Protein 1XB4 (pdb70)

Foldseek 3Di:
DQAADPCLLVAVLQDQDDDPVVNLVSLVVVLVSVLSNCLVVLFFKAFLLQDTDPLHGSQQDPVNRGGHDSVSSVVSVVSCVVVQQKFFDPPFDGDVVHRGMIGGPNDHLLRLLVVLCVLCVVVVVQFPKAWLVCSLPPSDDDSSNSPDSSSNVSSNVVCVVVVSKDFDADPVRHTTIIHD/DALADPCLLVQVLQDQDDDPVVNLVSLVVVLVSNLSNCLVVVQFKAFLLGVSVSQQDPVNRGGHDSVSSVVSVVSCVVVQQKAFAAVAAGADDVRHRGIIGGRNDHLLRVLVVLCVLCVVVVVLFPKAWLCVSADPSDDGSRHNPDSRVVVSSNVVLVVVVQKDFDADPVRHGTIIHGD/DFDPCLLVQVLQDQDDDPVVNLVSLVVVLVRVLVVCLVVVFFKAWLLQRTDDPVDGSQQDPVNRGGHDSVSSVVSVVSCVVVQQKAFAAPAAHDDVVVHRGMIGGPNDHLCRLLCVLCVLCVVVVVLFPKFWLVVSQVSDDGSCRRPDSNVNVSSNVVCVVVVSKDFDADPVRHTTIMHD/DLADPCLLVVVLLDDDPVCLCSLVVVLCRVLSNCLVCVNFAADQLGPDDVPSQQDPPNRGGHDSVVSVVSVVSCVVVVQAVPVRTGNSDHLCVLLVVVVVPPVPAADKDFLVNVCVPDRCHPVPSVPNPSSLVVVVVVPFFDADPVRHTGTTHD

Structure (mmCIF, N/CA/C/O backbone):
data_1XB4
#
_entry.id   1XB4
#
_cell.length_a   53.360
_cell.length_b   123.660
_cell.length_c   140.300
_cell.angle_alpha   90.00
_cell.angle_beta   90.00
_cell.angle_gamma   90.00
#
_symmetry.space_group_name_H-M   'P 21 21 21'
#
loop_
_entity.id
_entity.type
_entity.pdbx_description
1 polymer 'Hypothetical 23.6 kDa protein in YUH1-URA8 intergenic region'
2 water water
#
loop_
_atom_site.group_PDB
_atom_site.id
_atom_site.type_symbol
_atom_site.label_atom_id
_atom_site.label_alt_id
_atom_site.label_comp_id
_atom_site.label_asym_id
_atom_site.label_entity_id
_atom_site.label_seq_id
_atom_site.pdbx_PDB_ins_code
_atom_site.Cartn_x
_atom_site.Cartn_y
_atom_site.Cartn_z
_atom_site.occupancy
_atom_site.B_iso_or_equiv
_atom_site.auth_seq_id
_atom_site.auth_comp_id
_atom_site.auth_asym_id
_atom_site.auth_atom_id
_atom_site.pdbx_PDB_model_num
ATOM 1 N N . MET A 1 1 ? 3.266 63.517 78.380 1.00 50.36 1 MET A N 1
ATOM 2 C CA . MET A 1 1 ? 3.869 62.719 79.497 1.00 52.62 1 MET A CA 1
ATOM 3 C C . MET A 1 1 ? 5.323 62.358 79.200 1.00 49.38 1 MET A C 1
ATOM 4 O O . MET A 1 1 ? 5.578 61.236 78.756 1.00 47.46 1 MET A O 1
ATOM 6 N N . SER A 1 2 ? 6.260 63.282 79.471 1.00 45.27 2 SER A N 1
ATOM 7 C CA . SER A 1 2 ? 7.692 63.072 79.197 1.00 42.54 2 SER A CA 1
ATOM 8 C C . SER A 1 2 ? 8.702 63.787 80.131 1.00 44.79 2 SER A C 1
ATOM 9 O O . SER A 1 2 ? 9.449 63.122 80.849 1.00 46.88 2 SER A O 1
ATOM 12 N N . ALA A 1 3 ? 8.737 65.128 80.072 1.00 44.06 3 ALA A N 1
ATOM 13 C CA . ALA A 1 3 ? 9.577 66.040 80.909 1.00 41.15 3 ALA A CA 1
ATOM 14 C C . ALA A 1 3 ? 11.078 66.221 80.614 1.00 41.73 3 ALA A C 1
ATOM 15 O O . ALA A 1 3 ? 11.472 67.121 79.867 1.00 41.89 3 ALA A O 1
ATOM 17 N N . LEU A 1 4 ? 11.926 65.415 81.241 1.00 42.68 4 LEU A N 1
ATOM 18 C CA . LEU A 1 4 ? 13.360 65.496 80.982 1.00 39.82 4 LEU A CA 1
ATOM 19 C C . LEU A 1 4 ? 13.714 64.280 80.139 1.00 42.76 4 LEU A C 1
ATOM 20 O O . LEU A 1 4 ? 13.180 63.192 80.351 1.00 49.72 4 LEU A O 1
ATOM 25 N N . PRO A 1 5 ? 14.605 64.463 79.159 1.00 40.95 5 PRO A N 1
ATOM 26 C CA . PRO A 1 5 ? 15.105 63.476 78.211 1.00 40.49 5 PRO A CA 1
ATOM 27 C C . PRO A 1 5 ? 16.221 62.614 78.790 1.00 43.59 5 PRO A C 1
ATOM 28 O O . PRO A 1 5 ? 16.743 62.888 79.870 1.00 41.98 5 PRO A O 1
ATOM 32 N N . PRO A 1 6 ? 16.610 61.560 78.065 1.00 46.20 6 PRO A N 1
ATOM 33 C CA . PRO A 1 6 ? 17.674 60.700 78.563 1.00 46.87 6 PRO A CA 1
ATOM 34 C C . PRO A 1 6 ? 18.983 61.445 78.379 1.00 45.97 6 PRO A C 1
ATOM 35 O O . PRO A 1 6 ? 19.923 61.271 79.164 1.00 45.96 6 PRO A O 1
ATOM 39 N N . VAL A 1 7 ? 19.041 62.278 77.340 1.00 42.74 7 VAL A N 1
ATOM 40 C CA . VAL A 1 7 ? 20.247 63.056 77.056 1.00 38.73 7 VAL A CA 1
ATOM 41 C C . VAL A 1 7 ? 20.497 64.096 78.142 1.00 38.19 7 VAL A C 1
ATOM 42 O O . VAL A 1 7 ? 21.600 64.627 78.267 1.00 39.35 7 VAL A O 1
ATOM 46 N N . TYR A 1 8 ? 19.472 64.394 78.926 1.00 34.50 8 TYR A N 1
ATOM 47 C CA . TYR A 1 8 ? 19.618 65.374 79.981 1.00 33.50 8 TYR A CA 1
ATOM 48 C C . TYR A 1 8 ? 20.686 64.942 80.956 1.00 35.15 8 TYR A C 1
ATOM 49 O O . TYR A 1 8 ? 21.253 65.775 81.656 1.00 33.51 8 TYR A O 1
ATOM 58 N N . SER A 1 9 ? 20.966 63.639 80.992 1.00 38.12 9 SER A N 1
ATOM 59 C CA . SER A 1 9 ? 21.977 63.086 81.881 1.00 37.88 9 SER A CA 1
ATOM 60 C C . SER A 1 9 ? 23.292 62.793 81.188 1.00 35.21 9 SER A C 1
ATOM 61 O O . SER A 1 9 ? 24.157 62.163 81.762 1.00 37.84 9 SER A O 1
ATOM 64 N N . PHE A 1 10 ? 23.440 63.257 79.955 1.00 34.08 10 PHE A N 1
ATOM 65 C CA . PHE A 1 10 ? 24.650 63.032 79.162 1.00 33.09 10 PHE A CA 1
ATOM 66 C C . PHE A 1 10 ? 25.629 64.184 79.360 1.00 34.27 10 PHE A C 1
ATOM 67 O O . PHE A 1 10 ? 25.540 65.195 78.675 1.00 37.42 10 PHE A O 1
ATOM 75 N N . PRO A 1 11 ? 26.610 64.023 80.271 1.00 35.26 11 PRO A N 1
ATOM 76 C CA . PRO A 1 11 ? 27.643 65.012 80.636 1.00 34.63 11 PRO A CA 1
ATOM 77 C C . PRO A 1 11 ? 28.143 65.961 79.551 1.00 34.48 11 PRO A C 1
ATOM 78 O O . PRO A 1 11 ? 28.044 67.195 79.690 1.00 31.72 11 PRO A O 1
ATOM 82 N N . PRO A 1 12 ? 28.687 65.402 78.456 1.00 33.37 12 PRO A N 1
ATOM 83 C CA . PRO A 1 12 ? 29.203 66.211 77.351 1.00 33.43 12 PRO A CA 1
ATOM 84 C C . PRO A 1 12 ? 28.284 67.367 76.987 1.00 34.12 12 PRO A C 1
ATOM 85 O O . PRO A 1 12 ? 28.717 68.339 76.381 1.00 35.29 12 PRO A O 1
ATOM 89 N N . LEU A 1 13 ? 27.017 67.265 77.364 1.00 34.36 13 LEU A N 1
ATOM 90 C CA . LEU A 1 13 ? 26.054 68.304 77.041 1.00 36.07 13 LEU A CA 1
ATOM 91 C C . LEU A 1 13 ? 26.274 69.554 77.879 1.00 36.66 13 LEU A C 1
ATOM 92 O O . LEU A 1 13 ? 26.114 70.685 77.403 1.00 34.24 13 LEU A O 1
ATOM 97 N N . TYR A 1 14 ? 26.641 69.335 79.138 1.00 35.20 14 TYR A N 1
ATOM 98 C CA . TYR A 1 14 ? 26.864 70.446 80.050 1.00 33.04 14 TYR A CA 1
ATOM 99 C C . TYR A 1 14 ? 28.143 71.202 79.764 1.00 36.02 14 TYR A C 1
ATOM 100 O O . TYR A 1 14 ? 28.332 72.317 80.240 1.00 38.83 14 TYR A O 1
ATOM 109 N N . THR A 1 15 ? 29.020 70.604 78.975 1.00 37.30 15 THR A N 1
ATOM 110 C CA . THR A 1 15 ? 30.245 71.273 78.632 1.00 39.65 15 THR A CA 1
ATOM 111 C C . THR A 1 15 ? 29.905 72.046 77.390 1.00 39.84 15 THR A C 1
ATOM 112 O O . THR A 1 15 ? 29.318 71.502 76.467 1.00 42.50 15 THR A O 1
ATOM 116 N N . ARG A 1 16 ? 30.243 73.325 77.378 1.00 41.30 16 ARG A N 1
ATOM 117 C CA . ARG A 1 16 ? 29.979 74.149 76.218 1.00 41.24 16 ARG A CA 1
ATOM 118 C C . ARG A 1 16 ? 30.880 73.607 75.136 1.00 43.78 16 ARG A C 1
ATOM 119 O O . ARG A 1 16 ? 31.952 73.094 75.419 1.00 43.32 16 ARG A O 1
ATOM 127 N N . GLN A 1 17 ? 30.434 73.701 73.894 1.00 48.09 17 GLN A N 1
ATOM 128 C CA . GLN A 1 17 ? 31.227 73.216 72.781 1.00 53.65 17 GLN A CA 1
ATOM 129 C C . GLN A 1 17 ? 31.907 74.326 71.988 1.00 53.68 17 GLN A C 1
ATOM 130 O O . GLN A 1 17 ? 31.270 75.292 71.548 1.00 52.19 17 GLN A O 1
ATOM 136 N N . PRO A 1 18 ? 33.229 74.203 71.809 1.00 54.57 18 PRO A N 1
ATOM 137 C CA . PRO A 1 18 ? 33.998 75.194 71.060 1.00 55.44 18 PRO A CA 1
ATOM 138 C C . PRO A 1 18 ? 33.734 74.865 69.611 1.00 58.09 18 PRO A C 1
ATOM 139 O O . PRO A 1 18 ? 34.253 73.871 69.098 1.00 62.15 18 PRO A O 1
ATOM 143 N N . ASN A 1 19 ? 32.903 75.667 68.958 1.00 61.08 19 ASN A N 1
ATOM 144 C CA . ASN A 1 19 ? 32.573 75.414 67.558 1.00 61.68 19 ASN A CA 1
ATOM 145 C C . ASN A 1 19 ? 31.260 76.064 67.187 1.00 60.58 19 ASN A C 1
ATOM 146 O O . ASN A 1 19 ? 30.205 75.647 67.655 1.00 58.89 19 ASN A O 1
ATOM 151 N N . SER A 1 20 ? 31.319 77.069 66.329 1.00 61.59 20 SER A N 1
ATOM 152 C CA . SER A 1 20 ? 30.105 77.748 65.927 1.00 65.77 20 SER A CA 1
ATOM 153 C C . SER A 1 20 ? 29.060 76.701 65.557 1.00 66.10 20 SER A C 1
ATOM 154 O O . SER A 1 20 ? 27.941 76.693 66.097 1.00 65.33 20 SER A O 1
ATOM 157 N N . LEU A 1 21 ? 29.448 75.809 64.646 1.00 65.85 21 LEU A N 1
ATOM 158 C CA . LEU A 1 21 ? 28.566 74.751 64.171 0.01 64.56 21 LEU A CA 1
ATOM 159 C C . LEU A 1 21 ? 27.996 73.930 65.321 1.00 64.78 21 LEU A C 1
ATOM 160 O O . LEU A 1 21 ? 26.795 73.972 65.584 1.00 66.74 21 LEU A O 1
ATOM 165 N N . THR A 1 22 ? 28.860 73.200 66.015 1.00 60.64 22 THR A N 1
ATOM 166 C CA . THR A 1 22 ? 28.427 72.364 67.126 1.00 57.56 22 THR A CA 1
ATOM 167 C C . THR A 1 22 ? 27.603 73.092 68.174 1.00 55.88 22 THR A C 1
ATOM 168 O O . THR A 1 22 ? 26.451 72.750 68.400 1.00 55.87 22 THR A O 1
ATOM 172 N N . ARG A 1 23 ? 28.194 74.088 68.821 1.00 57.14 23 ARG A N 1
ATOM 173 C CA . ARG A 1 23 ? 27.494 74.848 69.857 1.00 57.09 23 ARG A CA 1
ATOM 174 C C . ARG A 1 23 ? 26.082 75.174 69.407 1.00 56.93 23 ARG A C 1
ATOM 175 O O . ARG A 1 23 ? 25.134 75.048 70.179 1.00 56.80 23 ARG A O 1
ATOM 183 N N . ARG A 1 24 ? 25.959 75.593 68.148 1.00 56.90 24 ARG A N 1
ATOM 184 C CA . ARG A 1 24 ? 24.667 75.941 67.562 1.00 54.22 24 ARG A CA 1
ATOM 185 C C . ARG A 1 24 ? 23.642 74.831 67.790 1.00 55.81 24 ARG A C 1
ATOM 186 O O . ARG A 1 24 ? 22.493 75.103 68.126 1.00 57.76 24 ARG A O 1
ATOM 194 N N . GLN A 1 25 ? 24.062 73.581 67.613 1.00 53.48 25 GLN A N 1
ATOM 195 C CA . GLN A 1 25 ? 23.181 72.431 67.809 1.00 49.26 25 GLN A CA 1
ATOM 196 C C . GLN A 1 25 ? 22.959 72.178 69.300 1.00 44.41 25 GLN A C 1
ATOM 197 O O . GLN A 1 25 ? 21.822 72.076 69.773 1.00 44.16 25 GLN A O 1
ATOM 203 N N . GLN A 1 26 ? 24.063 72.062 70.027 1.00 37.41 26 GLN A N 1
ATOM 204 C CA . GLN A 1 26 ? 24.023 71.846 71.458 1.00 31.08 26 GLN A CA 1
ATOM 205 C C . GLN A 1 26 ? 23.019 72.804 72.080 1.00 30.17 26 GLN A C 1
ATOM 206 O O . GLN A 1 26 ? 22.184 72.401 72.860 1.00 24.81 26 GLN A O 1
ATOM 212 N N . ILE A 1 27 ? 23.090 74.076 71.718 1.00 30.01 27 ILE A N 1
ATOM 213 C CA . ILE A 1 27 ? 22.176 75.046 72.283 1.00 29.88 27 ILE A CA 1
ATOM 214 C C . ILE A 1 27 ? 20.734 74.691 71.947 1.00 32.72 27 ILE A C 1
ATOM 215 O O . ILE A 1 27 ? 19.871 74.673 72.838 1.00 34.31 27 ILE A O 1
ATOM 220 N N . SER A 1 28 ? 20.458 74.392 70.682 1.00 30.81 28 SER A N 1
ATOM 221 C CA . SER A 1 28 ? 19.101 74.007 70.314 1.00 32.32 28 SER A CA 1
ATOM 222 C C . SER A 1 28 ? 18.628 72.897 71.247 1.00 32.61 28 SER A C 1
ATOM 223 O O . SER A 1 28 ? 17.539 72.978 71.824 1.00 32.93 28 SER A O 1
ATOM 226 N N . THR A 1 29 ? 19.452 71.860 71.399 1.00 31.48 29 THR A N 1
ATOM 227 C CA . THR A 1 29 ? 19.118 70.763 72.297 1.00 26.76 29 THR A CA 1
ATOM 228 C C . THR A 1 29 ? 18.675 71.327 73.642 1.00 29.47 29 THR A C 1
ATOM 229 O O . THR A 1 29 ? 17.645 70.928 74.168 1.00 28.76 29 THR A O 1
ATOM 233 N N . TRP A 1 30 ? 19.444 72.259 74.203 1.00 31.58 30 TRP A N 1
ATOM 234 C CA . TRP A 1 30 ? 19.079 72.842 75.492 1.00 30.46 30 TRP A CA 1
ATOM 235 C C . TRP A 1 30 ? 17.792 73.621 75.367 1.00 32.95 30 TRP A C 1
ATOM 236 O O . TRP A 1 30 ? 16.886 73.485 76.190 1.00 33.06 30 TRP A O 1
ATOM 247 N N . ILE A 1 31 ? 17.701 74.453 74.345 1.00 32.44 31 ILE A N 1
ATOM 248 C CA . ILE A 1 31 ? 16.473 75.210 74.170 1.00 34.02 31 ILE A CA 1
ATOM 249 C C . ILE A 1 31 ? 15.356 74.191 74.320 1.00 33.04 31 ILE A C 1
ATOM 250 O O . ILE A 1 31 ? 14.494 74.307 75.183 1.00 30.76 31 ILE A O 1
ATOM 255 N N . ASP A 1 32 ? 15.425 73.170 73.473 1.00 34.07 32 ASP A N 1
ATOM 256 C CA . ASP A 1 32 ? 14.434 72.113 73.422 1.00 36.07 32 ASP A CA 1
ATOM 257 C C . ASP A 1 32 ? 14.139 71.450 74.750 1.00 31.63 32 ASP A C 1
ATOM 258 O O . ASP A 1 32 ? 12.976 71.228 75.085 1.00 30.80 32 ASP A O 1
ATOM 263 N N . ILE A 1 33 ? 15.182 71.110 75.497 1.00 26.24 33 ILE A N 1
ATOM 264 C CA . ILE A 1 33 ? 14.996 70.495 76.798 1.00 23.87 33 ILE A CA 1
ATOM 265 C C . ILE A 1 33 ? 14.187 71.424 77.712 1.00 24.15 33 ILE A C 1
ATOM 266 O O . ILE A 1 33 ? 13.338 70.976 78.470 1.00 24.19 33 ILE A O 1
ATOM 271 N N . ILE A 1 34 ? 14.453 72.721 77.624 1.00 22.59 34 ILE A N 1
ATOM 272 C CA . ILE A 1 34 ? 13.766 73.701 78.436 1.00 22.61 34 ILE A CA 1
ATOM 273 C C . ILE A 1 34 ? 12.277 73.690 78.158 1.00 22.79 34 ILE A C 1
ATOM 274 O O . ILE A 1 34 ? 11.465 73.468 79.044 1.00 27.04 34 ILE A O 1
ATOM 279 N N . SER A 1 35 ? 11.909 73.948 76.921 1.00 22.97 35 SER A N 1
ATOM 280 C CA . SER A 1 35 ? 10.499 73.970 76.567 1.00 24.94 35 SER A CA 1
ATOM 281 C C . SER A 1 35 ? 9.797 72.706 77.049 1.00 28.86 35 SER A C 1
ATOM 282 O O . SER A 1 35 ? 8.811 72.759 77.800 1.00 28.60 35 SER A O 1
ATOM 285 N N . GLN A 1 36 ? 10.320 71.568 76.603 1.00 29.81 36 GLN A N 1
ATOM 286 C CA . GLN A 1 36 ? 9.750 70.294 76.953 1.00 27.89 36 GLN A CA 1
ATOM 287 C C . GLN A 1 36 ? 9.580 70.159 78.437 1.00 30.06 36 GLN A C 1
ATOM 288 O O . GLN A 1 36 ? 8.566 69.641 78.902 1.00 31.94 36 GLN A O 1
ATOM 294 N N . TYR A 1 37 ? 10.557 70.644 79.190 1.00 28.99 37 TYR A N 1
ATOM 295 C CA . TYR A 1 37 ? 10.476 70.537 80.631 1.00 26.76 37 TYR A CA 1
ATOM 296 C C . TYR A 1 37 ? 9.361 71.385 81.187 1.00 29.21 37 TYR A C 1
ATOM 297 O O . TYR A 1 37 ? 8.454 70.880 81.844 1.00 30.47 37 TYR A O 1
ATOM 306 N N . CYS A 1 38 ? 9.440 72.682 80.920 1.00 29.53 38 CYS A N 1
ATOM 307 C CA . CYS A 1 38 ? 8.452 73.634 81.407 1.00 32.23 38 CYS A CA 1
ATOM 308 C C . CYS A 1 38 ? 7.070 73.236 80.972 1.00 31.41 38 CYS A C 1
ATOM 309 O O . CYS A 1 38 ? 6.126 73.289 81.753 1.00 30.38 38 CYS A O 1
ATOM 312 N N . LYS A 1 39 ? 6.965 72.851 79.710 1.00 30.70 39 LYS A N 1
ATOM 313 C CA . LYS A 1 39 ? 5.703 72.418 79.155 1.00 29.51 39 LYS A CA 1
ATOM 314 C C . LYS A 1 39 ? 5.065 71.297 79.978 1.00 29.83 39 LYS A C 1
ATOM 315 O O . LYS A 1 39 ? 3.947 71.436 80.449 1.00 32.06 39 LYS A O 1
ATOM 321 N N . THR A 1 40 ? 5.776 70.190 80.174 1.00 28.95 40 THR A N 1
ATOM 322 C CA . THR A 1 40 ? 5.175 69.102 80.902 1.00 31.88 40 THR A CA 1
ATOM 323 C C . THR A 1 40 ? 4.955 69.405 82.358 1.00 31.59 40 THR A C 1
ATOM 324 O O . THR A 1 40 ? 3.997 68.921 82.946 1.00 34.56 40 THR A O 1
ATOM 328 N N . LYS A 1 41 ? 5.814 70.195 82.968 1.00 32.16 41 LYS A N 1
ATOM 329 C CA . LYS A 1 41 ? 5.578 70.489 84.373 1.00 32.25 41 LYS A CA 1
ATOM 330 C C . LYS A 1 41 ? 4.669 71.694 84.523 1.00 33.84 41 LYS A C 1
ATOM 331 O O . LYS A 1 41 ? 4.424 72.163 85.635 1.00 35.29 41 LYS A O 1
ATOM 337 N N . LYS A 1 42 ? 4.152 72.168 83.394 1.00 34.90 42 LYS A N 1
ATOM 338 C CA . LYS A 1 42 ? 3.265 73.328 83.372 1.00 39.75 42 LYS A CA 1
ATOM 339 C C . LYS A 1 42 ? 3.865 74.517 84.128 1.00 41.02 42 LYS A C 1
ATOM 340 O O . LYS A 1 42 ? 3.211 75.184 84.937 1.00 36.84 42 LYS A O 1
ATOM 346 N N . ILE A 1 43 ? 5.135 74.764 83.837 1.00 44.90 43 ILE A N 1
ATOM 347 C CA . ILE A 1 43 ? 5.883 75.853 84.442 1.00 45.59 43 ILE A CA 1
ATOM 348 C C . ILE A 1 43 ? 5.964 77.040 83.483 1.00 43.74 43 ILE A C 1
ATOM 349 O O . ILE A 1 43 ? 5.911 76.874 82.260 1.00 43.14 43 ILE A O 1
ATOM 354 N N . TRP A 1 44 ? 6.102 78.237 84.037 1.00 41.20 44 TRP A N 1
ATOM 355 C CA . TRP A 1 44 ? 6.144 79.417 83.193 1.00 39.01 44 TRP A CA 1
ATOM 356 C C . TRP A 1 44 ? 7.368 80.300 83.322 1.00 35.50 44 TRP A C 1
ATOM 357 O O . TRP A 1 44 ? 7.805 80.891 82.349 1.00 33.85 44 TRP A O 1
ATOM 368 N N . TYR A 1 45 ? 7.900 80.396 84.530 1.00 34.52 45 TYR A N 1
ATOM 369 C CA . TYR A 1 45 ? 9.062 81.215 84.793 1.00 34.02 45 TYR A CA 1
ATOM 370 C C . TYR A 1 45 ? 10.338 80.426 85.010 1.00 35.86 45 TYR A C 1
ATOM 371 O O . TYR A 1 45 ? 10.347 79.366 85.631 1.00 37.50 45 TYR A O 1
ATOM 380 N N . MET A 1 46 ? 11.429 80.992 84.527 1.00 34.41 46 MET A N 1
ATOM 381 C CA . MET A 1 46 ? 12.754 80.419 84.685 1.00 35.40 46 MET A CA 1
ATOM 382 C C . MET A 1 46 ? 13.672 81.598 85.024 1.00 38.47 46 MET A C 1
ATOM 383 O O . MET A 1 46 ? 13.656 82.618 84.335 1.00 42.50 46 MET A O 1
ATOM 388 N N . SER A 1 47 ? 14.441 81.487 86.099 1.00 40.12 47 SER A N 1
ATOM 389 C CA . SER A 1 47 ? 15.356 82.555 86.448 1.00 40.60 47 SER A CA 1
ATOM 390 C C . SER A 1 47 ? 16.559 82.398 85.522 1.00 44.05 47 SER A C 1
ATOM 391 O O . SER A 1 47 ? 16.888 81.287 85.122 1.00 50.70 47 SER A O 1
ATOM 394 N N . VAL A 1 48 ? 17.209 83.500 85.176 1.00 44.11 48 VAL A N 1
ATOM 395 C CA . VAL A 1 48 ? 18.342 83.446 84.262 1.00 42.48 48 VAL A CA 1
ATOM 396 C C . VAL A 1 48 ? 19.375 82.388 84.610 1.00 44.62 48 VAL A C 1
ATOM 397 O O . VAL A 1 48 ? 20.033 81.862 83.721 1.00 46.56 48 VAL A O 1
ATOM 401 N N . ASP A 1 49 ? 19.531 82.072 85.891 1.00 45.44 49 ASP A N 1
ATOM 402 C CA . ASP A 1 49 ? 20.516 81.066 86.274 1.00 45.52 49 ASP A CA 1
ATOM 403 C C . ASP A 1 49 ? 19.970 79.651 86.164 1.00 47.32 49 ASP A C 1
ATOM 404 O O . ASP A 1 49 ? 20.662 78.687 86.465 1.00 46.71 49 ASP A O 1
ATOM 409 N N . GLY A 1 50 ? 18.715 79.535 85.754 1.00 48.51 50 GLY A N 1
ATOM 410 C CA . GLY A 1 50 ? 18.121 78.224 85.589 1.00 48.58 50 GLY A CA 1
ATOM 411 C C . GLY A 1 50 ? 17.122 77.777 86.641 1.00 48.19 50 GLY A C 1
ATOM 412 O O . GLY A 1 50 ? 16.485 76.727 86.494 1.00 43.41 50 GLY A O 1
ATOM 413 N N . THR A 1 51 ? 16.983 78.554 87.706 1.00 48.30 51 THR A N 1
ATOM 414 C CA . THR A 1 51 ? 16.047 78.208 88.763 1.00 47.86 51 THR A CA 1
ATOM 415 C C . THR A 1 51 ? 14.612 78.186 88.241 1.00 47.45 51 THR A C 1
ATOM 416 O O . THR A 1 51 ? 14.239 79.013 87.417 1.00 48.55 51 THR A O 1
ATOM 420 N N . VAL A 1 52 ? 13.798 77.253 88.721 1.00 48.24 52 VAL A N 1
ATOM 421 C CA . VAL A 1 52 ? 12.410 77.210 88.276 1.00 49.19 52 VAL A CA 1
ATOM 422 C C . VAL A 1 52 ? 11.540 77.808 89.354 1.00 50.74 52 VAL A C 1
ATOM 423 O O . VAL A 1 52 ? 11.678 77.477 90.533 1.00 53.88 52 VAL A O 1
ATOM 427 N N . ILE A 1 53 ? 10.639 78.687 88.946 1.00 52.78 53 ILE A N 1
ATOM 428 C CA . ILE A 1 53 ? 9.748 79.337 89.895 1.00 58.69 53 ILE A CA 1
ATOM 429 C C . ILE A 1 53 ? 8.424 78.582 89.868 1.00 60.66 53 ILE A C 1
ATOM 430 O O . ILE A 1 53 ? 7.985 78.139 88.805 1.00 61.59 53 ILE A O 1
ATOM 435 N N . ASN A 1 54 ? 7.784 78.438 91.024 1.00 64.05 54 ASN A N 1
ATOM 436 C CA . ASN A 1 54 ? 6.525 77.693 91.081 1.00 68.11 54 ASN A CA 1
ATOM 437 C C . ASN A 1 54 ? 5.267 78.518 91.359 1.00 72.50 54 ASN A C 1
ATOM 438 O O . ASN A 1 54 ? 5.093 79.051 92.461 1.00 75.33 54 ASN A O 1
ATOM 443 N N . ASP A 1 55 ? 4.382 78.593 90.362 1.00 74.71 55 ASP A N 1
ATOM 444 C CA . ASP A 1 55 ? 3.136 79.357 90.480 1.00 74.35 55 ASP A CA 1
ATOM 445 C C . ASP A 1 55 ? 2.311 78.953 91.702 1.00 77.01 55 ASP A C 1
ATOM 446 O O . ASP A 1 55 ? 2.185 79.725 92.655 1.00 51.21 55 ASP A O 1
ATOM 451 N N . LYS A 1 73 ? 15.380 73.495 92.853 1.00 41.13 73 LYS A N 1
ATOM 452 C CA . LYS A 1 73 ? 14.710 73.230 91.579 1.00 44.62 73 LYS A CA 1
ATOM 453 C C . LYS A 1 73 ? 15.343 74.066 90.462 1.00 44.24 73 LYS A C 1
ATOM 454 O O . LYS A 1 73 ? 14.846 75.138 90.096 1.00 40.19 73 LYS A O 1
ATOM 460 N N . ASN A 1 74 ? 16.446 73.554 89.920 1.00 45.61 74 ASN A N 1
ATOM 461 C CA . ASN A 1 74 ? 17.191 74.246 88.876 1.00 43.73 74 ASN A CA 1
ATOM 462 C C . ASN A 1 74 ? 17.538 73.283 87.751 1.00 42.09 74 ASN A C 1
ATOM 463 O O . ASN A 1 74 ? 18.153 72.245 87.969 1.00 45.54 74 ASN A O 1
ATOM 468 N N . LEU A 1 75 ? 17.155 73.673 86.543 1.00 40.75 75 LEU A N 1
ATOM 469 C CA . LEU A 1 75 ? 17.309 72.880 85.334 1.00 40.69 75 LEU A CA 1
ATOM 470 C C . LEU A 1 75 ? 18.666 72.860 84.646 1.00 40.90 75 LEU A C 1
ATOM 471 O O . LEU A 1 75 ? 18.883 72.070 83.738 1.00 42.57 75 LEU A O 1
ATOM 476 N N . PHE A 1 76 ? 19.579 73.732 85.053 1.00 41.90 76 PHE A N 1
ATOM 477 C CA . PHE A 1 76 ? 20.902 73.789 84.420 1.00 42.53 76 PHE A CA 1
ATOM 478 C C . PHE A 1 76 ? 21.938 73.186 85.338 1.00 45.58 76 PHE A C 1
ATOM 479 O O . PHE A 1 76 ? 23.108 73.072 84.985 1.00 49.98 76 PHE A O 1
ATOM 487 N N . ASN A 1 77 ? 21.484 72.795 86.524 1.00 47.66 77 ASN A N 1
ATOM 488 C CA . ASN A 1 77 ? 22.337 72.189 87.526 1.00 46.43 77 ASN A CA 1
ATOM 489 C C . ASN A 1 77 ? 21.834 70.772 87.722 1.00 48.19 77 ASN A C 1
ATOM 490 O O . ASN A 1 77 ? 20.830 70.545 88.406 1.00 46.36 77 ASN A O 1
ATOM 495 N N . ASN A 1 78 ? 22.522 69.817 87.110 1.00 50.13 78 ASN A N 1
ATOM 496 C CA . ASN A 1 78 ? 22.125 68.419 87.229 1.00 51.84 78 ASN A CA 1
ATOM 497 C C . ASN A 1 78 ? 22.776 67.725 88.414 1.00 52.98 78 ASN A C 1
ATOM 498 O O . ASN A 1 78 ? 23.937 67.325 88.353 1.00 55.10 78 ASN A O 1
ATOM 503 N N . GLU A 1 79 ? 22.011 67.567 89.485 1.00 51.63 79 GLU A N 1
ATOM 504 C CA . GLU A 1 79 ? 22.510 66.920 90.689 1.00 49.59 79 GLU A CA 1
ATOM 505 C C . GLU A 1 79 ? 22.950 65.480 90.416 1.00 48.97 79 GLU A C 1
ATOM 506 O O . GLU A 1 79 ? 24.069 65.103 90.727 1.00 47.28 79 GLU A O 1
ATOM 512 N N . ASP A 1 80 ? 22.061 64.687 89.829 1.00 49.45 80 ASP A N 1
ATOM 513 C CA . ASP A 1 80 ? 22.333 63.288 89.539 1.00 50.28 80 ASP A CA 1
ATOM 514 C C . ASP A 1 80 ? 23.608 63.068 88.724 1.00 52.54 80 ASP A C 1
ATOM 515 O O . ASP A 1 80 ? 24.355 62.118 88.963 1.00 54.91 80 ASP A O 1
ATOM 520 N N . ILE A 1 81 ? 23.851 63.952 87.765 1.00 51.38 81 ILE A N 1
ATOM 521 C CA . ILE A 1 81 ? 25.008 63.849 86.886 1.00 50.99 81 ILE A CA 1
ATOM 522 C C . ILE A 1 81 ? 26.208 64.604 87.426 1.00 52.98 81 ILE A C 1
ATOM 523 O O . ILE A 1 81 ? 27.326 64.462 86.926 1.00 53.15 81 ILE A O 1
ATOM 528 N N . GLN A 1 82 ? 25.974 65.406 88.456 1.00 53.30 82 GLN A N 1
ATOM 529 C CA . GLN A 1 82 ? 27.036 66.210 89.050 1.00 53.63 82 GLN A CA 1
ATOM 530 C C . GLN A 1 82 ? 27.679 67.079 87.963 1.00 53.76 82 GLN A C 1
ATOM 531 O O . GLN A 1 82 ? 28.883 67.021 87.736 1.00 53.58 82 GLN A O 1
ATOM 537 N N . ARG A 1 83 ? 26.859 67.878 87.290 1.00 52.94 83 ARG A N 1
ATOM 538 C CA . ARG A 1 83 ? 27.327 68.761 86.229 1.00 51.69 83 ARG A CA 1
ATOM 539 C C . ARG A 1 83 ? 26.466 70.000 86.144 1.00 50.47 83 ARG A C 1
ATOM 540 O O . ARG A 1 83 ? 25.290 69.960 86.467 1.00 50.35 83 ARG A O 1
ATOM 548 N N . SER A 1 84 ? 27.051 71.107 85.714 1.00 50.83 84 SER A N 1
ATOM 549 C CA . SER A 1 84 ? 26.288 72.339 85.594 1.00 54.46 84 SER A CA 1
ATOM 550 C C . SER A 1 84 ? 26.796 73.233 84.491 1.00 53.09 84 SER A C 1
ATOM 551 O O . SER A 1 84 ? 27.996 73.414 84.332 1.00 57.15 84 SER A O 1
ATOM 554 N N . VAL A 1 85 ? 25.861 73.790 83.731 1.00 49.93 85 VAL A N 1
ATOM 555 C CA . VAL A 1 85 ? 26.182 74.668 82.618 1.00 48.72 85 VAL A CA 1
ATOM 556 C C . VAL A 1 85 ? 26.641 76.021 83.135 1.00 49.70 85 VAL A C 1
ATOM 557 O O . VAL A 1 85 ? 26.000 76.621 83.997 1.00 49.69 85 VAL A O 1
ATOM 561 N N . SER A 1 86 ? 27.766 76.484 82.603 1.00 47.81 86 SER A N 1
ATOM 562 C CA . SER A 1 86 ? 28.327 77.748 82.999 1.00 44.77 86 SER A CA 1
ATOM 563 C C . SER A 1 86 ? 27.345 78.840 82.663 1.00 43.61 86 SER A C 1
ATOM 564 O O . SER A 1 86 ? 26.673 78.774 81.646 1.00 44.87 86 SER A O 1
ATOM 567 N N . GLN A 1 87 ? 27.267 79.853 83.514 1.00 43.86 87 GLN A N 1
ATOM 568 C CA . GLN A 1 87 ? 26.369 80.966 83.274 1.00 42.44 87 GLN A CA 1
ATOM 569 C C . GLN A 1 87 ? 26.671 81.533 81.897 1.00 40.51 87 GLN A C 1
ATOM 570 O O . GLN A 1 87 ? 25.771 81.901 81.148 1.00 36.84 87 GLN A O 1
ATOM 576 N N . VAL A 1 88 ? 27.948 81.582 81.559 1.00 41.08 88 VAL A N 1
ATOM 577 C CA . VAL A 1 88 ? 28.353 82.115 80.269 1.00 44.07 88 VAL A CA 1
ATOM 578 C C . VAL A 1 88 ? 27.554 81.451 79.165 1.00 46.00 88 VAL A C 1
ATOM 579 O O . VAL A 1 88 ? 26.951 82.119 78.320 1.00 51.09 88 VAL A O 1
ATOM 583 N N . PHE A 1 89 ? 27.555 80.125 79.185 1.00 43.54 89 PHE A N 1
ATOM 584 C CA . PHE A 1 89 ? 26.836 79.351 78.194 1.00 39.97 89 PHE A CA 1
ATOM 585 C C . PHE A 1 89 ? 25.349 79.641 78.343 1.00 39.40 89 PHE A C 1
ATOM 586 O O . PHE A 1 89 ? 24.708 80.079 77.392 1.00 45.27 89 PHE A O 1
ATOM 594 N N . ILE A 1 90 ? 24.805 79.414 79.531 1.00 34.64 90 ILE A N 1
ATOM 595 C CA . ILE A 1 90 ? 23.393 79.670 79.777 1.00 32.40 90 ILE A CA 1
ATOM 596 C C . ILE A 1 90 ? 22.917 80.936 79.072 1.00 35.31 90 ILE A C 1
ATOM 597 O O . ILE A 1 90 ? 21.865 80.957 78.424 1.00 35.95 90 ILE A O 1
ATOM 602 N N . ASP A 1 91 ? 23.700 82.000 79.206 1.00 37.15 91 ASP A N 1
ATOM 603 C CA . ASP A 1 91 ? 23.344 83.271 78.602 1.00 35.15 91 ASP A CA 1
ATOM 604 C C . ASP A 1 91 ? 23.248 83.115 77.109 1.00 33.04 91 ASP A C 1
ATOM 605 O O . ASP A 1 91 ? 22.349 83.657 76.482 1.00 33.60 91 ASP A O 1
ATOM 610 N N . GLU A 1 92 ? 24.177 82.366 76.540 1.00 30.85 92 GLU A N 1
ATOM 611 C CA . GLU A 1 92 ? 24.160 82.139 75.111 1.00 34.80 92 GLU A CA 1
ATOM 612 C C . GLU A 1 92 ? 22.857 81.440 74.794 1.00 36.72 92 GLU A C 1
ATOM 613 O O . GLU A 1 92 ? 22.176 81.782 73.817 1.00 39.57 92 GLU A O 1
ATOM 619 N N . ILE A 1 93 ? 22.507 80.476 75.650 1.00 35.25 93 ILE A N 1
ATOM 620 C CA . ILE A 1 93 ? 21.281 79.700 75.499 1.00 31.38 93 ILE A CA 1
ATOM 621 C C . ILE A 1 93 ? 20.059 80.610 75.453 1.00 32.98 93 ILE A C 1
ATOM 622 O O . ILE A 1 93 ? 19.245 80.519 74.538 1.00 35.75 93 ILE A O 1
ATOM 627 N N . TRP A 1 94 ? 19.927 81.487 76.440 1.00 30.33 94 TRP A N 1
ATOM 628 C CA . TRP A 1 94 ? 18.785 82.389 76.488 1.00 28.93 94 TRP A CA 1
ATOM 629 C C . TRP A 1 94 ? 18.645 83.282 75.266 1.00 31.15 94 TRP A C 1
ATOM 630 O O . TRP A 1 94 ? 17.602 83.297 74.611 1.00 29.41 94 TRP A O 1
ATOM 641 N N . SER A 1 95 ? 19.691 84.034 74.958 1.00 34.33 95 SER A N 1
ATOM 642 C CA . SER A 1 95 ? 19.647 84.930 73.807 1.00 37.00 95 SER A CA 1
ATOM 643 C C . SER A 1 95 ? 19.176 84.147 72.607 1.00 35.03 95 SER A C 1
ATOM 644 O O . SER A 1 95 ? 18.212 84.539 71.945 1.00 34.24 95 SER A O 1
ATOM 647 N N . GLN A 1 96 ? 19.858 83.033 72.343 1.00 36.13 96 GLN A N 1
ATOM 648 C CA . GLN A 1 96 ? 19.516 82.172 71.215 1.00 34.14 96 GLN A CA 1
ATOM 649 C C . GLN A 1 96 ? 18.044 81.868 71.244 1.00 34.12 96 GLN A C 1
ATOM 650 O O . GLN A 1 96 ? 17.360 82.032 70.251 1.00 32.45 96 GLN A O 1
ATOM 656 N N . MET A 1 97 ? 17.570 81.431 72.408 1.00 34.90 97 MET A N 1
ATOM 657 C CA . MET A 1 97 ? 16.165 81.093 72.605 1.00 34.01 97 MET A CA 1
ATOM 658 C C . MET A 1 97 ? 15.301 82.327 72.411 1.00 33.72 97 MET A C 1
ATOM 659 O O . MET A 1 97 ? 14.168 82.252 71.930 1.00 34.42 97 MET A O 1
ATOM 664 N N . THR A 1 98 ? 15.846 83.475 72.776 1.00 31.70 98 THR A N 1
ATOM 665 C CA . THR A 1 98 ? 15.096 84.703 72.631 1.00 27.73 98 THR A CA 1
ATOM 666 C C . THR A 1 98 ? 15.038 85.076 71.172 1.00 27.10 98 THR A C 1
ATOM 667 O O . THR A 1 98 ? 13.996 85.469 70.671 1.00 24.98 98 THR A O 1
ATOM 671 N N . LYS A 1 99 ? 16.160 84.948 70.484 1.00 27.96 99 LYS A N 1
ATOM 672 C CA . LYS A 1 99 ? 16.182 85.271 69.069 1.00 32.16 99 LYS A CA 1
ATOM 673 C C . LYS A 1 99 ? 15.100 84.452 68.373 1.00 33.68 99 LYS A C 1
ATOM 674 O O . LYS A 1 99 ? 14.365 84.974 67.535 1.00 35.05 99 LYS A O 1
ATOM 680 N N . GLU A 1 100 ? 15.006 83.173 68.748 1.00 33.13 100 GLU A N 1
ATOM 681 C CA . GLU A 1 100 ? 14.038 82.227 68.190 1.00 31.06 100 GLU A CA 1
ATOM 682 C C . GLU A 1 100 ? 12.613 82.411 68.670 1.00 32.02 100 GLU A C 1
ATOM 683 O O . GLU A 1 100 ? 11.721 81.763 68.153 1.00 35.09 100 GLU A O 1
ATOM 689 N N . GLY A 1 101 ? 12.385 83.264 69.656 1.00 29.43 101 GLY A N 1
ATOM 690 C CA . GLY A 1 101 ? 11.023 83.473 70.109 1.00 29.64 101 GLY A CA 1
ATOM 691 C C . GLY A 1 101 ? 10.489 82.396 71.037 1.00 34.60 101 GLY A C 1
ATOM 692 O O . GLY A 1 101 ? 9.296 82.407 71.367 1.00 35.50 101 GLY A O 1
ATOM 693 N N . LYS A 1 102 ? 11.365 81.487 71.476 1.00 35.96 102 LYS A N 1
ATOM 694 C CA . LYS A 1 102 ? 10.973 80.382 72.354 1.00 37.69 102 LYS A CA 1
ATOM 695 C C . LYS A 1 102 ? 10.787 80.817 73.805 1.00 40.55 102 LYS A C 1
ATOM 696 O O . LYS A 1 102 ? 10.183 80.102 74.598 1.00 43.74 102 LYS A O 1
ATOM 702 N N . CYS A 1 103 ? 11.326 81.980 74.154 1.00 41.92 103 CYS A N 1
ATOM 703 C CA . CYS A 1 103 ? 11.202 82.508 75.515 1.00 43.77 103 CYS A CA 1
ATOM 704 C C . CYS A 1 103 ? 11.020 84.017 75.499 1.00 44.51 103 CYS A C 1
ATOM 705 O O . CYS A 1 103 ? 11.222 84.684 74.477 1.00 45.45 103 CYS A O 1
ATOM 708 N N . LEU A 1 104 ? 10.648 84.562 76.641 1.00 42.37 104 LEU A N 1
ATOM 709 C CA . LEU A 1 104 ? 10.413 85.982 76.713 1.00 41.29 104 LEU A CA 1
ATOM 710 C C . LEU A 1 104 ? 11.102 86.562 77.918 1.00 41.61 104 LEU A C 1
ATOM 711 O O . LEU A 1 104 ? 10.840 86.169 79.053 1.00 41.13 104 LEU A O 1
ATOM 716 N N . PRO A 1 105 ? 12.008 87.512 77.682 1.00 41.42 105 PRO A N 1
ATOM 717 C CA . PRO A 1 105 ? 12.786 88.203 78.707 1.00 40.82 105 PRO A CA 1
ATOM 718 C C . PRO A 1 105 ? 11.916 89.172 79.485 1.00 43.28 105 PRO A C 1
ATOM 719 O O . PRO A 1 105 ? 11.323 90.055 78.894 1.00 43.66 105 PRO A O 1
ATOM 723 N N . ILE A 1 106 ? 11.819 88.989 80.801 1.00 44.99 106 ILE A N 1
ATOM 724 C CA . ILE A 1 106 ? 11.036 89.880 81.666 1.00 45.18 106 ILE A CA 1
ATOM 725 C C . ILE A 1 106 ? 11.842 90.232 82.915 1.00 48.29 106 ILE A C 1
ATOM 726 O O . ILE A 1 106 ? 12.683 89.453 83.368 1.00 48.44 106 ILE A O 1
ATOM 731 N N . ASP A 1 107 ? 11.593 91.414 83.467 1.00 47.63 107 ASP A N 1
ATOM 732 C CA . ASP A 1 107 ? 12.305 91.833 84.667 1.00 47.00 107 ASP A CA 1
ATOM 733 C C . ASP A 1 107 ? 11.459 91.558 85.908 1.00 48.40 107 ASP A C 1
ATOM 734 O O . ASP A 1 107 ? 10.876 90.475 86.046 1.00 48.80 107 ASP A O 1
ATOM 739 N N . GLN A 1 108 ? 11.403 92.528 86.812 1.00 50.60 108 GLN A N 1
ATOM 740 C CA . GLN A 1 108 ? 10.617 92.381 88.019 1.00 52.58 108 GLN A CA 1
ATOM 741 C C . GLN A 1 108 ? 9.142 92.481 87.637 1.00 57.07 108 GLN A C 1
ATOM 742 O O . GLN A 1 108 ? 8.291 92.708 88.496 1.00 62.95 108 GLN A O 1
ATOM 748 N N . SER A 1 109 ? 8.838 92.293 86.349 1.00 58.78 109 SER A N 1
ATOM 749 C CA . SER A 1 109 ? 7.455 92.376 85.868 1.00 57.16 109 SER A CA 1
ATOM 750 C C . SER A 1 109 ? 7.217 92.224 84.340 1.00 59.78 109 SER A C 1
ATOM 751 O O . SER A 1 109 ? 6.827 91.155 83.868 1.00 59.83 109 SER A O 1
ATOM 754 N N . GLY A 1 110 ? 7.447 93.287 83.571 1.00 60.09 110 GLY A N 1
ATOM 755 C CA . GLY A 1 110 ? 7.204 93.231 82.137 1.00 57.21 110 GLY A CA 1
ATOM 756 C C . GLY A 1 110 ? 8.375 92.955 81.212 1.00 55.15 110 GLY A C 1
ATOM 757 O O . GLY A 1 110 ? 9.521 92.871 81.638 1.00 55.86 110 GLY A O 1
ATOM 758 N N . ARG A 1 111 ? 8.061 92.830 79.925 1.00 52.75 111 ARG A N 1
ATOM 759 C CA . ARG A 1 111 ? 9.041 92.541 78.873 1.00 53.40 111 ARG A CA 1
ATOM 760 C C . ARG A 1 111 ? 10.288 93.435 78.887 1.00 52.98 111 ARG A C 1
ATOM 761 O O . ARG A 1 111 ? 10.246 94.589 78.449 1.00 52.65 111 ARG A O 1
ATOM 769 N N . ARG A 1 112 ? 11.400 92.888 79.370 1.00 53.16 112 ARG A N 1
ATOM 770 C CA . ARG A 1 112 ? 12.655 93.629 79.430 1.00 54.72 112 ARG A CA 1
ATOM 771 C C . ARG A 1 112 ? 13.920 92.759 79.379 1.00 55.80 112 ARG A C 1
ATOM 772 O O . ARG A 1 112 ? 14.116 91.879 80.218 1.00 54.73 112 ARG A O 1
ATOM 780 N N . SER A 1 113 ? 14.784 93.035 78.403 1.00 56.23 113 SER A N 1
ATOM 781 C CA . SER A 1 113 ? 16.045 92.312 78.246 1.00 54.52 113 SER A CA 1
ATOM 782 C C . SER A 1 113 ? 17.240 93.278 78.121 1.00 53.97 113 SER A C 1
ATOM 783 O O . SER A 1 113 ? 18.342 93.010 78.626 1.00 51.21 113 SER A O 1
ATOM 786 N N . THR A 1 116 ? 16.089 95.686 80.521 1.00 57.48 116 THR A N 1
ATOM 787 C CA . THR A 1 116 ? 16.429 96.556 81.639 1.00 57.69 116 THR A CA 1
ATOM 788 C C . THR A 1 116 ? 16.581 95.671 82.856 1.00 58.52 116 THR A C 1
ATOM 789 O O . THR A 1 116 ? 15.773 95.747 83.785 1.00 61.41 116 THR A O 1
ATOM 793 N N . THR A 1 117 ? 17.629 94.848 82.871 1.00 59.53 117 THR A N 1
ATOM 794 C CA . THR A 1 117 ? 17.811 93.930 83.982 1.00 58.75 117 THR A CA 1
ATOM 795 C C . THR A 1 117 ? 16.688 92.909 83.847 1.00 60.03 117 THR A C 1
ATOM 796 O O . THR A 1 117 ? 15.664 93.011 84.523 1.00 61.85 117 THR A O 1
ATOM 800 N N . THR A 1 118 ? 16.854 91.964 82.927 1.00 56.92 118 THR A N 1
ATOM 801 C CA . THR A 1 118 ? 15.865 90.913 82.756 1.00 53.19 118 THR A CA 1
ATOM 802 C C . THR A 1 118 ? 16.278 89.932 83.835 1.00 49.19 118 THR A C 1
ATOM 803 O O . THR A 1 118 ? 17.416 89.471 83.857 1.00 44.71 118 THR A O 1
ATOM 807 N N . THR A 1 119 ? 15.351 89.655 84.744 1.00 46.41 119 THR A N 1
ATOM 808 C CA . THR A 1 119 ? 15.600 88.778 85.878 1.00 42.55 119 THR A CA 1
ATOM 809 C C . THR A 1 119 ? 15.177 87.306 85.654 1.00 45.03 119 THR A C 1
ATOM 810 O O . THR A 1 119 ? 15.810 86.374 86.178 1.00 46.85 119 THR A O 1
ATOM 814 N N . ARG A 1 120 ? 14.113 87.103 84.877 1.00 42.64 120 ARG A N 1
ATOM 815 C CA . ARG A 1 120 ? 13.609 85.758 84.586 1.00 42.49 120 ARG A CA 1
ATOM 816 C C . ARG A 1 120 ? 12.978 85.638 83.204 1.00 41.90 120 ARG A C 1
ATOM 817 O O . ARG A 1 120 ? 12.826 86.616 82.474 1.00 42.92 120 ARG A O 1
ATOM 825 N N . TYR A 1 121 ? 12.600 84.417 82.854 1.00 40.61 121 TYR A N 1
ATOM 826 C CA . TYR A 1 121 ? 11.990 84.156 81.557 1.00 36.00 121 TYR A CA 1
ATOM 827 C C . TYR A 1 121 ? 10.635 83.471 81.615 1.00 32.91 121 TYR A C 1
ATOM 828 O O . TYR A 1 121 ? 10.348 82.664 82.494 1.00 30.63 121 TYR A O 1
ATOM 837 N N . PHE A 1 122 ? 9.812 83.843 80.649 1.00 31.52 122 PHE A N 1
ATOM 838 C CA . PHE A 1 122 ? 8.487 83.316 80.448 1.00 29.45 122 PHE A CA 1
ATOM 839 C C . PHE A 1 122 ? 8.810 82.326 79.357 1.00 28.81 122 PHE A C 1
ATOM 840 O O . PHE A 1 122 ? 9.180 82.719 78.263 1.00 30.84 122 PHE A O 1
ATOM 848 N N . ILE A 1 123 ? 8.714 81.041 79.657 1.00 28.77 123 ILE A N 1
ATOM 849 C CA . ILE A 1 123 ? 9.009 80.039 78.653 1.00 28.32 123 ILE A CA 1
ATOM 850 C C . ILE A 1 123 ? 7.818 79.893 77.725 1.00 30.22 123 ILE A C 1
ATOM 851 O O . ILE A 1 123 ? 6.703 79.642 78.160 1.00 30.26 123 ILE A O 1
ATOM 856 N N . LEU A 1 124 ? 8.062 80.071 76.437 1.00 31.55 124 LEU A N 1
ATOM 857 C CA . LEU A 1 124 ? 6.994 79.983 75.455 1.00 31.28 124 LEU A CA 1
ATOM 858 C C . LEU A 1 124 ? 6.984 78.697 74.661 1.00 33.19 124 LEU A C 1
ATOM 859 O O . LEU A 1 124 ? 7.455 78.661 73.525 1.00 34.50 124 LEU A O 1
ATOM 864 N N . TRP A 1 125 ? 6.440 77.640 75.253 1.00 34.32 125 TRP A N 1
ATOM 865 C CA . TRP A 1 125 ? 6.365 76.374 74.548 1.00 35.03 125 TRP A CA 1
ATOM 866 C C . TRP A 1 125 ? 5.235 76.467 73.569 1.00 34.72 125 TRP A C 1
ATOM 867 O O . TRP A 1 125 ? 5.093 75.639 72.699 1.00 35.01 125 TRP A O 1
ATOM 878 N N . LYS A 1 126 ? 4.438 77.509 73.737 1.00 35.59 126 LYS A N 1
ATOM 879 C CA . LYS A 1 126 ? 3.292 77.800 72.896 1.00 35.30 126 LYS A CA 1
ATOM 880 C C . LYS A 1 126 ? 3.441 79.288 72.593 1.00 37.35 126 LYS A C 1
ATOM 881 O O . LYS A 1 126 ? 3.627 80.096 73.502 1.00 41.15 126 LYS A O 1
ATOM 887 N N . SER A 1 127 ? 3.401 79.657 71.324 1.00 37.44 127 SER A N 1
ATOM 888 C CA . SER A 1 127 ? 3.525 81.057 70.938 1.00 33.81 127 SER A CA 1
ATOM 889 C C . SER A 1 127 ? 2.586 81.936 71.730 1.00 33.56 127 SER A C 1
ATOM 890 O O . SER A 1 127 ? 1.608 81.456 72.292 1.00 30.70 127 SER A O 1
ATOM 893 N N . LEU A 1 128 ? 2.886 83.226 71.785 1.00 35.13 128 LEU A N 1
ATOM 894 C CA . LEU A 1 128 ? 2.001 84.135 72.486 1.00 33.28 128 LEU A CA 1
ATOM 895 C C . LEU A 1 128 ? 0.738 84.176 71.653 1.00 33.48 128 LEU A C 1
ATOM 896 O O . LEU A 1 128 ? -0.359 84.046 72.184 1.00 35.66 128 LEU A O 1
ATOM 901 N N . ASP A 1 129 ? 0.888 84.352 70.342 1.00 33.45 129 ASP A N 1
ATOM 902 C CA . ASP A 1 129 ? -0.280 84.368 69.477 1.00 35.19 129 ASP A CA 1
ATOM 903 C C . ASP A 1 129 ? -1.023 83.053 69.695 1.00 39.88 129 ASP A C 1
ATOM 904 O O . ASP A 1 129 ? -2.248 83.034 69.804 1.00 44.84 129 ASP A O 1
ATOM 909 N N . SER A 1 130 ? -0.276 81.954 69.786 1.00 39.77 130 SER A N 1
ATOM 910 C CA . SER A 1 130 ? -0.870 80.640 70.008 1.00 39.16 130 SER A CA 1
ATOM 911 C C . SER A 1 130 ? -1.680 80.623 71.307 1.00 37.38 130 SER A C 1
ATOM 912 O O . SER A 1 130 ? -2.811 80.147 71.346 1.00 38.41 130 SER A O 1
ATOM 915 N N . TRP A 1 131 ? -1.097 81.129 72.382 1.00 36.25 131 TRP A N 1
ATOM 916 C CA . TRP A 1 131 ? -1.821 81.185 73.640 1.00 36.93 131 TRP A CA 1
ATOM 917 C C . TRP A 1 131 ? -3.044 82.050 73.427 1.00 37.62 131 TRP A C 1
ATOM 918 O O . TRP A 1 131 ? -4.144 81.710 73.843 1.00 37.08 131 TRP A O 1
ATOM 929 N N . ALA A 1 132 ? -2.831 83.179 72.767 1.00 37.88 132 ALA A N 1
ATOM 930 C CA . ALA A 1 132 ? -3.901 84.115 72.481 1.00 37.63 132 ALA A CA 1
ATOM 931 C C . ALA A 1 132 ? -5.099 83.353 71.959 1.00 37.77 132 ALA A C 1
ATOM 932 O O . ALA A 1 132 ? -6.202 83.472 72.487 1.00 38.25 132 ALA A O 1
ATOM 934 N N . SER A 1 133 ? -4.876 82.551 70.926 1.00 38.27 133 SER A N 1
ATOM 935 C CA . SER A 1 133 ? -5.956 81.786 70.332 1.00 37.24 133 SER A CA 1
ATOM 936 C C . SER A 1 133 ? -6.615 80.879 71.342 1.00 39.48 133 SER A C 1
ATOM 937 O O . SER A 1 133 ? -7.811 80.998 71.594 1.00 41.64 133 SER A O 1
ATOM 940 N N . LEU A 1 134 ? -5.836 79.989 71.943 1.00 38.74 134 LEU A N 1
ATOM 941 C CA . LEU A 1 134 ? -6.397 79.067 72.913 1.00 40.64 134 LEU A CA 1
ATOM 942 C C . LEU A 1 134 ? -7.239 79.767 73.960 1.00 40.70 134 LEU A C 1
ATOM 943 O O . LEU A 1 134 ? -8.255 79.248 74.397 1.00 42.44 134 LEU A O 1
ATOM 948 N N . ILE A 1 135 ? -6.822 80.944 74.389 1.00 40.76 135 ILE A N 1
ATOM 949 C CA . ILE A 1 135 ? -7.620 81.627 75.383 1.00 38.46 135 ILE A CA 1
ATOM 950 C C . ILE A 1 135 ? -8.862 82.104 74.656 1.00 41.14 135 ILE A C 1
ATOM 951 O O . ILE A 1 135 ? -9.977 81.772 75.053 1.00 40.73 135 ILE A O 1
ATOM 956 N N . LEU A 1 136 ? -8.671 82.856 73.574 1.00 44.60 136 LEU A N 1
ATOM 957 C CA . LEU A 1 136 ? -9.805 83.353 72.805 1.00 45.22 136 LEU A CA 1
ATOM 958 C C . LEU A 1 136 ? -10.786 82.212 72.618 1.00 47.31 136 LEU A C 1
ATOM 959 O O . LEU A 1 136 ? -11.990 82.370 72.814 1.00 47.71 136 LEU A O 1
ATOM 964 N N . GLN A 1 137 ? -10.243 81.063 72.233 1.00 49.17 137 GLN A N 1
ATOM 965 C CA . GLN A 1 137 ? -11.017 79.857 72.015 1.00 50.58 137 GLN A CA 1
ATOM 966 C C . GLN A 1 137 ? -11.933 79.674 73.210 1.00 48.41 137 GLN A C 1
ATOM 967 O O . GLN A 1 137 ? -13.143 79.757 73.090 1.00 48.68 137 GLN A O 1
ATOM 973 N N . TRP A 1 138 ? -11.338 79.442 74.370 1.00 47.56 138 TRP A N 1
ATOM 974 C CA . TRP A 1 138 ? -12.084 79.246 75.602 1.00 47.85 138 TRP A CA 1
ATOM 975 C C . TRP A 1 138 ? -13.301 80.144 75.679 1.00 49.42 138 TRP A C 1
ATOM 976 O O . TRP A 1 138 ? -14.416 79.678 75.887 1.00 51.59 138 TRP A O 1
ATOM 987 N N . PHE A 1 139 ? -13.064 81.440 75.528 1.00 51.11 139 PHE A N 1
ATOM 988 C CA . PHE A 1 139 ? -14.115 82.445 75.558 1.00 51.66 139 PHE A CA 1
ATOM 989 C C . PHE A 1 139 ? -15.307 82.080 74.692 1.00 52.49 139 PHE A C 1
ATOM 990 O O . PHE A 1 139 ? -16.445 82.183 75.138 1.00 55.01 139 PHE A O 1
ATOM 998 N N . GLU A 1 140 ? -15.046 81.670 73.452 1.00 53.33 140 GLU A N 1
ATOM 999 C CA . GLU A 1 140 ? -16.106 81.273 72.526 1.00 54.84 140 GLU A CA 1
ATOM 1000 C C . GLU A 1 140 ? -16.676 79.907 72.926 1.00 57.90 140 GLU A C 1
ATOM 1001 O O . GLU A 1 140 ? -17.887 79.729 73.014 1.00 60.10 140 GLU A O 1
ATOM 1007 N N . ASP A 1 141 ? -15.795 78.947 73.176 1.00 58.82 141 ASP A N 1
ATOM 1008 C CA . ASP A 1 141 ? -16.208 77.610 73.589 1.00 58.63 141 ASP A CA 1
ATOM 1009 C C . ASP A 1 141 ? -16.867 77.646 74.969 1.00 60.87 141 ASP A C 1
ATOM 1010 O O . ASP A 1 141 ? -17.055 76.602 75.594 1.00 68.96 141 ASP A O 1
ATOM 1015 N N . SER A 1 142 ? -17.197 78.836 75.457 1.00 57.60 142 SER A N 1
ATOM 1016 C CA . SER A 1 142 ? -17.850 78.971 76.754 1.00 56.13 142 SER A CA 1
ATOM 1017 C C . SER A 1 142 ? -18.843 80.118 76.668 1.00 59.34 142 SER A C 1
ATOM 1018 O O . SER A 1 142 ? -19.330 80.630 77.680 1.00 59.59 142 SER A O 1
ATOM 1021 N N . GLY A 1 143 ? -19.122 80.521 75.433 1.00 60.87 143 GLY A N 1
ATOM 1022 C CA . GLY A 1 143 ? -20.082 81.580 75.169 1.00 62.54 143 GLY A CA 1
ATOM 1023 C C . GLY A 1 143 ? -19.801 82.945 75.759 1.00 64.02 143 GLY A C 1
ATOM 1024 O O . GLY A 1 143 ? -20.341 83.938 75.273 1.00 65.87 143 GLY A O 1
ATOM 1025 N N . LYS A 1 144 ? -18.963 82.992 76.795 1.00 63.50 144 LYS A N 1
ATOM 1026 C CA . LYS A 1 144 ? -18.593 84.236 77.474 1.00 61.05 144 LYS A CA 1
ATOM 1027 C C . LYS A 1 144 ? -17.981 85.288 76.544 1.00 59.15 144 LYS A C 1
ATOM 1028 O O . LYS A 1 144 ? -17.494 86.325 76.995 1.00 56.09 144 LYS A O 1
ATOM 1034 N N . LEU A 1 145 ? -18.027 85.018 75.248 1.00 59.06 145 LEU A N 1
ATOM 1035 C CA . LEU A 1 145 ? -17.458 85.901 74.249 1.00 60.46 145 LEU A CA 1
ATOM 1036 C C . LEU A 1 145 ? -17.916 87.354 74.265 1.00 60.74 145 LEU A C 1
ATOM 1037 O O . LEU A 1 145 ? -17.636 88.082 73.313 1.00 60.93 145 LEU A O 1
ATOM 1042 N N . ASN A 1 146 ? -18.605 87.798 75.317 1.00 58.93 146 ASN A N 1
ATOM 1043 C CA . ASN A 1 146 ? -19.054 89.194 75.357 1.00 56.63 146 ASN A CA 1
ATOM 1044 C C . ASN A 1 146 ? -18.911 89.833 76.727 1.00 54.60 146 ASN A C 1
ATOM 1045 O O . ASN A 1 146 ? -18.923 91.050 76.856 1.00 52.31 146 ASN A O 1
ATOM 1050 N N . GLN A 1 147 ? -18.764 88.988 77.741 1.00 55.26 147 GLN A N 1
ATOM 1051 C CA . GLN A 1 147 ? -18.637 89.405 79.138 1.00 55.19 147 GLN A CA 1
ATOM 1052 C C . GLN A 1 147 ? -17.303 90.025 79.548 1.00 53.51 147 GLN A C 1
ATOM 1053 O O . GLN A 1 147 ? -16.423 90.273 78.722 1.00 54.49 147 GLN A O 1
ATOM 1059 N N . VAL A 1 148 ? -17.165 90.261 80.846 1.00 51.22 148 VAL A N 1
ATOM 1060 C CA . VAL A 1 148 ? -15.958 90.845 81.390 1.00 49.88 148 VAL A CA 1
ATOM 1061 C C . VAL A 1 148 ? -15.384 89.954 82.471 1.00 50.08 148 VAL A C 1
ATOM 1062 O O . VAL A 1 148 ? -15.864 89.966 83.592 1.00 49.86 148 VAL A O 1
ATOM 1066 N N . ILE A 1 149 ? -14.364 89.177 82.140 1.00 48.96 149 ILE A N 1
ATOM 1067 C CA . ILE A 1 149 ? -13.752 88.323 83.134 1.00 50.63 149 ILE A CA 1
ATOM 1068 C C . ILE A 1 149 ? -12.352 88.796 83.442 1.00 47.99 149 ILE A C 1
ATOM 1069 O O . ILE A 1 149 ? -11.657 89.293 82.570 1.00 46.52 149 ILE A O 1
ATOM 1074 N N . THR A 1 150 ? -11.948 88.635 84.694 1.00 48.24 150 THR A N 1
ATOM 1075 C CA . THR A 1 150 ? -10.632 89.052 85.153 1.00 48.25 150 THR A CA 1
ATOM 1076 C C . THR A 1 150 ? -9.558 88.048 84.774 1.00 47.19 150 THR A C 1
ATOM 1077 O O . THR A 1 150 ? -9.863 86.915 84.415 1.00 47.49 150 THR A O 1
ATOM 1081 N N . LEU A 1 151 ? -8.297 88.468 84.859 1.00 44.42 151 LEU A N 1
ATOM 1082 C CA . LEU A 1 151 ? -7.182 87.591 84.521 1.00 42.31 151 LEU A CA 1
ATOM 1083 C C . LEU A 1 151 ? -7.049 86.571 85.631 1.00 46.83 151 LEU A C 1
ATOM 1084 O O . LEU A 1 151 ? -6.675 85.417 85.385 1.00 45.19 151 LEU A O 1
ATOM 1089 N N . TYR A 1 152 ? -7.366 86.996 86.854 1.00 49.58 152 TYR A N 1
ATOM 1090 C CA . TYR A 1 152 ? -7.284 86.091 87.989 1.00 48.05 152 TYR A CA 1
ATOM 1091 C C . TYR A 1 152 ? -8.218 84.916 87.756 1.00 46.29 152 TYR A C 1
ATOM 1092 O O . TYR A 1 152 ? -7.808 83.761 87.857 1.00 44.72 152 TYR A O 1
ATOM 1101 N N . GLU A 1 153 ? -9.473 85.198 87.441 1.00 43.78 153 GLU A N 1
ATOM 1102 C CA . GLU A 1 153 ? -10.408 84.106 87.215 1.00 45.61 153 GLU A CA 1
ATOM 1103 C C . GLU A 1 153 ? -9.987 83.320 85.988 1.00 45.76 153 GLU A C 1
ATOM 1104 O O . GLU A 1 153 ? -10.360 82.158 85.806 1.00 44.57 153 GLU A O 1
ATOM 1110 N N . LEU A 1 154 ? -9.191 83.966 85.148 1.00 49.17 154 LEU A N 1
ATOM 1111 C CA . LEU A 1 154 ? -8.748 83.347 83.919 1.00 50.12 154 LEU A CA 1
ATOM 1112 C C . LEU A 1 154 ? -7.794 82.187 84.139 1.00 49.55 154 LEU A C 1
ATOM 1113 O O . LEU A 1 154 ? -7.633 81.369 83.247 1.00 48.91 154 LEU A O 1
ATOM 1118 N N . SER A 1 155 ? -7.182 82.076 85.315 1.00 48.72 155 SER A N 1
ATOM 1119 C CA . SER A 1 155 ? -6.245 80.966 85.543 1.00 51.63 155 SER A CA 1
ATOM 1120 C C . SER A 1 155 ? -6.538 79.991 86.693 1.00 53.35 155 SER A C 1
ATOM 1121 O O . SER A 1 155 ? -7.213 80.314 87.675 1.00 51.21 155 SER A O 1
ATOM 1124 N N . ASP A 1 158 ? -9.797 80.489 87.478 1.00 81.44 158 ASP A N 1
ATOM 1125 C CA . ASP A 1 158 ? -10.633 79.928 88.525 1.00 78.46 158 ASP A CA 1
ATOM 1126 C C . ASP A 1 158 ? -10.970 78.497 88.133 1.00 75.49 158 ASP A C 1
ATOM 1127 O O . ASP A 1 158 ? -10.197 77.846 87.438 1.00 73.58 158 ASP A O 1
ATOM 1132 N N . GLU A 1 159 ? -12.125 78.012 88.570 1.00 72.54 159 GLU A N 1
ATOM 1133 C CA . GLU A 1 159 ? -12.536 76.648 88.273 1.00 69.43 159 GLU A CA 1
ATOM 1134 C C . GLU A 1 159 ? -12.950 76.486 86.817 1.00 68.80 159 GLU A C 1
ATOM 1135 O O . GLU A 1 159 ? -12.796 75.409 86.229 1.00 66.75 159 GLU A O 1
ATOM 1141 N N . THR A 1 160 ? -13.456 77.569 86.234 1.00 68.64 160 THR A N 1
ATOM 1142 C CA . THR A 1 160 ? -13.950 77.535 84.863 1.00 68.60 160 THR A CA 1
ATOM 1143 C C . THR A 1 160 ? -12.871 77.234 83.835 1.00 68.65 160 THR A C 1
ATOM 1144 O O . THR A 1 160 ? -13.132 76.606 82.813 1.00 67.95 160 THR A O 1
ATOM 1148 N N . VAL A 1 161 ? -11.657 77.690 84.112 1.00 70.77 161 VAL A N 1
ATOM 1149 C CA . VAL A 1 161 ? -10.533 77.464 83.210 1.00 70.39 161 VAL A CA 1
ATOM 1150 C C . VAL A 1 161 ? -9.810 76.193 83.594 1.00 70.89 161 VAL A C 1
ATOM 1151 O O . VAL A 1 161 ? -9.679 75.852 84.768 1.00 72.63 161 VAL A O 1
ATOM 1155 N N . ASN A 1 162 ? -9.339 75.485 82.587 1.00 72.16 162 ASN A N 1
ATOM 1156 C CA . ASN A 1 162 ? -8.628 74.245 82.818 1.00 71.70 162 ASN A CA 1
ATOM 1157 C C . ASN A 1 162 ? -8.076 73.751 81.494 1.00 71.80 162 ASN A C 1
ATOM 1158 O O . ASN A 1 162 ? -8.003 72.541 81.223 1.00 68.87 162 ASN A O 1
ATOM 1163 N N . TRP A 1 163 ? -7.742 74.730 80.655 1.00 69.38 163 TRP A N 1
ATOM 1164 C CA . TRP A 1 163 ? -7.138 74.486 79.363 1.00 65.79 163 TRP A CA 1
ATOM 1165 C C . TRP A 1 163 ? -5.671 74.650 79.746 1.00 61.66 163 TRP A C 1
ATOM 1166 O O . TRP A 1 163 ? -5.368 75.033 80.878 1.00 60.27 163 TRP A O 1
ATOM 1177 N N . GLU A 1 164 ? -4.758 74.380 78.825 1.00 56.48 164 GLU A N 1
ATOM 1178 C CA . GLU A 1 164 ? -3.341 74.508 79.141 1.00 49.99 164 GLU A CA 1
ATOM 1179 C C . GLU A 1 164 ? -2.975 75.769 79.938 1.00 48.15 164 GLU A C 1
ATOM 1180 O O . GLU A 1 164 ? -2.145 75.705 80.835 1.00 50.51 164 GLU A O 1
ATOM 1186 N N . PHE A 1 165 ? -3.614 76.897 79.647 1.00 44.19 165 PHE A N 1
ATOM 1187 C CA . PHE A 1 165 ? -3.276 78.146 80.321 1.00 41.57 165 PHE A CA 1
ATOM 1188 C C . PHE A 1 165 ? -3.757 78.333 81.731 1.00 42.18 165 PHE A C 1
ATOM 1189 O O . PHE A 1 165 ? -3.481 79.357 82.348 1.00 39.34 165 PHE A O 1
ATOM 1197 N N . HIS A 1 166 ? -4.484 77.360 82.249 1.00 45.75 166 HIS A N 1
ATOM 1198 C CA . HIS A 1 166 ? -4.969 77.456 83.615 1.00 45.67 166 HIS A CA 1
ATOM 1199 C C . HIS A 1 166 ? -3.738 77.666 84.517 1.00 49.72 166 HIS A C 1
ATOM 1200 O O . HIS A 1 166 ? -2.671 77.105 84.246 1.00 53.40 166 HIS A O 1
ATOM 1207 N N . ARG A 1 167 ? -3.874 78.488 85.559 1.00 49.88 167 ARG A N 1
ATOM 1208 C CA . ARG A 1 167 ? -2.770 78.738 86.498 1.00 50.99 167 ARG A CA 1
ATOM 1209 C C . ARG A 1 167 ? -1.595 79.594 86.001 1.00 50.58 167 ARG A C 1
ATOM 1210 O O . ARG A 1 167 ? -0.579 79.741 86.688 1.00 49.32 167 ARG A O 1
ATOM 1218 N N . MET A 1 168 ? -1.739 80.164 84.813 1.00 48.45 168 MET A N 1
ATOM 1219 C CA . MET A 1 168 ? -0.696 81.002 84.248 1.00 45.65 168 MET A CA 1
ATOM 1220 C C . MET A 1 168 ? -0.703 82.328 84.968 1.00 43.65 168 MET A C 1
ATOM 1221 O O . MET A 1 168 ? -1.760 82.893 85.207 1.00 44.05 168 MET A O 1
ATOM 1226 N N . PRO A 1 169 ? 0.477 82.849 85.322 1.00 42.41 169 PRO A N 1
ATOM 1227 C CA . PRO A 1 169 ? 0.525 84.131 86.021 1.00 44.39 169 PRO A CA 1
ATOM 1228 C C . PRO A 1 169 ? -0.262 85.174 85.237 1.00 45.10 169 PRO A C 1
ATOM 1229 O O . PRO A 1 169 ? -0.383 85.064 84.017 1.00 46.99 169 PRO A O 1
ATOM 1233 N N . GLU A 1 170 ? -0.801 86.179 85.920 1.00 43.26 170 GLU A N 1
ATOM 1234 C CA . GLU A 1 170 ? -1.567 87.202 85.214 1.00 41.56 170 GLU A CA 1
ATOM 1235 C C . GLU A 1 170 ? -0.672 88.093 84.344 1.00 44.64 170 GLU A C 1
ATOM 1236 O O . GLU A 1 170 ? -1.025 88.430 83.214 1.00 43.55 170 GLU A O 1
ATOM 1242 N N . SER A 1 171 ? 0.494 88.458 84.867 1.00 47.44 171 SER A N 1
ATOM 1243 C CA . SER A 1 171 ? 1.414 89.318 84.130 1.00 50.11 171 SER A CA 1
ATOM 1244 C C . SER A 1 171 ? 1.741 88.688 82.799 1.00 48.24 171 SER A C 1
ATOM 1245 O O . SER A 1 171 ? 1.837 89.370 81.785 1.00 47.54 171 SER A O 1
ATOM 1248 N N . LEU A 1 172 ? 1.923 87.377 82.803 1.00 46.14 172 LEU A N 1
ATOM 1249 C CA . LEU A 1 172 ? 2.243 86.696 81.564 1.00 45.75 172 LEU A CA 1
ATOM 1250 C C . LEU A 1 172 ? 0.963 86.466 80.777 1.00 40.62 172 LEU A C 1
ATOM 1251 O O . LEU A 1 172 ? 0.964 86.427 79.558 1.00 40.40 172 LEU A O 1
ATOM 1256 N N . LEU A 1 173 ? -0.138 86.330 81.486 1.00 36.48 173 LEU A N 1
ATOM 1257 C CA . LEU A 1 173 ? -1.392 86.108 80.823 1.00 37.06 173 LEU A CA 1
ATOM 1258 C C . LEU A 1 173 ? -1.654 87.333 79.975 1.00 39.14 173 LEU A C 1
ATOM 1259 O O . LEU A 1 173 ? -2.074 87.230 78.827 1.00 40.63 173 LEU A O 1
ATOM 1264 N N . TYR A 1 174 ? -1.375 88.494 80.551 1.00 39.91 174 TYR A N 1
ATOM 1265 C CA . TYR A 1 174 ? -1.555 89.766 79.861 1.00 37.36 174 TYR A CA 1
ATOM 1266 C C . TYR A 1 174 ? -0.908 89.768 78.484 1.00 36.54 174 TYR A C 1
ATOM 1267 O O . TYR A 1 174 ? -1.510 90.241 77.518 1.00 39.78 174 TYR A O 1
ATOM 1276 N N . TYR A 1 175 ? 0.313 89.249 78.392 1.00 35.00 175 TYR A N 1
ATOM 1277 C CA . TYR A 1 175 ? 1.007 89.225 77.116 1.00 33.88 175 TYR A CA 1
ATOM 1278 C C . TYR A 1 175 ? 0.375 88.301 76.115 1.00 35.32 175 TYR A C 1
ATOM 1279 O O . TYR A 1 175 ? 0.583 88.470 74.926 1.00 35.80 175 TYR A O 1
ATOM 1288 N N . CYS A 1 176 ? -0.403 87.330 76.582 1.00 35.38 176 CYS A N 1
ATOM 1289 C CA . CYS A 1 176 ? -1.068 86.403 75.668 1.00 38.02 176 CYS A CA 1
ATOM 1290 C C . CYS A 1 176 ? -2.371 86.977 75.136 1.00 39.93 176 CYS A C 1
ATOM 1291 O O . CYS A 1 176 ? -2.891 86.531 74.111 1.00 39.98 176 CYS A O 1
ATOM 1294 N N . LEU A 1 177 ? -2.912 87.948 75.857 1.00 39.55 177 LEU A N 1
ATOM 1295 C CA . LEU A 1 177 ? -4.170 88.552 75.467 1.00 37.60 177 LEU A CA 1
ATOM 1296 C C . LEU A 1 177 ? -3.935 89.720 74.527 1.00 40.25 177 LEU A C 1
ATOM 1297 O O . LEU A 1 177 ? -4.754 90.010 73.646 1.00 39.23 177 LEU A O 1
ATOM 1302 N N . LYS A 1 178 ? -2.802 90.380 74.724 1.00 40.91 178 LYS A N 1
ATOM 1303 C CA . LYS A 1 178 ? -2.450 91.515 73.917 1.00 41.21 178 LYS A CA 1
ATOM 1304 C C . LYS A 1 178 ? -2.775 91.194 72.464 1.00 39.66 178 LYS A C 1
ATOM 1305 O O . LYS A 1 178 ? -3.412 91.970 71.777 1.00 39.64 178 LYS A O 1
ATOM 1311 N N . PRO A 1 179 ? -2.369 90.025 71.982 1.00 40.00 179 PRO A N 1
ATOM 1312 C CA . PRO A 1 179 ? -2.665 89.687 70.589 1.00 40.53 179 PRO A CA 1
ATOM 1313 C C . PRO A 1 179 ? -4.129 89.828 70.243 1.00 40.15 179 PRO A C 1
ATOM 1314 O O . PRO A 1 179 ? -4.479 90.085 69.102 1.00 41.94 179 PRO A O 1
ATOM 1318 N N . LEU A 1 180 ? -4.989 89.643 71.230 1.00 40.95 180 LEU A N 1
ATOM 1319 C CA . LEU A 1 180 ? -6.421 89.767 71.008 1.00 41.11 180 LEU A CA 1
ATOM 1320 C C . LEU A 1 180 ? -6.831 91.223 70.869 1.00 42.77 180 LEU A C 1
ATOM 1321 O O . LEU A 1 180 ? -7.832 91.512 70.215 1.00 39.84 180 LEU A O 1
ATOM 1326 N N . CYS A 1 181 ? -6.069 92.130 71.490 1.00 46.62 181 CYS A N 1
ATOM 1327 C CA . CYS A 1 181 ? -6.347 93.565 71.400 1.00 48.97 181 CYS A CA 1
ATOM 1328 C C . CYS A 1 181 ? -6.003 93.971 69.982 1.00 52.90 181 CYS A C 1
ATOM 1329 O O . CYS A 1 181 ? -6.709 94.762 69.359 1.00 57.87 181 CYS A O 1
ATOM 1332 N N . ASP A 1 182 ? -4.898 93.434 69.481 1.00 54.19 182 ASP A N 1
ATOM 1333 C CA . ASP A 1 182 ? -4.509 93.655 68.097 1.00 54.30 182 ASP A CA 1
ATOM 1334 C C . ASP A 1 182 ? -5.515 92.665 67.528 1.00 54.72 182 ASP A C 1
ATOM 1335 O O . ASP A 1 182 ? -6.030 91.839 68.270 1.00 52.73 182 ASP A O 1
ATOM 1340 N N . ARG A 1 183 ? -5.824 92.710 66.247 1.00 57.33 183 ARG A N 1
ATOM 1341 C CA . ARG A 1 183 ? -6.809 91.760 65.729 1.00 60.73 183 ARG A CA 1
ATOM 1342 C C . ARG A 1 183 ? -8.174 92.141 66.262 1.00 58.86 183 ARG A C 1
ATOM 1343 O O . ARG A 1 183 ? -9.129 91.380 66.140 1.00 59.42 183 ARG A O 1
ATOM 1351 N N . ASN A 1 184 ? -8.234 93.315 66.884 1.00 57.16 184 ASN A N 1
ATOM 1352 C CA . ASN A 1 184 ? -9.457 93.897 67.442 1.00 52.89 184 ASN A CA 1
ATOM 1353 C C . ASN A 1 184 ? -10.531 92.921 67.928 1.00 50.78 184 ASN A C 1
ATOM 1354 O O . ASN A 1 184 ? -11.709 93.064 67.578 1.00 47.97 184 ASN A O 1
ATOM 1359 N N . ARG A 1 185 ? -10.151 91.941 68.732 1.00 48.43 185 ARG A N 1
ATOM 1360 C CA . ARG A 1 185 ? -11.144 90.999 69.214 1.00 48.20 185 ARG A CA 1
ATOM 1361 C C . ARG A 1 185 ? -11.405 91.213 70.694 1.00 47.24 185 ARG A C 1
ATOM 1362 O O . ARG A 1 185 ? -12.303 90.597 71.268 1.00 45.89 185 ARG A O 1
ATOM 1370 N N . ALA A 1 186 ? -10.639 92.102 71.314 1.00 47.13 186 ALA A N 1
ATOM 1371 C CA . ALA A 1 186 ? -10.809 92.326 72.740 1.00 48.26 186 ALA A CA 1
ATOM 1372 C C . ALA A 1 186 ? -10.383 93.694 73.226 1.00 49.59 186 ALA A C 1
ATOM 1373 O O . ALA A 1 186 ? -9.607 94.403 72.593 1.00 48.70 186 ALA A O 1
ATOM 1375 N N . THR A 1 187 ? -10.903 94.039 74.391 1.00 53.23 187 THR A N 1
ATOM 1376 C CA . THR A 1 187 ? -10.633 95.314 75.027 1.00 55.62 187 THR A CA 1
ATOM 1377 C C . THR A 1 187 ? -10.254 95.016 76.467 1.00 52.97 187 THR A C 1
ATOM 1378 O O . THR A 1 187 ? -10.938 94.243 77.140 1.00 52.33 187 THR A O 1
ATOM 1382 N N . MET A 1 188 ? -9.179 95.621 76.948 1.00 47.74 188 MET A N 1
ATOM 1383 C CA . MET A 1 188 ? -8.780 95.380 78.317 1.00 47.03 188 MET A CA 1
ATOM 1384 C C . MET A 1 188 ? -9.276 96.461 79.273 1.00 45.83 188 MET A C 1
ATOM 1385 O O . MET A 1 188 ? -9.463 97.606 78.889 1.00 46.30 188 MET A O 1
ATOM 1390 N N . LEU A 1 189 ? -9.511 96.082 80.523 1.00 46.91 189 LEU A N 1
ATOM 1391 C CA . LEU A 1 189 ? -9.956 97.037 81.537 1.00 47.79 189 LEU A CA 1
ATOM 1392 C C . LEU A 1 189 ? -8.935 97.064 82.679 1.00 49.68 189 LEU A C 1
ATOM 1393 O O . LEU A 1 189 ? -8.604 96.015 83.250 1.00 48.90 189 LEU A O 1
ATOM 1398 N N . LYS A 1 190 ? -8.431 98.253 83.005 1.00 51.82 190 LYS A N 1
ATOM 1399 C CA . LYS A 1 190 ? -7.461 98.372 84.082 1.00 54.94 190 LYS A CA 1
ATOM 1400 C C . LYS A 1 190 ? -8.106 98.989 85.327 1.00 56.82 190 LYS A C 1
ATOM 1401 O O . LYS A 1 190 ? -9.214 99.545 85.258 1.00 56.98 190 LYS A O 1
ATOM 1407 N N . ASP A 1 191 ? -7.428 98.870 86.469 1.00 58.38 191 ASP A N 1
ATOM 1408 C CA . ASP A 1 191 ? -7.950 99.439 87.710 1.00 57.56 191 ASP A CA 1
ATOM 1409 C C . ASP A 1 191 ? -7.377 100.839 87.938 1.00 57.30 191 ASP A C 1
ATOM 1410 O O . ASP A 1 191 ? -6.686 101.385 87.068 1.00 59.09 191 ASP A O 1
ATOM 1415 N N . GLU A 1 192 ? -7.656 101.412 89.107 1.00 57.70 192 GLU A N 1
ATOM 1416 C CA . GLU A 1 192 ? -7.175 102.756 89.428 1.00 58.62 192 GLU A CA 1
ATOM 1417 C C . GLU A 1 192 ? -5.679 102.932 89.161 1.00 58.86 192 GLU A C 1
ATOM 1418 O O . GLU A 1 192 ? -5.238 104.004 88.744 1.00 58.43 192 GLU A O 1
ATOM 1424 N N . ASN A 1 193 ? -4.899 101.885 89.394 1.00 58.51 193 ASN A N 1
ATOM 1425 C CA . ASN A 1 193 ? -3.470 101.972 89.152 1.00 58.42 193 ASN A CA 1
ATOM 1426 C C . ASN A 1 193 ? -3.155 101.394 87.782 1.00 57.01 193 ASN A C 1
ATOM 1427 O O . ASN A 1 193 ? -2.289 100.520 87.647 1.00 59.98 193 ASN A O 1
ATOM 1432 N N . ASP A 1 194 ? -3.869 101.889 86.776 1.00 56.07 194 ASP A N 1
ATOM 1433 C CA . ASP A 1 194 ? -3.706 101.450 85.390 1.00 58.43 194 ASP A CA 1
ATOM 1434 C C . ASP A 1 194 ? -3.154 100.036 85.236 1.00 58.88 194 ASP A C 1
ATOM 1435 O O . ASP A 1 194 ? -2.245 99.790 84.428 1.00 57.28 194 ASP A O 1
ATOM 1440 N N . LYS A 1 195 ? -3.702 99.108 86.013 1.00 57.04 195 LYS A N 1
ATOM 1441 C CA . LYS A 1 195 ? -3.261 97.728 85.944 1.00 53.67 195 LYS A CA 1
ATOM 1442 C C . LYS A 1 195 ? -4.354 96.922 85.258 1.00 51.86 195 LYS A C 1
ATOM 1443 O O . LYS A 1 195 ? -5.524 97.024 85.634 1.00 51.27 195 LYS A O 1
ATOM 1449 N N . VAL A 1 196 ? -3.993 96.144 84.241 1.00 47.90 196 VAL A N 1
ATOM 1450 C CA . VAL A 1 196 ? -5.003 95.331 83.579 1.00 46.30 196 VAL A CA 1
ATOM 1451 C C . VAL A 1 196 ? -5.503 94.339 84.633 1.00 44.09 196 VAL A C 1
ATOM 1452 O O . VAL A 1 196 ? -4.720 93.692 85.310 1.00 45.17 196 VAL A O 1
ATOM 1456 N N . ILE A 1 197 ? -6.817 94.252 84.775 1.00 42.25 197 ILE A N 1
ATOM 1457 C CA . ILE A 1 197 ? -7.430 93.388 85.766 1.00 41.14 197 ILE A CA 1
ATOM 1458 C C . ILE A 1 197 ? -8.430 92.441 85.118 1.00 41.78 197 ILE A C 1
ATOM 1459 O O . ILE A 1 197 ? -8.599 91.292 85.540 1.00 43.24 197 ILE A O 1
ATOM 1464 N N . ALA A 1 198 ? -9.099 92.939 84.093 1.00 40.28 198 ALA A N 1
ATOM 1465 C CA . ALA A 1 198 ? -10.081 92.146 83.399 1.00 37.86 198 ALA A CA 1
ATOM 1466 C C . ALA A 1 198 ? -10.007 92.425 81.914 1.00 38.06 198 ALA A C 1
ATOM 1467 O O . ALA A 1 198 ? -9.241 93.273 81.470 1.00 36.33 198 ALA A O 1
ATOM 1469 N N . ILE A 1 199 ? -10.821 91.713 81.149 1.00 38.26 199 ILE A N 1
ATOM 1470 C CA . ILE A 1 199 ? -10.827 91.873 79.709 1.00 37.07 199 ILE A CA 1
ATOM 1471 C C . ILE A 1 199 ? -12.156 91.416 79.162 1.00 38.38 199 ILE A C 1
ATOM 1472 O O . ILE A 1 199 ? -12.816 90.566 79.757 1.00 40.97 199 ILE A O 1
ATOM 1477 N N . LYS A 1 200 ? -12.554 91.990 78.037 1.00 37.90 200 LYS A N 1
ATOM 1478 C CA . LYS A 1 200 ? -13.789 91.580 77.397 1.00 40.81 200 LYS A CA 1
ATOM 1479 C C . LYS A 1 200 ? -13.418 91.271 75.967 1.00 40.81 200 LYS A C 1
ATOM 1480 O O . LYS A 1 200 ? -12.757 92.066 75.303 1.00 43.01 200 LYS A O 1
ATOM 1486 N N . VAL A 1 201 ? -13.826 90.100 75.504 1.00 41.51 201 VAL A N 1
ATOM 1487 C CA . VAL A 1 201 ? -13.500 89.706 74.149 1.00 44.62 201 VAL A CA 1
ATOM 1488 C C . VAL A 1 201 ? -14.787 89.700 73.345 1.00 48.22 201 VAL A C 1
ATOM 1489 O O . VAL A 1 201 ? -15.837 89.700 74.027 1.00 51.21 201 VAL A O 1
ATOM 1493 N N . MET B 1 1 ? 8.229 67.144 65.514 1.00 58.12 1 MET B N 1
ATOM 1494 C CA . MET B 1 1 ? 9.369 66.190 65.703 1.00 58.23 1 MET B CA 1
ATOM 1495 C C . MET B 1 1 ? 9.859 65.679 64.358 1.00 57.67 1 MET B C 1
ATOM 1496 O O . MET B 1 1 ? 9.075 65.149 63.581 1.00 59.80 1 MET B O 1
ATOM 1498 N N . SER B 1 2 ? 11.146 65.847 64.075 1.00 56.61 2 SER B N 1
ATOM 1499 C CA . SER B 1 2 ? 11.686 65.372 62.807 1.00 57.77 2 SER B CA 1
ATOM 1500 C C . SER B 1 2 ? 12.250 63.979 62.995 1.00 57.88 2 SER B C 1
ATOM 1501 O O . SER B 1 2 ? 12.072 63.367 64.051 1.00 60.73 2 SER B O 1
ATOM 1504 N N . ALA B 1 3 ? 12.922 63.477 61.966 0.51 55.16 3 ALA B N 1
ATOM 1505 C CA . ALA B 1 3 ? 13.513 62.148 62.020 0.51 53.40 3 ALA B CA 1
ATOM 1506 C C . ALA B 1 3 ? 14.744 62.179 62.911 0.51 52.58 3 ALA B C 1
ATOM 1507 O O . ALA B 1 3 ? 15.155 61.164 63.476 0.51 50.88 3 ALA B O 1
ATOM 1509 N N . LEU B 1 4 ? 15.330 63.359 63.044 1.00 52.93 4 LEU B N 1
ATOM 1510 C CA . LEU B 1 4 ? 16.514 63.491 63.865 1.00 53.31 4 LEU B CA 1
ATOM 1511 C C . LEU B 1 4 ? 16.440 64.688 64.817 1.00 55.16 4 LEU B C 1
ATOM 1512 O O . LEU B 1 4 ? 16.160 65.813 64.387 1.00 55.87 4 LEU B O 1
ATOM 1517 N N . PRO B 1 5 ? 16.664 64.446 66.132 1.00 55.57 5 PRO B N 1
ATOM 1518 C CA . PRO B 1 5 ? 16.652 65.434 67.214 1.00 53.49 5 PRO B CA 1
ATOM 1519 C C . PRO B 1 5 ? 17.807 66.393 66.989 1.00 50.60 5 PRO B C 1
ATOM 1520 O O . PRO B 1 5 ? 18.661 66.152 66.132 1.00 49.53 5 PRO B O 1
ATOM 1524 N N . PRO B 1 6 ? 17.869 67.479 67.772 1.00 48.55 6 PRO B N 1
ATOM 1525 C CA . PRO B 1 6 ? 18.973 68.420 67.570 1.00 47.41 6 PRO B CA 1
ATOM 1526 C C . PRO B 1 6 ? 20.244 67.781 68.086 1.00 48.46 6 PRO B C 1
ATOM 1527 O O . PRO B 1 6 ? 21.328 68.034 67.558 1.00 49.28 6 PRO B O 1
ATOM 1531 N N . VAL B 1 7 ? 20.096 66.941 69.115 1.00 45.31 7 VAL B N 1
ATOM 1532 C CA . VAL B 1 7 ? 21.244 66.270 69.714 1.00 42.08 7 VAL B CA 1
ATOM 1533 C C . VAL B 1 7 ? 21.870 65.294 68.730 1.00 40.30 7 VAL B C 1
ATOM 1534 O O . VAL B 1 7 ? 23.014 64.900 68.880 1.00 40.69 7 VAL B O 1
ATOM 1538 N N . TYR B 1 8 ? 21.115 64.917 67.711 1.00 40.29 8 TYR B N 1
ATOM 1539 C CA . TYR B 1 8 ? 21.617 63.968 66.736 1.00 42.68 8 TYR B CA 1
ATOM 1540 C C . TYR B 1 8 ? 22.876 64.486 66.080 1.00 43.80 8 TYR B C 1
ATOM 1541 O O . TYR B 1 8 ? 23.672 63.716 65.555 1.00 41.39 8 TYR B O 1
ATOM 1550 N N . SER B 1 9 ? 23.053 65.800 66.119 1.00 48.80 9 SER B N 1
ATOM 1551 C CA . SER B 1 9 ? 24.228 66.439 65.523 1.00 49.86 9 SER B CA 1
ATOM 1552 C C . SER B 1 9 ? 25.291 66.823 66.553 1.00 50.93 9 SER B C 1
ATOM 1553 O O . SER B 1 9 ? 26.239 67.535 66.218 1.00 52.72 9 SER B O 1
ATOM 1556 N N . PHE B 1 10 ? 25.127 66.355 67.792 1.00 47.97 10 PHE B N 1
ATOM 1557 C CA . PHE B 1 10 ? 26.051 66.657 68.889 1.00 45.49 10 PHE B CA 1
ATOM 1558 C C . PHE B 1 10 ? 27.133 65.576 68.965 1.00 45.93 10 PHE B C 1
ATOM 1559 O O . PHE B 1 10 ? 26.941 64.540 69.597 1.00 48.90 10 PHE B O 1
ATOM 1567 N N . PRO B 1 11 ? 28.300 65.824 68.349 1.00 44.61 11 PRO B N 1
ATOM 1568 C CA . PRO B 1 11 ? 29.463 64.930 68.279 1.00 44.63 11 PRO B CA 1
ATOM 1569 C C . PRO B 1 11 ? 29.726 64.027 69.480 1.00 44.76 11 PRO B C 1
ATOM 1570 O O . PRO B 1 11 ? 29.831 62.800 69.334 1.00 41.87 11 PRO B O 1
ATOM 1574 N N . PRO B 1 12 ? 29.842 64.621 70.681 1.00 45.22 12 PRO B N 1
ATOM 1575 C CA . PRO B 1 12 ? 30.097 63.859 71.899 1.00 45.36 12 PRO B CA 1
ATOM 1576 C C . PRO B 1 12 ? 29.234 62.616 72.032 1.00 44.97 12 PRO B C 1
ATOM 1577 O O . PRO B 1 12 ? 29.560 61.689 72.783 1.00 46.37 12 PRO B O 1
ATOM 1581 N N . LEU B 1 13 ? 28.130 62.606 71.298 1.00 42.47 13 LEU B N 1
ATOM 1582 C CA . LEU B 1 13 ? 27.213 61.483 71.332 1.00 41.91 13 LEU B CA 1
ATOM 1583 C C . LEU B 1 13 ? 27.779 60.283 70.591 1.00 44.02 13 LEU B C 1
ATOM 1584 O O . LEU B 1 13 ? 27.620 59.142 71.007 1.00 43.16 13 LEU B O 1
ATOM 1589 N N . TYR B 1 14 ? 28.453 60.548 69.486 1.00 45.19 14 TYR B N 1
ATOM 1590 C CA . TYR B 1 14 ? 29.006 59.472 68.686 1.00 47.35 14 TYR B CA 1
ATOM 1591 C C . TYR B 1 14 ? 30.196 58.823 69.342 1.00 47.26 14 TYR B C 1
ATOM 1592 O O . TYR B 1 14 ? 30.584 57.717 68.982 1.00 47.70 14 TYR B O 1
ATOM 1601 N N . THR B 1 15 ? 30.783 59.504 70.312 1.00 49.87 15 THR B N 1
ATOM 1602 C CA . THR B 1 15 ? 31.917 58.918 71.005 1.00 52.79 15 THR B CA 1
ATOM 1603 C C . THR B 1 15 ? 31.348 58.078 72.127 1.00 50.59 15 THR B C 1
ATOM 1604 O O . THR B 1 15 ? 30.524 58.550 72.910 1.00 47.78 15 THR B O 1
ATOM 1608 N N . ARG B 1 16 ? 31.765 56.823 72.194 1.00 48.54 16 ARG B N 1
ATOM 1609 C CA . ARG B 1 16 ? 31.267 55.951 73.248 1.00 49.12 16 ARG B CA 1
ATOM 1610 C C . ARG B 1 16 ? 31.775 56.540 74.549 1.00 48.97 16 ARG B C 1
ATOM 1611 O O . ARG B 1 16 ? 32.828 57.165 74.583 1.00 50.59 16 ARG B O 1
ATOM 1619 N N . GLN B 1 17 ? 31.020 56.363 75.618 1.00 49.72 17 GLN B N 1
ATOM 1620 C CA . GLN B 1 17 ? 31.441 56.903 76.891 1.00 48.94 17 GLN B CA 1
ATOM 1621 C C . GLN B 1 17 ? 31.970 55.833 77.816 1.00 48.96 17 GLN B C 1
ATOM 1622 O O . GLN B 1 17 ? 31.331 54.791 78.027 1.00 45.84 17 GLN B O 1
ATOM 1628 N N . PRO B 1 18 ? 33.167 56.068 78.371 1.00 50.24 18 PRO B N 1
ATOM 1629 C CA . PRO B 1 18 ? 33.794 55.123 79.298 1.00 51.25 18 PRO B CA 1
ATOM 1630 C C . PRO B 1 18 ? 33.114 55.397 80.623 1.00 54.24 18 PRO B C 1
ATOM 1631 O O . PRO B 1 18 ? 33.393 56.413 81.258 1.00 57.42 18 PRO B O 1
ATOM 1635 N N . ASN B 1 19 ? 32.193 54.531 81.021 1.00 53.60 19 ASN B N 1
ATOM 1636 C CA . ASN B 1 19 ? 31.475 54.742 82.271 1.00 54.44 19 ASN B CA 1
ATOM 1637 C C . ASN B 1 19 ? 30.165 53.989 82.258 1.00 54.85 19 ASN B C 1
ATOM 1638 O O . ASN B 1 19 ? 29.263 54.315 81.501 1.00 56.01 19 ASN B O 1
ATOM 1643 N N . SER B 1 20 ? 30.055 52.988 83.114 1.00 56.49 20 SER B N 1
ATOM 1644 C CA . SER B 1 20 ? 28.843 52.206 83.184 1.00 58.50 20 SER B CA 1
ATOM 1645 C C . SER B 1 20 ? 27.678 53.181 83.273 1.00 57.68 20 SER B C 1
ATOM 1646 O O . SER B 1 20 ? 26.761 53.144 82.456 1.00 56.98 20 SER B O 1
ATOM 1649 N N . LEU B 1 21 ? 27.732 54.063 84.263 1.00 57.77 21 LEU B N 1
ATOM 1650 C CA . LEU B 1 21 ? 26.678 55.040 84.474 0.01 58.10 21 LEU B CA 1
ATOM 1651 C C . LEU B 1 21 ? 26.378 55.816 83.206 1.00 57.76 21 LEU B C 1
ATOM 1652 O O . LEU B 1 21 ? 25.304 55.670 82.634 1.00 57.53 21 LEU B O 1
ATOM 1657 N N . THR B 1 22 ? 27.332 56.632 82.767 1.00 57.66 22 THR B N 1
ATOM 1658 C CA . THR B 1 22 ? 27.166 57.450 81.569 1.00 54.34 22 THR B CA 1
ATOM 1659 C C . THR B 1 22 ? 26.706 56.677 80.329 1.00 54.08 22 THR B C 1
ATOM 1660 O O . THR B 1 22 ? 25.624 56.941 79.797 1.00 55.13 22 THR B O 1
ATOM 1664 N N . ARG B 1 23 ? 27.526 55.734 79.867 1.00 50.93 23 ARG B N 1
ATOM 1665 C CA . ARG B 1 23 ? 27.198 54.946 78.683 1.00 48.66 23 ARG B CA 1
ATOM 1666 C C . ARG B 1 23 ? 25.745 54.499 78.729 1.00 48.92 23 ARG B C 1
ATOM 1667 O O . ARG B 1 23 ? 25.032 54.568 77.725 1.00 48.88 23 ARG B O 1
ATOM 1675 N N . ARG B 1 24 ? 25.315 54.051 79.906 1.00 49.87 24 ARG B N 1
ATOM 1676 C CA . ARG B 1 24 ? 23.947 53.593 80.120 1.00 50.50 24 ARG B CA 1
ATOM 1677 C C . ARG B 1 24 ? 22.930 54.621 79.628 1.00 52.89 24 ARG B C 1
ATOM 1678 O O . ARG B 1 24 ? 21.922 54.262 79.028 1.00 54.99 24 ARG B O 1
ATOM 1686 N N . GLN B 1 25 ? 23.196 55.897 79.886 1.00 51.26 25 GLN B N 1
ATOM 1687 C CA . GLN B 1 25 ? 22.302 56.970 79.462 1.00 48.96 25 GLN B CA 1
ATOM 1688 C C . GLN B 1 25 ? 22.487 57.236 77.990 1.00 47.70 25 GLN B C 1
ATOM 1689 O O . GLN B 1 25 ? 21.531 57.288 77.232 1.00 49.44 25 GLN B O 1
ATOM 1695 N N . GLN B 1 26 ? 23.738 57.418 77.600 1.00 44.01 26 GLN B N 1
ATOM 1696 C CA . GLN B 1 26 ? 24.078 57.679 76.218 1.00 38.40 26 GLN B CA 1
ATOM 1697 C C . GLN B 1 26 ? 23.333 56.690 75.362 1.00 38.18 26 GLN B C 1
ATOM 1698 O O . GLN B 1 26 ? 22.655 57.069 74.419 1.00 39.28 26 GLN B O 1
ATOM 1704 N N . ILE B 1 27 ? 23.436 55.413 75.709 1.00 36.65 27 ILE B N 1
ATOM 1705 C CA . ILE B 1 27 ? 22.761 54.383 74.926 1.00 34.37 27 ILE B CA 1
ATOM 1706 C C . ILE B 1 27 ? 21.259 54.628 74.845 1.00 30.75 27 ILE B C 1
ATOM 1707 O O . ILE B 1 27 ? 20.699 54.660 73.758 1.00 28.75 27 ILE B O 1
ATOM 1712 N N . SER B 1 28 ? 20.609 54.811 75.980 1.00 29.52 28 SER B N 1
ATOM 1713 C CA . SER B 1 28 ? 19.193 55.097 75.959 1.00 34.55 28 SER B CA 1
ATOM 1714 C C . SER B 1 28 ? 18.917 56.206 74.948 1.00 36.69 28 SER B C 1
ATOM 1715 O O . SER B 1 28 ? 18.032 56.064 74.109 1.00 41.18 28 SER B O 1
ATOM 1718 N N . THR B 1 29 ? 19.662 57.307 75.024 1.00 35.00 29 THR B N 1
ATOM 1719 C CA . THR B 1 29 ? 19.503 58.395 74.067 1.00 30.90 29 THR B CA 1
ATOM 1720 C C . THR B 1 29 ? 19.508 57.864 72.624 1.00 28.91 29 THR B C 1
ATOM 1721 O O . THR B 1 29 ? 18.669 58.272 71.804 1.00 27.81 29 THR B O 1
ATOM 1725 N N . TRP B 1 30 ? 20.445 56.961 72.312 1.00 29.29 30 TRP B N 1
ATOM 1726 C CA . TRP B 1 30 ? 20.509 56.384 70.965 1.00 30.60 30 TRP B CA 1
ATOM 1727 C C . TRP B 1 30 ? 19.304 55.511 70.734 1.00 31.93 30 TRP B C 1
ATOM 1728 O O . TRP B 1 30 ? 18.675 55.602 69.691 1.00 33.28 30 TRP B O 1
ATOM 1739 N N . ILE B 1 31 ? 18.978 54.665 71.704 1.00 29.26 31 ILE B N 1
ATOM 1740 C CA . ILE B 1 31 ? 17.822 53.809 71.548 1.00 28.35 31 ILE B CA 1
ATOM 1741 C C . ILE B 1 31 ? 16.720 54.744 71.092 1.00 29.47 31 ILE B C 1
ATOM 1742 O O . ILE B 1 31 ? 16.157 54.604 70.003 1.00 30.33 31 ILE B O 1
ATOM 1747 N N . ASP B 1 32 ? 16.445 55.725 71.937 1.00 30.83 32 ASP B N 1
ATOM 1748 C CA . ASP B 1 32 ? 15.405 56.718 71.691 1.00 33.55 32 ASP B CA 1
ATOM 1749 C C . ASP B 1 32 ? 15.446 57.364 70.310 1.00 30.44 32 ASP B C 1
ATOM 1750 O O . ASP B 1 32 ? 14.431 57.456 69.629 1.00 25.52 32 ASP B O 1
ATOM 1755 N N . ILE B 1 33 ? 16.612 57.836 69.906 1.00 27.21 33 ILE B N 1
ATOM 1756 C CA . ILE B 1 33 ? 16.739 58.446 68.595 1.00 31.08 33 ILE B CA 1
ATOM 1757 C C . ILE B 1 33 ? 16.270 57.498 67.499 1.00 35.19 33 ILE B C 1
ATOM 1758 O O . ILE B 1 33 ? 15.589 57.925 66.564 1.00 37.22 33 ILE B O 1
ATOM 1763 N N . ILE B 1 34 ? 16.637 56.217 67.623 1.00 39.07 34 ILE B N 1
ATOM 1764 C CA . ILE B 1 34 ? 16.264 55.176 66.658 1.00 37.27 34 ILE B CA 1
ATOM 1765 C C . ILE B 1 34 ? 14.736 55.051 66.527 1.00 37.93 34 ILE B C 1
ATOM 1766 O O . ILE B 1 34 ? 14.180 55.206 65.437 1.00 39.15 34 ILE B O 1
ATOM 1771 N N . SER B 1 35 ? 14.069 54.769 67.641 1.00 32.36 35 SER B N 1
ATOM 1772 C CA . SER B 1 35 ? 12.632 54.619 67.634 1.00 31.64 35 SER B CA 1
ATOM 1773 C C . SER B 1 35 ? 12.005 55.787 66.948 1.00 38.57 35 SER B C 1
ATOM 1774 O O . SER B 1 35 ? 11.315 55.648 65.934 1.00 45.36 35 SER B O 1
ATOM 1777 N N . GLN B 1 36 ? 12.252 56.956 67.525 1.00 42.80 36 GLN B N 1
ATOM 1778 C CA . GLN B 1 36 ? 11.714 58.197 67.006 1.00 40.34 36 GLN B CA 1
ATOM 1779 C C . GLN B 1 36 ? 11.978 58.335 65.526 1.00 40.23 36 GLN B C 1
ATOM 1780 O O . GLN B 1 36 ? 11.101 58.745 64.773 1.00 43.94 36 GLN B O 1
ATOM 1786 N N . TYR B 1 37 ? 13.175 57.976 65.092 1.00 37.92 37 TYR B N 1
ATOM 1787 C CA . TYR B 1 37 ? 13.468 58.100 63.682 1.00 39.15 37 TYR B CA 1
ATOM 1788 C C . TYR B 1 37 ? 12.597 57.182 62.865 1.00 41.32 37 TYR B C 1
ATOM 1789 O O . TYR B 1 37 ? 11.811 57.632 62.033 1.00 39.01 37 TYR B O 1
ATOM 1798 N N . CYS B 1 38 ? 12.748 55.887 63.118 1.00 44.05 38 CYS B N 1
ATOM 1799 C CA . CYS B 1 38 ? 11.995 54.861 62.411 1.00 45.67 38 CYS B CA 1
ATOM 1800 C C . CYS B 1 38 ? 10.510 55.156 62.466 1.00 45.85 38 CYS B C 1
ATOM 1801 O O . CYS B 1 38 ? 9.816 55.087 61.447 1.00 46.88 38 CYS B O 1
ATOM 1804 N N . LYS B 1 39 ? 10.031 55.492 63.656 1.00 42.43 39 LYS B N 1
ATOM 1805 C CA . LYS B 1 39 ? 8.633 55.804 63.824 1.00 40.01 39 LYS B CA 1
ATOM 1806 C C . LYS B 1 39 ? 8.170 56.868 62.828 1.00 44.24 39 LYS B C 1
ATOM 1807 O O . LYS B 1 39 ? 7.319 56.587 61.980 1.00 45.17 39 LYS B O 1
ATOM 1813 N N . THR B 1 40 ? 8.736 58.074 62.890 1.00 44.26 40 THR B N 1
ATOM 1814 C CA . THR B 1 40 ? 8.270 59.123 61.987 1.00 44.00 40 THR B CA 1
ATOM 1815 C C . THR B 1 40 ? 8.480 58.822 60.511 1.00 43.20 40 THR B C 1
ATOM 1816 O O . THR B 1 40 ? 7.668 59.232 59.689 1.00 44.17 40 THR B O 1
ATOM 1820 N N . LYS B 1 41 ? 9.554 58.128 60.153 1.00 41.05 41 LYS B N 1
ATOM 1821 C CA . LYS B 1 41 ? 9.749 57.805 58.741 1.00 42.23 41 LYS B CA 1
ATOM 1822 C C . LYS B 1 41 ? 9.032 56.500 58.388 1.00 44.36 41 LYS B C 1
ATOM 1823 O O . LYS B 1 41 ? 9.191 55.963 57.291 1.00 45.22 41 LYS B O 1
ATOM 1829 N N . LYS B 1 42 ? 8.233 56.006 59.328 1.00 45.56 42 LYS B N 1
ATOM 1830 C CA . LYS B 1 42 ? 7.487 54.780 59.118 1.00 47.58 42 LYS B CA 1
ATOM 1831 C C . LYS B 1 42 ? 8.368 53.666 58.570 1.00 49.81 42 LYS B C 1
ATOM 1832 O O . LYS B 1 42 ? 7.997 52.951 57.637 1.00 51.24 42 LYS B O 1
ATOM 1838 N N . ILE B 1 43 ? 9.545 53.535 59.175 1.00 52.10 43 ILE B N 1
ATOM 1839 C CA . ILE B 1 43 ? 10.499 52.506 58.801 1.00 52.71 43 ILE B CA 1
ATOM 1840 C C . ILE B 1 43 ? 10.387 51.328 59.759 1.00 49.62 43 ILE B C 1
ATOM 1841 O O . ILE B 1 43 ? 9.908 51.489 60.884 1.00 48.48 43 ILE B O 1
ATOM 1846 N N . TRP B 1 44 ? 10.818 50.147 59.313 1.00 49.68 44 TRP B N 1
ATOM 1847 C CA . TRP B 1 44 ? 10.711 48.953 60.147 1.00 47.06 44 TRP B CA 1
ATOM 1848 C C . TRP B 1 44 ? 11.987 48.176 60.331 1.00 47.87 44 TRP B C 1
ATOM 1849 O O . TRP B 1 44 ? 12.193 47.587 61.376 1.00 49.82 44 TRP B O 1
ATOM 1860 N N . TYR B 1 45 ? 12.830 48.165 59.311 1.00 48.27 45 TYR B N 1
ATOM 1861 C CA . TYR B 1 45 ? 14.081 47.425 59.363 1.00 51.23 45 TYR B CA 1
ATOM 1862 C C . TYR B 1 45 ? 15.301 48.316 59.522 1.00 50.37 45 TYR B C 1
ATOM 1863 O O . TYR B 1 45 ? 15.362 49.414 58.974 1.00 49.55 45 TYR B O 1
ATOM 1872 N N . MET B 1 46 ? 16.286 47.805 60.246 1.00 48.17 46 MET B N 1
ATOM 1873 C CA . MET B 1 46 ? 17.541 48.491 60.452 1.00 48.30 46 MET B CA 1
ATOM 1874 C C . MET B 1 46 ? 18.585 47.400 60.411 1.00 49.44 46 MET B C 1
ATOM 1875 O O . MET B 1 46 ? 18.457 46.399 61.104 1.00 54.03 46 MET B O 1
ATOM 1880 N N . SER B 1 47 ? 19.606 47.567 59.582 1.00 47.61 47 SER B N 1
ATOM 1881 C CA . SER B 1 47 ? 20.671 46.569 59.512 1.00 51.29 47 SER B CA 1
ATOM 1882 C C . SER B 1 47 ? 21.570 46.818 60.718 1.00 53.74 47 SER B C 1
ATOM 1883 O O . SER B 1 47 ? 21.728 47.952 61.168 1.00 54.60 47 SER B O 1
ATOM 1886 N N . VAL B 1 48 ? 22.174 45.761 61.230 1.00 56.11 48 VAL B N 1
ATOM 1887 C CA . VAL B 1 48 ? 23.025 45.893 62.400 1.00 58.54 48 VAL B CA 1
ATOM 1888 C C . VAL B 1 48 ? 24.026 47.040 62.335 1.00 57.16 48 VAL B C 1
ATOM 1889 O O . VAL B 1 48 ? 24.368 47.618 63.362 1.00 57.37 48 VAL B O 1
ATOM 1893 N N . ASP B 1 49 ? 24.504 47.375 61.145 1.00 57.80 49 ASP B N 1
ATOM 1894 C CA . ASP B 1 49 ? 25.480 48.452 61.041 1.00 57.70 49 ASP B CA 1
ATOM 1895 C C . ASP B 1 49 ? 24.786 49.808 60.991 1.00 55.03 49 ASP B C 1
ATOM 1896 O O . ASP B 1 49 ? 25.448 50.849 60.874 1.00 52.98 49 ASP B O 1
ATOM 1901 N N . GLY B 1 50 ? 23.456 49.796 61.051 1.00 53.49 50 GLY B N 1
ATOM 1902 C CA . GLY B 1 50 ? 22.722 51.049 61.056 1.00 54.99 50 GLY B CA 1
ATOM 1903 C C . GLY B 1 50 ? 22.043 51.444 59.773 1.00 56.39 50 GLY B C 1
ATOM 1904 O O . GLY B 1 50 ? 21.314 52.434 59.747 1.00 54.59 50 GLY B O 1
ATOM 1905 N N . THR B 1 51 ? 22.269 50.679 58.712 1.00 58.68 51 THR B N 1
ATOM 1906 C CA . THR B 1 51 ? 21.657 50.988 57.436 1.00 61.79 51 THR B CA 1
ATOM 1907 C C . THR B 1 51 ? 20.162 50.956 57.611 1.00 61.05 51 THR B C 1
ATOM 1908 O O . THR B 1 51 ? 19.612 50.031 58.212 1.00 60.29 51 THR B O 1
ATOM 1912 N N . VAL B 1 52 ? 19.511 52.001 57.123 1.00 62.57 52 VAL B N 1
ATOM 1913 C CA . VAL B 1 52 ? 18.073 52.095 57.252 1.00 66.27 52 VAL B CA 1
ATOM 1914 C C . VAL B 1 52 ? 17.425 52.052 55.885 1.00 69.12 52 VAL B C 1
ATOM 1915 O O . VAL B 1 52 ? 16.924 51.007 55.476 1.00 51.21 52 VAL B O 1
ATOM 1919 N N . ASN B 1 74 ? 24.143 53.662 58.559 1.00 58.53 74 ASN B N 1
ATOM 1920 C CA . ASN B 1 74 ? 23.416 54.797 57.992 1.00 59.92 74 ASN B CA 1
ATOM 1921 C C . ASN B 1 74 ? 23.023 55.711 59.139 1.00 59.43 74 ASN B C 1
ATOM 1922 O O . ASN B 1 74 ? 23.635 56.748 59.379 1.00 62.37 74 ASN B O 1
ATOM 1927 N N . LEU B 1 75 ? 21.991 55.311 59.859 1.00 57.12 75 LEU B N 1
ATOM 1928 C CA . LEU B 1 75 ? 21.542 56.094 60.992 1.00 52.85 75 LEU B CA 1
ATOM 1929 C C . LEU B 1 75 ? 22.635 56.173 62.061 1.00 54.80 75 LEU B C 1
ATOM 1930 O O . LEU B 1 75 ? 22.469 56.873 63.051 1.00 55.66 75 LEU B O 1
ATOM 1935 N N . PHE B 1 76 ? 23.741 55.451 61.877 1.00 53.78 76 PHE B N 1
ATOM 1936 C CA . PHE B 1 76 ? 24.827 55.465 62.862 1.00 52.35 76 PHE B CA 1
ATOM 1937 C C . PHE B 1 76 ? 26.042 56.127 62.274 1.00 53.80 76 PHE B C 1
ATOM 1938 O O . PHE B 1 76 ? 27.052 56.315 62.960 1.00 51.79 76 PHE B O 1
ATOM 1946 N N . ASN B 1 77 ? 25.932 56.465 60.992 1.00 56.99 77 ASN B N 1
ATOM 1947 C CA . ASN B 1 77 ? 26.999 57.116 60.242 1.00 55.78 77 ASN B CA 1
ATOM 1948 C C . ASN B 1 77 ? 26.462 58.487 59.862 1.00 56.33 77 ASN B C 1
ATOM 1949 O O . ASN B 1 77 ? 25.670 58.606 58.925 1.00 57.65 77 ASN B O 1
ATOM 1954 N N . ASN B 1 78 ? 26.873 59.518 60.596 1.00 57.02 78 ASN B N 1
ATOM 1955 C CA . ASN B 1 78 ? 26.406 60.872 60.314 1.00 59.08 78 ASN B CA 1
ATOM 1956 C C . ASN B 1 78 ? 27.298 61.575 59.303 1.00 60.95 78 ASN B C 1
ATOM 1957 O O . ASN B 1 78 ? 28.414 61.977 59.637 1.00 61.81 78 ASN B O 1
ATOM 1962 N N . GLU B 1 79 ? 26.797 61.731 58.074 1.00 62.70 79 GLU B N 1
ATOM 1963 C CA . GLU B 1 79 ? 27.553 62.385 57.004 1.00 61.54 79 GLU B CA 1
ATOM 1964 C C . GLU B 1 79 ? 27.790 63.865 57.308 1.00 60.58 79 GLU B C 1
ATOM 1965 O O . GLU B 1 79 ? 28.926 64.340 57.300 1.00 58.81 79 GLU B O 1
ATOM 1971 N N . ASP B 1 80 ? 26.710 64.585 57.580 1.00 59.88 80 ASP B N 1
ATOM 1972 C CA . ASP B 1 80 ? 26.792 66.007 57.876 1.00 62.03 80 ASP B CA 1
ATOM 1973 C C . ASP B 1 80 ? 27.778 66.335 59.002 1.00 64.53 80 ASP B C 1
ATOM 1974 O O . ASP B 1 80 ? 28.495 67.340 58.941 1.00 65.52 80 ASP B O 1
ATOM 1979 N N . ILE B 1 81 ? 27.807 65.485 60.026 1.00 65.05 81 ILE B N 1
ATOM 1980 C CA . ILE B 1 81 ? 28.672 65.682 61.184 1.00 63.52 81 ILE B CA 1
ATOM 1981 C C . ILE B 1 81 ? 30.046 65.053 61.000 1.00 61.59 81 ILE B C 1
ATOM 1982 O O . ILE B 1 81 ? 30.988 65.364 61.726 1.00 59.88 81 ILE B O 1
ATOM 1987 N N . GLN B 1 82 ? 30.167 64.185 60.009 1.00 60.53 82 GLN B N 1
ATOM 1988 C CA . GLN B 1 82 ? 31.426 63.492 59.773 1.00 60.46 82 GLN B CA 1
ATOM 1989 C C . GLN B 1 82 ? 31.818 62.719 61.034 1.00 62.01 82 GLN B C 1
ATOM 1990 O O . GLN B 1 82 ? 32.920 62.893 61.570 1.00 63.81 82 GLN B O 1
ATOM 1996 N N . ARG B 1 83 ? 30.900 61.870 61.500 1.00 63.05 83 ARG B N 1
ATOM 1997 C CA . ARG B 1 83 ? 31.103 61.049 62.695 1.00 62.54 83 ARG B CA 1
ATOM 1998 C C . ARG B 1 83 ? 30.337 59.733 62.609 1.00 62.36 83 ARG B C 1
ATOM 1999 O O . ARG B 1 83 ? 29.242 59.682 62.044 1.00 62.41 83 ARG B O 1
ATOM 2007 N N . SER B 1 84 ? 30.907 58.670 63.169 1.00 60.06 84 SER B N 1
ATOM 2008 C CA . SER B 1 84 ? 30.241 57.380 63.148 1.00 59.76 84 SER B CA 1
ATOM 2009 C C . SER B 1 84 ? 30.493 56.514 64.371 1.00 60.20 84 SER B C 1
ATOM 2010 O O . SER B 1 84 ? 31.627 56.358 64.824 1.00 60.70 84 SER B O 1
ATOM 2013 N N . VAL B 1 85 ? 29.414 55.943 64.892 1.00 58.36 85 VAL B N 1
ATOM 2014 C CA . VAL B 1 85 ? 29.486 55.091 66.064 1.00 54.99 85 VAL B CA 1
ATOM 2015 C C . VAL B 1 85 ? 30.187 53.779 65.750 1.00 52.13 85 VAL B C 1
ATOM 2016 O O . VAL B 1 85 ? 29.890 53.125 64.749 1.00 48.45 85 VAL B O 1
ATOM 2020 N N . SER B 1 86 ? 31.115 53.398 66.620 1.00 51.68 86 SER B N 1
ATOM 2021 C CA . SER B 1 86 ? 31.867 52.160 66.445 1.00 53.89 86 SER B CA 1
ATOM 2022 C C . SER B 1 86 ? 30.917 50.983 66.524 1.00 56.04 86 SER B C 1
ATOM 2023 O O . SER B 1 86 ? 29.967 50.997 67.305 1.00 59.19 86 SER B O 1
ATOM 2026 N N . GLN B 1 87 ? 31.172 49.960 65.717 1.00 55.96 87 GLN B N 1
ATOM 2027 C CA . GLN B 1 87 ? 30.319 48.783 65.719 1.00 53.20 87 GLN B CA 1
ATOM 2028 C C . GLN B 1 87 ? 30.253 48.291 67.160 1.00 51.35 87 GLN B C 1
ATOM 2029 O O . GLN B 1 87 ? 29.186 47.944 67.666 1.00 49.29 87 GLN B O 1
ATOM 2035 N N . VAL B 1 88 ? 31.404 48.296 67.821 1.00 49.59 88 VAL B N 1
ATOM 2036 C CA . VAL B 1 88 ? 31.488 47.866 69.214 1.00 50.34 88 VAL B CA 1
ATOM 2037 C C . VAL B 1 88 ? 30.355 48.501 70.014 1.00 50.27 88 VAL B C 1
ATOM 2038 O O . VAL B 1 88 ? 29.561 47.818 70.672 1.00 52.32 88 VAL B O 1
ATOM 2042 N N . PHE B 1 89 ? 30.292 49.822 69.952 1.00 46.14 89 PHE B N 1
ATOM 2043 C CA . PHE B 1 89 ? 29.256 50.545 70.660 1.00 45.78 89 PHE B CA 1
ATOM 2044 C C . PHE B 1 89 ? 27.873 50.127 70.156 1.00 47.63 89 PHE B C 1
ATOM 2045 O O . PHE B 1 89 ? 27.013 49.734 70.945 1.00 49.54 89 PHE B O 1
ATOM 2053 N N . ILE B 1 90 ? 27.672 50.221 68.843 1.00 46.98 90 ILE B N 1
ATOM 2054 C CA . ILE B 1 90 ? 26.402 49.855 68.219 1.00 47.16 90 ILE B CA 1
ATOM 2055 C C . ILE B 1 90 ? 25.861 48.546 68.791 1.00 47.08 90 ILE B C 1
ATOM 2056 O O . ILE B 1 90 ? 24.669 48.424 69.100 1.00 44.81 90 ILE B O 1
ATOM 2061 N N . ASP B 1 91 ? 26.742 47.560 68.921 1.00 46.11 91 ASP B N 1
ATOM 2062 C CA . ASP B 1 91 ? 26.325 46.275 69.452 1.00 45.07 91 ASP B CA 1
ATOM 2063 C C . ASP B 1 91 ? 25.775 46.466 70.859 1.00 43.77 91 ASP B C 1
ATOM 2064 O O . ASP B 1 91 ? 24.729 45.922 71.205 1.00 43.55 91 ASP B O 1
ATOM 2069 N N . GLU B 1 92 ? 26.483 47.247 71.668 1.00 42.09 92 GLU B N 1
ATOM 2070 C CA . GLU B 1 92 ? 26.040 47.514 73.020 1.00 41.51 92 GLU B CA 1
ATOM 2071 C C . GLU B 1 92 ? 24.661 48.131 72.912 1.00 37.08 92 GLU B C 1
ATOM 2072 O O . GLU B 1 92 ? 23.757 47.769 73.661 1.00 38.35 92 GLU B O 1
ATOM 2078 N N . ILE B 1 93 ? 24.504 49.054 71.963 1.00 32.26 93 ILE B N 1
ATOM 2079 C CA . ILE B 1 93 ? 23.224 49.722 71.743 1.00 32.50 93 ILE B CA 1
ATOM 2080 C C . ILE B 1 93 ? 22.110 48.715 71.506 1.00 36.71 93 ILE B C 1
ATOM 2081 O O . ILE B 1 93 ? 21.049 48.771 72.138 1.00 38.29 93 ILE B O 1
ATOM 2086 N N . TRP B 1 94 ? 22.347 47.789 70.583 1.00 36.31 94 TRP B N 1
ATOM 2087 C CA . TRP B 1 94 ? 21.336 46.785 70.255 1.00 35.37 94 TRP B CA 1
ATOM 2088 C C . TRP B 1 94 ? 20.944 45.898 71.418 1.00 34.59 94 TRP B C 1
ATOM 2089 O O . TRP B 1 94 ? 19.775 45.783 71.745 1.00 32.02 94 TRP B O 1
ATOM 2100 N N . SER B 1 95 ? 21.915 45.267 72.050 1.00 36.55 95 SER B N 1
ATOM 2101 C CA . SER B 1 95 ? 21.590 44.389 73.168 1.00 39.60 95 SER B CA 1
ATOM 2102 C C . SER B 1 95 ? 20.748 45.154 74.175 1.00 37.68 95 SER B C 1
ATOM 2103 O O . SER B 1 95 ? 19.670 44.683 74.576 1.00 36.24 95 SER B O 1
ATOM 2106 N N . GLN B 1 96 ? 21.239 46.337 74.569 1.00 31.90 96 GLN B N 1
ATOM 2107 C CA . GLN B 1 96 ? 20.538 47.192 75.517 1.00 29.16 96 GLN B CA 1
ATOM 2108 C C . GLN B 1 96 ? 19.115 47.388 75.014 1.00 30.74 96 GLN B C 1
ATOM 2109 O O . GLN B 1 96 ? 18.155 47.186 75.750 1.00 28.90 96 GLN B O 1
ATOM 2115 N N . MET B 1 97 ? 18.991 47.764 73.742 1.00 31.29 97 MET B N 1
ATOM 2116 C CA . MET B 1 97 ? 17.691 47.981 73.124 1.00 32.45 97 MET B CA 1
ATOM 2117 C C . MET B 1 97 ? 16.873 46.695 73.092 1.00 35.65 97 MET B C 1
ATOM 2118 O O . MET B 1 97 ? 15.644 46.720 73.142 1.00 39.47 97 MET B O 1
ATOM 2123 N N . THR B 1 98 ? 17.573 45.571 73.010 1.00 35.69 98 THR B N 1
ATOM 2124 C CA . THR B 1 98 ? 16.935 44.271 72.982 1.00 33.34 98 THR B CA 1
ATOM 2125 C C . THR B 1 98 ? 16.507 43.877 74.387 1.00 33.89 98 THR B C 1
ATOM 2126 O O . THR B 1 98 ? 15.445 43.278 74.576 1.00 32.41 98 THR B O 1
ATOM 2130 N N . LYS B 1 99 ? 17.346 44.194 75.370 1.00 30.63 99 LYS B N 1
ATOM 2131 C CA . LYS B 1 99 ? 17.008 43.877 76.746 1.00 29.85 99 LYS B CA 1
ATOM 2132 C C . LYS B 1 99 ? 15.734 44.637 77.056 1.00 32.25 99 LYS B C 1
ATOM 2133 O O . LYS B 1 99 ? 14.824 44.118 77.694 1.00 32.56 99 LYS B O 1
ATOM 2139 N N . GLU B 1 100 ? 15.659 45.864 76.563 1.00 32.94 100 GLU B N 1
ATOM 2140 C CA . GLU B 1 100 ? 14.503 46.693 76.826 1.00 34.74 100 GLU B CA 1
ATOM 2141 C C . GLU B 1 100 ? 13.281 46.337 76.010 1.00 36.32 100 GLU B C 1
ATOM 2142 O O . GLU B 1 100 ? 12.182 46.796 76.307 1.00 41.52 100 GLU B O 1
ATOM 2148 N N . GLY B 1 101 ? 13.449 45.526 74.979 1.00 39.30 101 GLY B N 1
ATOM 2149 C CA . GLY B 1 101 ? 12.295 45.172 74.169 1.00 37.05 101 GLY B CA 1
ATOM 2150 C C . GLY B 1 101 ? 11.909 46.253 73.181 1.00 37.62 101 GLY B C 1
ATOM 2151 O O . GLY B 1 101 ? 10.810 46.246 72.648 1.00 39.10 101 GLY B O 1
ATOM 2152 N N . LYS B 1 102 ? 12.823 47.190 72.945 1.00 39.62 102 LYS B N 1
ATOM 2153 C CA . LYS B 1 102 ? 12.605 48.287 72.008 1.00 39.94 102 LYS B CA 1
ATOM 2154 C C . LYS B 1 102 ? 12.860 47.797 70.581 1.00 44.58 102 LYS B C 1
ATOM 2155 O O . LYS B 1 102 ? 12.470 48.444 69.620 1.00 47.01 102 LYS B O 1
ATOM 2161 N N . CYS B 1 103 ? 13.519 46.653 70.442 1.00 47.19 103 CYS B N 1
ATOM 2162 C CA . CYS B 1 103 ? 13.793 46.102 69.125 1.00 47.07 103 CYS B CA 1
ATOM 2163 C C . CYS B 1 103 ? 13.664 44.587 69.136 1.00 49.27 103 CYS B C 1
ATOM 2164 O O . CYS B 1 103 ? 13.544 43.961 70.193 1.00 51.34 103 CYS B O 1
ATOM 2167 N N . LEU B 1 104 ? 13.688 43.994 67.950 1.00 50.40 104 LEU B N 1
ATOM 2168 C CA . LEU B 1 104 ? 13.576 42.554 67.848 1.00 48.99 104 LEU B CA 1
ATOM 2169 C C . LEU B 1 104 ? 14.639 42.041 66.899 1.00 51.16 104 LEU B C 1
ATOM 2170 O O . LEU B 1 104 ? 14.678 42.440 65.735 1.00 50.75 104 LEU B O 1
ATOM 2175 N N . PRO B 1 105 ? 15.535 41.168 67.396 1.00 53.18 105 PRO B N 1
ATOM 2176 C CA . PRO B 1 105 ? 16.646 40.538 66.660 1.00 53.75 105 PRO B CA 1
ATOM 2177 C C . PRO B 1 105 ? 16.109 39.465 65.730 1.00 52.69 105 PRO B C 1
ATOM 2178 O O . PRO B 1 105 ? 15.301 38.641 66.143 1.00 51.83 105 PRO B O 1
ATOM 2182 N N . ILE B 1 106 ? 16.562 39.460 64.485 1.00 53.91 106 ILE B N 1
ATOM 2183 C CA . ILE B 1 106 ? 16.086 38.465 63.520 1.00 56.48 106 ILE B CA 1
ATOM 2184 C C . ILE B 1 106 ? 17.142 38.143 62.459 1.00 58.78 106 ILE B C 1
ATOM 2185 O O . ILE B 1 106 ? 17.940 39.008 62.077 1.00 59.00 106 ILE B O 1
ATOM 2190 N N . ASP B 1 107 ? 17.163 36.893 62.001 0.50 61.05 107 ASP B N 1
ATOM 2191 C CA . ASP B 1 107 ? 18.097 36.488 60.957 0.50 62.32 107 ASP B CA 1
ATOM 2192 C C . ASP B 1 107 ? 17.339 36.789 59.675 0.50 66.15 107 ASP B C 1
ATOM 2193 O O . ASP B 1 107 ? 16.260 37.379 59.730 0.50 66.75 107 ASP B O 1
ATOM 2198 N N . GLN B 1 108 ? 17.880 36.401 58.527 1.00 69.25 108 GLN B N 1
ATOM 2199 C CA . GLN B 1 108 ? 17.188 36.657 57.267 1.00 73.25 108 GLN B CA 1
ATOM 2200 C C . GLN B 1 108 ? 15.717 36.223 57.374 1.00 74.70 108 GLN B C 1
ATOM 2201 O O . GLN B 1 108 ? 14.899 36.533 56.500 1.00 76.26 108 GLN B O 1
ATOM 2207 N N . SER B 1 109 ? 15.389 35.519 58.459 1.00 74.97 109 SER B N 1
ATOM 2208 C CA . SER B 1 109 ? 14.033 35.028 58.694 1.00 74.13 109 SER B CA 1
ATOM 2209 C C . SER B 1 109 ? 13.295 35.721 59.847 1.00 73.43 109 SER B C 1
ATOM 2210 O O . SER B 1 109 ? 13.075 36.938 59.815 1.00 66.50 109 SER B O 1
ATOM 2213 N N . GLY B 1 110 ? 12.907 34.914 60.844 1.00 73.37 110 GLY B N 1
ATOM 2214 C CA . GLY B 1 110 ? 12.190 35.381 62.025 1.00 70.93 110 GLY B CA 1
ATOM 2215 C C . GLY B 1 110 ? 13.090 35.572 63.235 1.00 70.10 110 GLY B C 1
ATOM 2216 O O . GLY B 1 110 ? 14.314 35.560 63.120 1.00 68.87 110 GLY B O 1
ATOM 2217 N N . ARG B 1 111 ? 12.491 35.735 64.407 1.00 70.75 111 ARG B N 1
ATOM 2218 C CA . ARG B 1 111 ? 13.265 35.979 65.614 1.00 72.41 111 ARG B CA 1
ATOM 2219 C C . ARG B 1 111 ? 14.501 35.089 65.692 1.00 72.14 111 ARG B C 1
ATOM 2220 O O . ARG B 1 111 ? 14.397 33.870 65.736 1.00 75.50 111 ARG B O 1
ATOM 2228 N N . ARG B 1 112 ? 15.674 35.714 65.697 1.00 69.90 112 ARG B N 1
ATOM 2229 C CA . ARG B 1 112 ? 16.935 34.987 65.753 1.00 68.68 112 ARG B CA 1
ATOM 2230 C C . ARG B 1 112 ? 17.993 35.718 66.579 1.00 68.78 112 ARG B C 1
ATOM 2231 O O . ARG B 1 112 ? 18.438 36.805 66.206 1.00 68.21 112 ARG B O 1
ATOM 2239 N N . SER B 1 113 ? 18.397 35.083 67.682 1.00 67.13 113 SER B N 1
ATOM 2240 C CA . SER B 1 113 ? 19.395 35.580 68.635 1.00 66.83 113 SER B CA 1
ATOM 2241 C C . SER B 1 113 ? 20.681 36.179 68.072 1.00 67.06 113 SER B C 1
ATOM 2242 O O . SER B 1 113 ? 21.040 35.957 66.919 1.00 65.46 113 SER B O 1
ATOM 2245 N N . SER B 1 114 ? 21.371 36.932 68.926 1.00 68.14 114 SER B N 1
ATOM 2246 C CA . SER B 1 114 ? 22.619 37.602 68.585 1.00 70.93 114 SER B CA 1
ATOM 2247 C C . SER B 1 114 ? 23.522 36.728 67.727 1.00 73.92 114 SER B C 1
ATOM 2248 O O . SER B 1 114 ? 23.534 36.848 66.500 1.00 74.54 114 SER B O 1
ATOM 2251 N N . ASN B 1 115 ? 24.280 35.845 68.368 1.00 77.73 115 ASN B N 1
ATOM 2252 C CA . ASN B 1 115 ? 25.185 34.965 67.629 1.00 77.13 115 ASN B CA 1
ATOM 2253 C C . ASN B 1 115 ? 24.458 34.341 66.429 1.00 78.57 115 ASN B C 1
ATOM 2254 O O . ASN B 1 115 ? 24.827 34.587 65.273 1.00 78.56 115 ASN B O 1
ATOM 2259 N N . THR B 1 116 ? 23.416 33.564 66.745 1.00 76.41 116 THR B N 1
ATOM 2260 C CA . THR B 1 116 ? 22.553 32.832 65.805 1.00 73.01 116 THR B CA 1
ATOM 2261 C C . THR B 1 116 ? 22.192 33.542 64.486 1.00 67.49 116 THR B C 1
ATOM 2262 O O . THR B 1 116 ? 21.162 33.287 63.855 1.00 63.56 116 THR B O 1
ATOM 2266 N N . THR B 1 117 ? 23.087 34.421 64.081 0.50 63.79 117 THR B N 1
ATOM 2267 C CA . THR B 1 117 ? 22.993 35.200 62.870 0.50 61.87 117 THR B CA 1
ATOM 2268 C C . THR B 1 117 ? 21.766 36.076 62.747 0.50 61.00 117 THR B C 1
ATOM 2269 O O . THR B 1 117 ? 20.902 35.847 61.901 0.50 60.81 117 THR B O 1
ATOM 2273 N N . THR B 1 118 ? 21.685 37.076 63.614 1.00 58.66 118 THR B N 1
ATOM 2274 C CA . THR B 1 118 ? 20.598 38.038 63.543 1.00 57.42 118 THR B CA 1
ATOM 2275 C C . THR B 1 118 ? 21.137 39.004 62.491 1.00 56.89 118 THR B C 1
ATOM 2276 O O . THR B 1 118 ? 22.221 39.567 62.650 1.00 57.70 118 THR B O 1
ATOM 2280 N N . THR B 1 119 ? 20.392 39.171 61.406 1.00 54.35 119 THR B N 1
ATOM 2281 C CA . THR B 1 119 ? 20.833 40.011 60.306 1.00 49.18 119 THR B CA 1
ATOM 2282 C C . THR B 1 119 ? 20.283 41.419 60.342 1.00 51.33 119 THR B C 1
ATOM 2283 O O . THR B 1 119 ? 20.923 42.349 59.845 1.00 54.34 119 THR B O 1
ATOM 2287 N N . ARG B 1 120 ? 19.100 41.586 60.918 1.00 45.24 120 ARG B N 1
ATOM 2288 C CA . ARG B 1 120 ? 18.492 42.905 60.980 1.00 42.51 120 ARG B CA 1
ATOM 2289 C C . ARG B 1 120 ? 17.587 43.046 62.187 1.00 43.47 120 ARG B C 1
ATOM 2290 O O . ARG B 1 120 ? 17.407 42.109 62.964 1.00 43.13 120 ARG B O 1
ATOM 2298 N N . TYR B 1 121 ? 17.014 44.233 62.336 1.00 41.66 121 TYR B N 1
ATOM 2299 C CA . TYR B 1 121 ? 16.157 44.506 63.467 1.00 40.40 121 TYR B CA 1
ATOM 2300 C C . TYR B 1 121 ? 14.805 45.067 63.100 1.00 38.40 121 TYR B C 1
ATOM 2301 O O . TYR B 1 121 ? 14.646 45.775 62.117 1.00 38.31 121 TYR B O 1
ATOM 2310 N N . PHE B 1 122 ? 13.836 44.717 63.926 1.00 33.84 122 PHE B N 1
ATOM 2311 C CA . PHE B 1 122 ? 12.472 45.163 63.797 1.00 33.72 122 PHE B CA 1
ATOM 2312 C C . PHE B 1 122 ? 12.482 46.222 64.881 1.00 34.73 122 PHE B C 1
ATOM 2313 O O . PHE B 1 122 ? 12.569 45.877 66.056 1.00 37.33 122 PHE B O 1
ATOM 2321 N N . ILE B 1 123 ? 12.432 47.497 64.507 1.00 31.51 123 ILE B N 1
ATOM 2322 C CA . ILE B 1 123 ? 12.434 48.563 65.507 1.00 30.28 123 ILE B CA 1
ATOM 2323 C C . ILE B 1 123 ? 11.058 48.669 66.188 1.00 34.84 123 ILE B C 1
ATOM 2324 O O . ILE B 1 123 ? 10.019 48.832 65.535 1.00 38.52 123 ILE B O 1
ATOM 2329 N N . LEU B 1 124 ? 11.052 48.563 67.508 1.00 38.11 124 LEU B N 1
ATOM 2330 C CA . LEU B 1 124 ? 9.809 48.624 68.256 1.00 39.15 124 LEU B CA 1
ATOM 2331 C C . LEU B 1 124 ? 9.518 49.946 68.940 1.00 42.76 124 LEU B C 1
ATOM 2332 O O . LEU B 1 124 ? 9.647 50.065 70.165 1.00 44.85 124 LEU B O 1
ATOM 2337 N N . TRP B 1 125 ? 9.124 50.942 68.156 1.00 44.57 125 TRP B N 1
ATOM 2338 C CA . TRP B 1 125 ? 8.790 52.236 68.737 1.00 46.81 125 TRP B CA 1
ATOM 2339 C C . TRP B 1 125 ? 7.461 52.111 69.439 1.00 44.83 125 TRP B C 1
ATOM 2340 O O . TRP B 1 125 ? 6.999 53.037 70.106 1.00 46.69 125 TRP B O 1
ATOM 2351 N N . LYS B 1 126 ? 6.850 50.951 69.267 1.00 41.87 126 LYS B N 1
ATOM 2352 C CA . LYS B 1 126 ? 5.578 50.658 69.878 1.00 42.83 126 LYS B CA 1
ATOM 2353 C C . LYS B 1 126 ? 5.784 49.225 70.320 1.00 42.38 126 LYS B C 1
ATOM 2354 O O . LYS B 1 126 ? 6.257 48.398 69.550 1.00 40.52 126 LYS B O 1
ATOM 2360 N N . SER B 1 127 ? 5.492 48.943 71.580 1.00 41.63 127 SER B N 1
ATOM 2361 C CA . SER B 1 127 ? 5.657 47.605 72.102 1.00 41.49 127 SER B CA 1
ATOM 2362 C C . SER B 1 127 ? 4.948 46.597 71.212 1.00 42.05 127 SER B C 1
ATOM 2363 O O . SER B 1 127 ? 4.056 46.966 70.449 1.00 42.86 127 SER B O 1
ATOM 2366 N N . LEU B 1 128 ? 5.340 45.324 71.296 1.00 43.69 128 LEU B N 1
ATOM 2367 C CA . LEU B 1 128 ? 4.648 44.303 70.512 1.00 42.18 128 LEU B CA 1
ATOM 2368 C C . LEU B 1 128 ? 3.244 44.245 71.085 1.00 44.98 128 LEU B C 1
ATOM 2369 O O . LEU B 1 128 ? 2.272 44.370 70.352 1.00 46.85 128 LEU B O 1
ATOM 2374 N N . ASP B 1 129 ? 3.133 44.078 72.398 1.00 46.80 129 ASP B N 1
ATOM 2375 C CA . ASP B 1 129 ? 1.814 44.036 73.019 1.00 46.32 129 ASP B CA 1
ATOM 2376 C C . ASP B 1 129 ? 1.046 45.282 72.584 1.00 49.08 129 ASP B C 1
ATOM 2377 O O . ASP B 1 129 ? -0.149 45.207 72.289 1.00 50.60 129 ASP B O 1
ATOM 2382 N N . SER B 1 130 ? 1.739 46.420 72.531 1.00 49.02 130 SER B N 1
ATOM 2383 C CA . SER B 1 130 ? 1.123 47.677 72.113 1.00 50.71 130 SER B CA 1
ATOM 2384 C C . SER B 1 130 ? 0.531 47.527 70.708 1.00 50.20 130 SER B C 1
ATOM 2385 O O . SER B 1 130 ? -0.662 47.775 70.485 1.00 49.84 130 SER B O 1
ATOM 2388 N N . TRP B 1 131 ? 1.374 47.135 69.759 1.00 48.14 131 TRP B N 1
ATOM 2389 C CA . TRP B 1 131 ? 0.904 46.948 68.407 1.00 48.79 131 TRP B CA 1
ATOM 2390 C C . TRP B 1 131 ? -0.261 45.981 68.479 1.00 51.41 131 TRP B C 1
ATOM 2391 O O . TRP B 1 131 ? -1.295 46.185 67.845 1.00 54.15 131 TRP B O 1
ATOM 2402 N N . ALA B 1 132 ? -0.085 44.927 69.266 1.00 51.80 132 ALA B N 1
ATOM 2403 C CA . ALA B 1 132 ? -1.109 43.912 69.437 1.00 51.18 132 ALA B CA 1
ATOM 2404 C C . ALA B 1 132 ? -2.451 44.569 69.684 1.00 51.53 132 ALA B C 1
ATOM 2405 O O . ALA B 1 132 ? -3.439 44.249 69.024 1.00 52.87 132 ALA B O 1
ATOM 2407 N N . SER B 1 133 ? -2.477 45.503 70.623 1.00 50.45 133 SER B N 1
ATOM 2408 C CA . SER B 1 133 ? -3.714 46.203 70.952 1.00 52.99 133 SER B CA 1
ATOM 2409 C C . SER B 1 133 ? -4.270 47.035 69.794 1.00 53.05 133 SER B C 1
ATOM 2410 O O . SER B 1 133 ? -5.440 46.892 69.412 1.00 50.72 133 SER B O 1
ATOM 2413 N N . LEU B 1 134 ? -3.430 47.905 69.240 1.00 53.05 134 LEU B N 1
ATOM 2414 C CA . LEU B 1 134 ? -3.840 48.746 68.124 1.00 50.16 134 LEU B CA 1
ATOM 2415 C C . LEU B 1 134 ? -4.432 47.901 67.007 1.00 49.69 134 LEU B C 1
ATOM 2416 O O . LEU B 1 134 ? -5.421 48.287 66.388 1.00 51.63 134 LEU B O 1
ATOM 2421 N N . ILE B 1 135 ? -3.817 46.755 66.735 1.00 48.44 135 ILE B N 1
ATOM 2422 C CA . ILE B 1 135 ? -4.350 45.894 65.700 1.00 49.38 135 ILE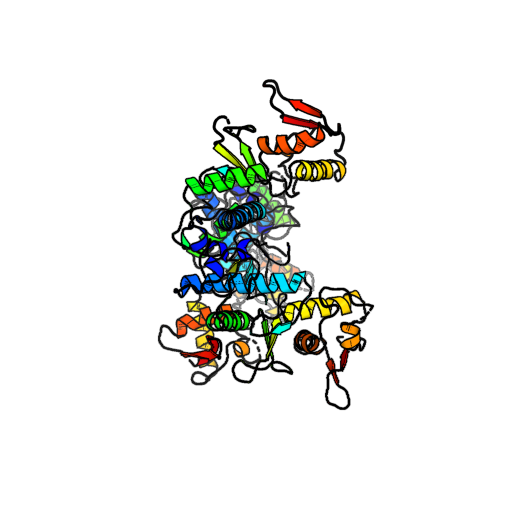 B CA 1
ATOM 2423 C C . ILE B 1 135 ? -5.668 45.357 66.223 1.00 51.78 135 ILE B C 1
ATOM 2424 O O . ILE B 1 135 ? -6.706 45.559 65.592 1.00 55.18 135 ILE B O 1
ATOM 2429 N N . LEU B 1 136 ? -5.649 44.696 67.374 1.00 51.95 136 LEU B N 1
ATOM 2430 C CA . LEU B 1 136 ? -6.895 44.192 67.936 1.00 52.87 136 LEU B CA 1
ATOM 2431 C C . LEU B 1 136 ? -7.949 45.267 67.830 1.00 53.22 136 LEU B C 1
ATOM 2432 O O . LEU B 1 136 ? -9.058 45.017 67.378 1.00 53.49 136 LEU B O 1
ATOM 2437 N N . GLN B 1 137 ? -7.583 46.467 68.258 1.00 55.90 137 GLN B N 1
ATOM 2438 C CA . GLN B 1 137 ? -8.473 47.630 68.224 1.00 59.16 137 GLN B CA 1
ATOM 2439 C C . GLN B 1 137 ? -9.190 47.726 66.868 1.00 59.76 137 GLN B C 1
ATOM 2440 O O . GLN B 1 137 ? -10.422 47.636 66.792 1.00 61.80 137 GLN B O 1
ATOM 2446 N N . TRP B 1 138 ? -8.401 47.910 65.809 1.00 58.36 138 TRP B N 1
ATOM 2447 C CA . TRP B 1 138 ? -8.904 48.011 64.438 1.00 59.00 138 TRP B CA 1
ATOM 2448 C C . TRP B 1 138 ? -10.026 47.006 64.196 1.00 60.38 138 TRP B C 1
ATOM 2449 O O . TRP B 1 138 ? -11.130 47.377 63.789 1.00 60.46 138 TRP B O 1
ATOM 2460 N N . PHE B 1 139 ? -9.720 45.733 64.446 1.00 62.47 139 PHE B N 1
ATOM 2461 C CA . PHE B 1 139 ? -10.682 44.645 64.288 1.00 63.76 139 PHE B CA 1
ATOM 2462 C C . PHE B 1 139 ? -12.039 45.010 64.890 1.00 65.63 139 PHE B C 1
ATOM 2463 O O . PHE B 1 139 ? -13.067 44.925 64.214 1.00 64.56 139 PHE B O 1
ATOM 2471 N N . GLU B 1 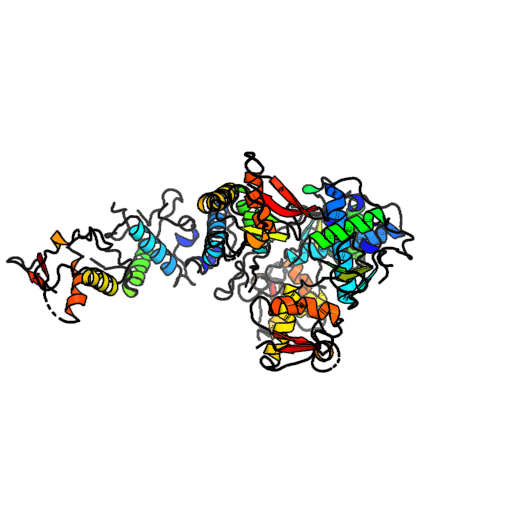140 ? -12.035 45.417 66.157 1.00 68.47 140 GLU B N 1
ATOM 2472 C CA . GLU B 1 140 ? -13.267 45.795 66.832 1.00 71.70 140 GLU B CA 1
ATOM 2473 C C . GLU B 1 140 ? -13.818 47.087 66.223 1.00 74.26 140 GLU B C 1
ATOM 2474 O O . GLU B 1 140 ? -15.001 47.171 65.885 1.00 77.43 140 GLU B O 1
ATOM 2480 N N . ASP B 1 141 ? -12.953 48.084 66.079 1.00 73.82 141 ASP B N 1
ATOM 2481 C CA . ASP B 1 141 ? -13.347 49.363 65.503 1.00 76.40 141 ASP B CA 1
ATOM 2482 C C . ASP B 1 141 ? -13.745 49.210 64.040 1.00 75.49 141 ASP B C 1
ATOM 2483 O O . ASP B 1 141 ? -13.938 50.204 63.335 1.00 77.75 141 ASP B O 1
ATOM 2488 N N . SER B 1 142 ? -13.854 47.967 63.583 1.00 71.37 142 SER B N 1
ATOM 2489 C CA . SER B 1 142 ? -14.251 47.692 62.205 1.00 68.73 142 SER B CA 1
ATOM 2490 C C . SER B 1 142 ? -15.203 46.508 62.200 1.00 67.37 142 SER B C 1
ATOM 2491 O O . SER B 1 142 ? -15.483 45.920 61.155 1.00 63.98 142 SER B O 1
ATOM 2494 N N . GLY B 1 143 ? -15.682 46.163 63.392 1.00 67.57 143 GLY B N 1
ATOM 2495 C CA . GLY B 1 143 ? -16.615 45.063 63.550 1.00 68.07 143 GLY B CA 1
ATOM 2496 C C . GLY B 1 143 ? -16.149 43.696 63.092 1.00 68.78 143 GLY B C 1
ATOM 2497 O O . GLY B 1 143 ? -16.719 42.689 63.510 1.00 71.97 143 GLY B O 1
ATOM 2498 N N . LYS B 1 144 ? -15.121 43.653 62.247 1.00 67.48 144 LYS B N 1
ATOM 2499 C CA . LYS B 1 144 ? -14.588 42.396 61.717 1.00 67.54 144 LYS B CA 1
ATOM 2500 C C . LYS B 1 144 ? -14.105 41.434 62.801 1.00 67.28 144 LYS B C 1
ATOM 2501 O O . LYS B 1 144 ? -13.494 40.398 62.502 1.00 64.19 144 LYS B O 1
ATOM 2507 N N . 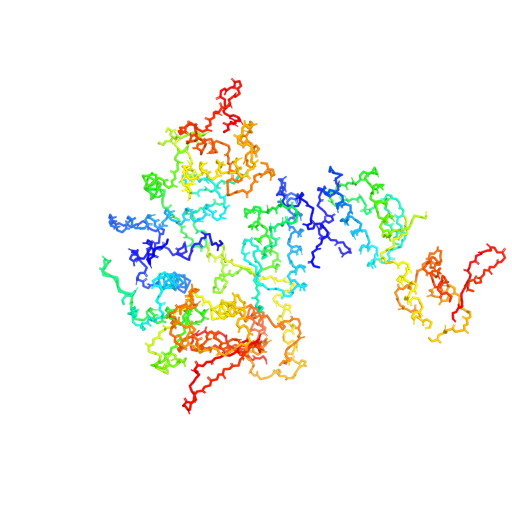LEU B 1 145 ? -14.396 41.782 64.053 1.00 67.65 145 LEU B N 1
ATOM 2508 C CA . LEU B 1 145 ? -13.986 41.005 65.221 1.00 67.66 145 LEU B CA 1
ATOM 2509 C C . LEU B 1 145 ? -14.345 39.518 65.225 1.00 68.51 145 LEU B C 1
ATOM 2510 O O . LEU B 1 145 ? -14.244 38.873 66.268 1.00 71.23 145 LEU B O 1
ATOM 2515 N N . ASN B 1 146 ? -14.751 38.961 64.083 1.00 66.95 146 ASN B N 1
ATOM 2516 C CA . ASN B 1 146 ? -15.098 37.543 64.046 1.00 64.03 146 ASN B CA 1
ATOM 2517 C C . ASN B 1 146 ? -14.631 36.862 62.777 1.00 60.68 146 ASN B C 1
ATOM 2518 O O . ASN B 1 146 ? -14.501 35.653 62.745 1.00 58.57 146 ASN B O 1
ATOM 2523 N N . GLN B 1 147 ? -14.366 37.654 61.745 1.00 59.67 147 GLN B N 1
ATOM 2524 C CA . GLN B 1 147 ? -13.933 37.162 60.436 1.00 59.02 147 GLN B CA 1
ATOM 2525 C C . GLN B 1 147 ? -12.515 36.627 60.352 1.00 57.09 147 GLN B C 1
ATOM 2526 O O . GLN B 1 147 ? -11.818 36.501 61.346 1.00 58.95 147 GLN B O 1
ATOM 2532 N N . VAL B 1 148 ? -12.098 36.322 59.135 1.00 55.20 148 VAL B N 1
ATOM 2533 C CA . VAL B 1 148 ? -10.767 35.792 58.883 1.00 56.18 148 VAL B CA 1
ATOM 2534 C C . VAL B 1 148 ? -10.030 36.617 57.843 1.00 60.17 148 VAL B C 1
ATOM 2535 O O . VAL B 1 148 ? -10.202 36.403 56.633 1.00 63.05 148 VAL B O 1
ATOM 2539 N N . ILE B 1 149 ? -9.204 37.553 58.299 1.00 60.15 149 ILE B N 1
ATOM 2540 C CA . ILE B 1 149 ? -8.460 38.380 57.365 1.00 59.83 149 ILE B CA 1
ATOM 2541 C C . ILE B 1 149 ? -7.002 37.976 57.327 1.00 56.93 149 ILE B C 1
ATOM 2542 O O . ILE B 1 149 ? -6.451 37.509 58.324 1.00 58.29 149 ILE B O 1
ATOM 2547 N N . THR B 1 150 ? -6.383 38.149 56.168 1.00 55.25 150 THR B N 1
ATOM 2548 C CA . THR B 1 150 ? -4.984 37.790 55.998 1.00 57.89 150 THR B CA 1
ATOM 2549 C C . THR B 1 150 ? -4.050 38.885 56.504 1.00 59.00 150 THR B C 1
ATOM 2550 O O . THR B 1 150 ? -4.478 40.026 56.737 1.00 59.85 150 THR B O 1
ATOM 2554 N N . LEU B 1 151 ? -2.775 38.536 56.676 1.00 56.76 151 LEU B N 1
ATOM 2555 C CA . LEU B 1 151 ? -1.785 39.494 57.156 1.00 55.46 151 LEU B CA 1
ATOM 2556 C C . LEU B 1 151 ? -1.487 40.459 56.029 1.00 55.72 151 LEU B C 1
ATOM 2557 O O . LEU B 1 151 ? -1.207 41.637 56.254 1.00 57.02 151 LEU B O 1
ATOM 2562 N N . TYR B 1 152 ? -1.544 39.959 54.806 1.00 54.31 152 TYR B N 1
ATOM 2563 C CA . TYR B 1 152 ? -1.295 40.828 53.679 1.00 51.96 152 TYR B CA 1
ATOM 2564 C C . TYR B 1 152 ? -2.343 41.934 53.659 1.00 50.23 152 TYR B C 1
ATOM 2565 O O . TYR B 1 152 ? -2.003 43.116 53.587 1.00 50.37 152 TYR B O 1
ATOM 2574 N N . GLU B 1 153 ? -3.617 41.567 53.728 1.00 47.11 153 GLU B N 1
ATOM 2575 C CA . GLU B 1 153 ? -4.649 42.588 53.705 1.00 50.23 153 GLU B CA 1
ATOM 2576 C C . GLU B 1 153 ? -4.526 43.459 54.941 1.00 52.07 153 GLU B C 1
ATOM 2577 O O . GLU B 1 153 ? -4.922 44.621 54.944 1.00 52.48 153 GLU B O 1
ATOM 2583 N N . LEU B 1 154 ? -3.961 42.881 55.994 1.00 55.21 154 LEU B N 1
ATOM 2584 C CA . LEU B 1 154 ? -3.779 43.571 57.264 1.00 55.70 154 LEU B CA 1
ATOM 2585 C C . LEU B 1 154 ? -2.795 44.717 57.125 1.00 55.67 154 LEU B C 1
ATOM 2586 O O . LEU B 1 154 ? -2.903 45.747 57.795 1.00 56.58 154 LEU B O 1
ATOM 2591 N N . SER B 1 155 ? -1.822 44.507 56.251 1.00 53.75 155 SER B N 1
ATOM 2592 C CA . SER B 1 155 ? -0.794 45.492 55.980 1.00 52.09 155 SER B CA 1
ATOM 2593 C C . SER B 1 155 ? -1.200 46.416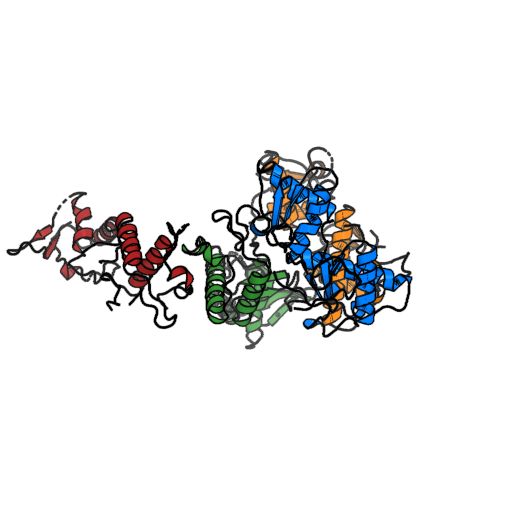 54.850 1.00 53.92 155 SER B C 1
ATOM 2594 O O . SER B 1 155 ? -1.603 47.553 55.068 1.00 53.54 155 SER B O 1
ATOM 2597 N N . GLU B 1 156 ? -1.097 45.890 53.638 1.00 54.69 156 GLU B N 1
ATOM 2598 C CA . GLU B 1 156 ? -1.398 46.618 52.419 1.00 55.33 156 GLU B CA 1
ATOM 2599 C C . GLU B 1 156 ? -2.786 47.256 52.374 1.00 56.90 156 GLU B C 1
ATOM 2600 O O . GLU B 1 156 ? -3.806 46.583 52.487 1.00 51.21 156 GLU B O 1
ATOM 2606 N N . GLU B 1 159 ? -6.204 48.386 52.116 1.00 61.37 159 GLU B N 1
ATOM 2607 C CA . GLU B 1 159 ? -6.975 49.594 51.811 1.00 67.86 159 GLU B CA 1
ATOM 2608 C C . GLU B 1 159 ? -8.001 49.941 52.905 1.00 67.65 159 GLU B C 1
ATOM 2609 O O . GLU B 1 159 ? -8.697 50.967 52.829 1.00 64.73 159 GLU B O 1
ATOM 2615 N N . THR B 1 160 ? -8.081 49.075 53.912 1.00 70.27 160 THR B N 1
ATOM 2616 C CA . THR B 1 160 ? -8.997 49.230 55.035 1.00 72.56 160 THR B CA 1
ATOM 2617 C C . THR B 1 160 ? -8.171 49.617 56.244 1.00 73.11 160 THR B C 1
ATOM 2618 O O . THR B 1 160 ? -8.683 50.197 57.210 1.00 72.80 160 THR B O 1
ATOM 2622 N N . VAL B 1 161 ? -6.887 49.269 56.185 1.00 73.39 161 VAL B N 1
ATOM 2623 C CA . VAL B 1 161 ? -5.952 49.584 57.262 1.00 72.52 161 VAL B CA 1
ATOM 2624 C C . VAL B 1 161 ? -5.241 50.899 56.996 1.00 73.02 161 VAL B C 1
ATOM 2625 O O . VAL B 1 161 ? -4.869 51.215 55.859 1.00 71.56 161 VAL B O 1
ATOM 2629 N N . ASN B 1 162 ? -5.065 51.665 58.065 1.00 75.16 162 ASN B N 1
ATOM 2630 C CA . ASN B 1 162 ? -4.400 52.951 57.977 1.00 75.76 162 ASN B CA 1
ATOM 2631 C C . ASN B 1 162 ? -4.109 53.488 59.371 1.00 74.97 162 ASN B C 1
ATOM 2632 O O . ASN B 1 162 ? -4.078 54.704 59.612 1.00 73.09 162 ASN B O 1
ATOM 2637 N N . TRP B 1 163 ? -3.938 52.542 60.289 1.00 73.19 163 TRP B N 1
ATOM 2638 C CA . TRP B 1 163 ? -3.592 52.849 61.663 1.00 72.96 163 TRP B CA 1
ATOM 2639 C C . TRP B 1 163 ? -2.068 52.812 61.567 1.00 69.41 163 TRP B C 1
ATOM 2640 O O . TRP B 1 163 ? -1.532 52.486 60.501 1.00 68.22 163 TRP B O 1
ATOM 2651 N N . GLU B 1 164 ? -1.371 53.123 62.653 1.00 63.09 164 GLU B N 1
ATOM 2652 C CA . GLU B 1 164 ? 0.083 53.122 62.614 1.00 56.29 164 GLU B CA 1
ATOM 2653 C C . GLU B 1 164 ? 0.684 51.890 61.926 1.00 55.45 164 GLU B C 1
ATOM 2654 O O . GLU B 1 164 ? 1.678 52.011 61.195 1.00 56.75 164 GLU B O 1
ATOM 2660 N N . PHE B 1 165 ? 0.066 50.720 62.115 1.00 52.48 165 PHE B N 1
ATOM 2661 C CA . PHE B 1 165 ? 0.599 49.471 61.546 1.00 48.19 165 PHE B CA 1
ATOM 2662 C C . PHE B 1 165 ? 0.437 49.211 60.058 1.00 44.79 165 PHE B C 1
ATOM 2663 O O . PHE B 1 165 ? 0.932 48.206 59.523 1.00 40.64 165 PHE B O 1
ATOM 2671 N N . HIS B 1 166 ? -0.250 50.120 59.386 1.00 45.12 166 HIS B N 1
ATOM 2672 C CA . HIS B 1 166 ? -0.438 49.986 57.958 1.00 45.88 166 HIS B CA 1
ATOM 2673 C C . HIS B 1 166 ? 0.942 49.884 57.333 1.00 44.77 166 HIS B C 1
ATOM 2674 O O . HIS B 1 166 ? 1.872 50.563 57.765 1.00 51.03 166 HIS B O 1
ATOM 2681 N N . ARG B 1 167 ? 1.079 49.024 56.333 1.00 42.86 167 ARG B N 1
ATOM 2682 C CA . ARG B 1 167 ? 2.347 48.829 55.630 1.00 41.58 167 ARG B CA 1
ATOM 2683 C C . ARG B 1 167 ? 3.435 48.027 56.374 1.00 42.12 167 ARG B C 1
ATOM 2684 O O . ARG B 1 167 ? 4.547 47.840 55.864 1.00 40.68 167 ARG B O 1
ATOM 2692 N N . MET B 1 168 ? 3.114 47.529 57.564 1.00 40.81 168 MET B N 1
ATOM 2693 C CA . MET B 1 168 ? 4.085 46.747 58.323 1.00 43.44 168 MET B CA 1
ATOM 2694 C C . MET B 1 168 ? 4.340 45.408 57.647 1.00 45.15 168 MET B C 1
ATOM 2695 O O . MET B 1 168 ? 3.401 44.738 57.215 1.00 48.86 168 MET B O 1
ATOM 2700 N N . PRO B 1 169 ? 5.609 44.992 57.542 1.00 45.77 169 PRO B N 1
ATOM 2701 C CA . PRO B 1 169 ? 5.875 43.698 56.903 1.00 48.46 169 PRO B CA 1
ATOM 2702 C C . PRO B 1 169 ? 5.012 42.615 57.558 1.00 52.23 169 PRO B C 1
ATOM 2703 O O . PRO B 1 169 ? 4.607 42.737 58.727 1.00 53.19 169 PRO B O 1
ATOM 2707 N N . GLU B 1 170 ? 4.713 41.562 56.808 1.00 53.99 170 GLU B N 1
ATOM 2708 C CA . GLU B 1 170 ? 3.884 40.513 57.363 1.00 53.24 170 GLU B CA 1
ATOM 2709 C C . GLU B 1 170 ? 4.651 39.748 58.430 1.00 52.46 170 GLU B C 1
ATOM 2710 O O . GLU B 1 170 ? 4.110 39.475 59.501 1.00 52.10 170 GLU B O 1
ATOM 2716 N N . SER B 1 171 ? 5.914 39.434 58.153 1.00 50.88 171 SER B N 1
ATOM 2717 C CA . SER B 1 171 ? 6.718 38.672 59.107 1.00 54.44 171 SER B CA 1
ATOM 2718 C C . SER B 1 171 ? 6.729 39.316 60.476 1.00 54.36 171 SER B C 1
ATOM 2719 O O . SER B 1 171 ? 6.645 38.641 61.503 1.00 54.60 171 SER B O 1
ATOM 2722 N N . LEU B 1 172 ? 6.838 40.636 60.486 1.00 55.06 172 LEU B N 1
ATOM 2723 C CA . LEU B 1 172 ? 6.865 41.366 61.739 1.00 53.81 172 LEU B CA 1
ATOM 2724 C C . LEU B 1 172 ? 5.438 41.539 62.254 1.00 53.75 172 LEU B C 1
ATOM 2725 O O . LEU B 1 172 ? 5.196 41.652 63.455 1.00 54.60 172 LEU B O 1
ATOM 2730 N N . LEU B 1 173 ? 4.486 41.546 61.334 1.00 54.02 173 LEU B N 1
ATOM 2731 C CA . LEU B 1 173 ? 3.098 41.691 61.712 1.00 53.18 173 LEU B CA 1
ATOM 2732 C C . LEU B 1 173 ? 2.757 40.467 62.551 1.00 53.46 173 LEU B C 1
ATOM 2733 O O . LEU B 1 173 ? 2.124 40.564 63.599 1.00 54.40 173 LEU B O 1
ATOM 2738 N N . TYR B 1 174 ? 3.212 39.314 62.081 1.00 51.67 174 TYR B N 1
ATOM 2739 C CA . TYR B 1 174 ? 2.982 38.051 62.762 1.00 49.07 174 TYR B CA 1
ATOM 2740 C C . TYR B 1 174 ? 3.357 38.133 64.232 1.00 46.88 174 TYR B C 1
ATOM 2741 O O . TYR B 1 174 ? 2.614 37.652 65.092 1.00 46.58 174 TYR B O 1
ATOM 2750 N N . TYR B 1 175 ? 4.509 38.731 64.527 1.00 42.16 175 TYR B N 1
ATOM 2751 C CA . TYR B 1 175 ? 4.942 38.824 65.913 1.00 40.32 175 TYR B CA 1
ATOM 2752 C C . TYR B 1 175 ? 4.068 39.702 66.764 1.00 43.12 175 TYR B C 1
ATOM 2753 O O . TYR B 1 175 ? 4.019 39.534 67.973 1.00 42.65 175 TYR B O 1
ATOM 2762 N N . CYS B 1 176 ? 3.357 40.628 66.142 1.00 45.65 176 CYS B N 1
ATOM 2763 C CA . CYS B 1 176 ? 2.482 41.507 66.902 1.00 49.10 176 CYS B CA 1
ATOM 2764 C C . CYS B 1 176 ? 1.141 40.827 67.154 1.00 49.37 176 CYS B C 1
ATOM 2765 O O . CYS B 1 176 ? 0.436 41.170 68.097 1.00 49.74 176 CYS B O 1
ATOM 2768 N N . LEU B 1 177 ? 0.785 39.863 66.317 1.00 50.91 177 LEU B N 1
ATOM 2769 C CA . LEU B 1 177 ? -0.484 39.163 66.490 1.00 52.19 177 LEU B CA 1
ATOM 2770 C C . LEU B 1 177 ? -0.344 38.038 67.516 1.00 52.07 177 LEU B C 1
ATOM 2771 O O . LEU B 1 177 ? -1.259 37.763 68.299 1.00 50.19 177 LEU B O 1
ATOM 2776 N N . LYS B 1 178 ? 0.820 37.399 67.507 1.00 51.66 178 LYS B N 1
ATOM 2777 C CA . LYS B 1 178 ? 1.106 36.316 68.431 1.00 51.99 178 LYS B CA 1
ATOM 2778 C C . LYS B 1 178 ? 0.466 36.620 69.785 1.00 52.53 178 LYS B C 1
ATOM 2779 O O . LYS B 1 178 ? -0.264 35.792 70.319 1.00 54.11 178 LYS B O 1
ATOM 2785 N N . PRO B 1 179 ? 0.708 37.825 70.342 1.00 50.85 179 PRO B N 1
ATOM 2786 C CA . PRO B 1 179 ? 0.137 38.193 71.641 1.00 50.93 179 PRO B CA 1
ATOM 2787 C C . PRO B 1 179 ? -1.340 37.910 71.714 1.00 52.28 179 PRO B C 1
ATOM 2788 O O . PRO B 1 179 ? -1.864 37.594 72.781 1.00 56.22 179 PRO B O 1
ATOM 2792 N N . LEU B 1 180 ? -2.004 38.031 70.567 1.00 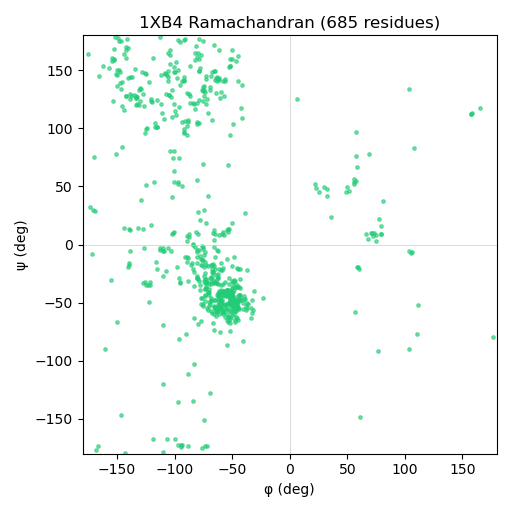52.28 180 LEU B N 1
ATOM 2793 C CA . LEU B 1 180 ? -3.435 37.799 70.485 1.00 53.97 180 LEU B CA 1
ATOM 2794 C C . LEU B 1 180 ? -3.756 36.322 70.582 1.00 55.46 180 LEU B C 1
ATOM 2795 O O . LEU B 1 180 ? -4.827 35.952 71.069 1.00 56.64 180 LEU B O 1
ATOM 2800 N N . CYS B 1 181 ? -2.838 35.475 70.117 1.00 57.81 181 CYS B N 1
ATOM 2801 C CA . CYS B 1 181 ? -3.046 34.025 70.190 1.00 59.69 181 CYS B CA 1
ATOM 2802 C C . CYS B 1 181 ? -2.946 33.671 71.663 1.00 61.30 181 CYS B C 1
ATOM 2803 O O . CYS B 1 181 ? -3.694 32.824 72.170 1.00 57.51 181 CYS B O 1
ATOM 2806 N N . ASP B 1 182 ? -2.010 34.335 72.341 1.00 63.30 182 ASP B N 1
ATOM 2807 C CA . ASP B 1 182 ? -1.858 34.197 73.781 1.00 64.31 182 ASP B CA 1
ATOM 2808 C C . ASP B 1 182 ? -3.018 35.129 74.130 1.00 67.15 182 ASP B C 1
ATOM 2809 O O . ASP B 1 182 ? -3.414 35.948 73.294 1.00 63.32 182 ASP B O 1
ATOM 2814 N N . ARG B 1 183 ? -3.569 35.040 75.330 1.00 69.41 183 ARG B N 1
ATOM 2815 C CA . ARG B 1 183 ? -4.706 35.899 75.665 1.00 69.06 183 ARG B CA 1
ATOM 2816 C C . ARG B 1 183 ? -5.931 35.369 74.899 1.00 69.97 183 ARG B C 1
ATOM 2817 O O . ARG B 1 183 ? -6.969 36.029 74.836 1.00 72.52 183 ARG B O 1
ATOM 2825 N N . ASN B 1 184 ? -5.780 34.187 74.302 1.00 67.72 184 ASN B N 1
ATOM 2826 C CA . ASN B 1 184 ? -6.842 33.511 73.558 1.00 67.92 184 ASN B CA 1
ATOM 2827 C C . ASN B 1 184 ? -7.845 34.385 72.813 1.00 69.43 184 ASN B C 1
ATOM 2828 O O . ASN B 1 184 ? -9.038 34.091 72.832 1.00 68.15 184 ASN B O 1
ATOM 2833 N N . ARG B 1 185 ? -7.386 35.442 72.152 1.00 71.54 185 ARG B N 1
ATOM 2834 C CA . ARG B 1 185 ? -8.305 36.310 71.426 1.00 73.88 185 ARG B CA 1
ATOM 2835 C C . ARG B 1 185 ? -8.241 36.058 69.926 1.00 74.11 185 ARG B C 1
ATOM 2836 O O . ARG B 1 185 ? -9.028 36.628 69.164 1.00 77.31 185 ARG B O 1
ATOM 2844 N N . ALA B 1 186 ? -7.309 35.206 69.499 1.00 72.01 186 ALA B N 1
ATOM 2845 C CA . ALA B 1 186 ? -7.169 34.929 68.079 1.00 70.81 186 ALA B CA 1
ATOM 2846 C C . ALA B 1 186 ? -6.591 33.569 67.712 1.00 70.20 186 ALA B C 1
ATOM 2847 O O . ALA B 1 186 ? -5.913 32.915 68.509 1.00 69.90 186 ALA B O 1
ATOM 2849 N N . THR B 1 187 ? -6.865 33.179 66.469 1.00 65.94 187 THR B N 1
ATOM 2850 C CA . THR B 1 187 ? -6.421 31.919 65.903 1.00 61.35 187 THR B CA 1
ATOM 2851 C C . THR B 1 187 ? -5.784 32.247 64.572 1.00 58.31 187 THR B C 1
ATOM 2852 O O . THR B 1 187 ? -6.350 33.022 63.803 1.00 55.09 187 THR B O 1
ATOM 2856 N N . MET B 1 188 ? -4.621 31.666 64.291 1.00 55.62 188 MET B N 1
ATOM 2857 C CA . MET B 1 188 ? -3.946 31.922 63.023 1.00 56.02 188 MET B CA 1
ATOM 2858 C C . MET B 1 188 ? -4.169 30.792 62.029 1.00 55.07 188 MET B C 1
ATOM 2859 O O . MET B 1 188 ? -4.321 29.637 62.423 1.00 56.10 188 MET B O 1
ATOM 2864 N N . LEU B 1 189 ? -4.196 31.124 60.742 1.00 53.65 189 LEU B N 1
ATOM 2865 C CA . LEU B 1 189 ? -4.385 30.122 59.697 1.00 52.20 189 LEU B CA 1
ATOM 2866 C C . LEU B 1 189 ? -3.177 30.151 58.767 1.00 51.79 189 LEU B C 1
ATOM 2867 O O . LEU B 1 189 ? -2.855 31.188 58.205 1.00 51.37 189 LEU B O 1
ATOM 2872 N N . LYS B 1 190 ? -2.505 29.018 58.599 1.00 52.60 190 LYS B N 1
ATOM 2873 C CA . LYS B 1 190 ? -1.334 28.967 57.720 1.00 57.84 190 LYS B CA 1
ATOM 2874 C C . LYS B 1 190 ? -1.689 28.285 56.413 1.00 56.72 190 LYS B C 1
ATOM 2875 O O . LYS B 1 190 ? -2.744 27.674 56.302 1.00 57.00 190 LYS B O 1
ATOM 2881 N N . ASP B 1 191 ? -0.812 28.397 55.423 1.00 56.56 191 ASP B N 1
ATOM 2882 C CA . ASP B 1 191 ? -1.066 27.794 54.122 1.00 57.90 191 ASP B CA 1
ATOM 2883 C C . ASP B 1 191 ? -0.375 26.457 54.019 1.00 57.86 191 ASP B C 1
ATOM 2884 O O . ASP B 1 191 ? 0.194 25.987 55.000 1.00 58.50 191 ASP B O 1
ATOM 2889 N N . GLU B 1 192 ? -0.401 25.861 52.831 1.00 56.83 192 GLU B N 1
ATOM 2890 C CA . GLU B 1 192 ? 0.212 24.553 52.639 1.00 57.12 192 GLU B CA 1
ATOM 2891 C C . GLU B 1 192 ? 1.629 24.476 53.165 1.00 56.91 192 GLU B C 1
ATOM 2892 O O . GLU B 1 192 ? 2.065 23.409 53.609 1.00 59.19 192 GLU B O 1
ATOM 2898 N N . ASN B 1 193 ? 2.350 25.593 53.112 1.00 56.63 193 ASN B N 1
ATOM 2899 C CA . ASN B 1 193 ? 3.719 25.619 53.618 1.00 58.64 193 ASN B CA 1
ATOM 2900 C C . ASN B 1 193 ? 3.753 26.246 55.013 1.00 60.40 193 ASN B C 1
ATOM 2901 O O . ASN B 1 193 ? 4.509 27.192 55.267 1.00 61.49 193 ASN B O 1
ATOM 2906 N N . ASP B 1 194 ? 2.925 25.694 55.904 1.00 61.11 194 ASP B N 1
ATOM 2907 C CA . ASP B 1 194 ? 2.796 26.148 57.289 1.00 58.97 194 ASP B CA 1
ATOM 2908 C C . ASP B 1 194 ? 3.234 27.591 57.481 1.00 57.28 194 ASP B C 1
ATOM 2909 O O . ASP B 1 194 ? 4.012 27.897 58.386 1.00 57.15 194 ASP B O 1
ATOM 2914 N N . LYS B 1 195 ? 2.734 28.474 56.622 1.00 52.65 195 LYS B N 1
ATOM 2915 C CA . LYS B 1 195 ? 3.074 29.887 56.699 1.00 50.75 195 LYS B CA 1
ATOM 2916 C C . LYS B 1 195 ? 1.833 30.649 57.119 1.00 49.20 195 LYS B C 1
ATOM 2917 O O . LYS B 1 195 ? 0.809 30.578 56.443 1.00 49.96 195 LYS B O 1
ATOM 2923 N N . VAL B 1 196 ? 1.898 31.365 58.233 1.00 46.20 196 VAL B N 1
ATOM 2924 C CA . VAL B 1 196 ? 0.726 32.117 58.635 1.00 44.83 196 VAL B CA 1
ATOM 2925 C C . VAL B 1 196 ? 0.373 33.051 57.476 1.00 46.02 196 VAL B C 1
ATOM 2926 O O . VAL B 1 196 ? 1.230 33.776 56.987 1.00 50.07 196 VAL B O 1
ATOM 2930 N N . ILE B 1 197 ? -0.884 33.018 57.038 1.00 44.18 197 ILE B N 1
ATOM 2931 C CA . ILE B 1 197 ? -1.357 33.845 55.934 1.00 42.59 197 ILE B CA 1
ATOM 2932 C C . ILE B 1 197 ? -2.505 34.757 56.356 1.00 42.18 197 ILE B C 1
ATOM 2933 O O . ILE B 1 197 ? -2.640 35.877 55.873 1.00 44.52 197 ILE B O 1
ATOM 2938 N N . ALA B 1 198 ? -3.341 34.266 57.256 1.00 42.13 198 ALA B N 1
ATOM 2939 C CA . ALA B 1 198 ? -4.480 35.029 57.715 1.00 40.11 198 ALA B CA 1
ATOM 2940 C C . ALA B 1 198 ? -4.687 34.771 59.187 1.00 40.09 198 ALA B C 1
ATOM 2941 O O . ALA B 1 198 ? -3.948 34.001 59.807 1.00 38.38 198 ALA B O 1
ATOM 2943 N N . ILE B 1 199 ? -5.717 35.398 59.739 1.00 39.46 199 ILE B N 1
ATOM 2944 C CA . ILE B 1 199 ? -5.990 35.271 61.157 1.00 43.09 199 ILE B CA 1
ATOM 2945 C C . ILE B 1 199 ? -7.422 35.694 61.443 1.00 44.64 199 ILE B C 1
ATOM 2946 O O . ILE B 1 199 ? -8.009 36.493 60.708 1.00 46.74 199 ILE B O 1
ATOM 2951 N N . LYS B 1 200 ? -7.978 35.148 62.516 1.00 45.63 200 LYS B N 1
ATOM 2952 C CA . LYS B 1 200 ? -9.331 35.464 62.929 1.00 50.43 200 LYS B CA 1
ATOM 2953 C C . LYS B 1 200 ? -9.198 35.790 64.402 1.00 54.73 200 LYS B C 1
ATOM 2954 O O . LYS B 1 200 ? -8.685 34.975 65.178 1.00 56.66 200 LYS B O 1
ATOM 2960 N N . VAL B 1 201 ? -9.639 36.987 64.793 1.00 58.04 201 VAL B N 1
ATOM 2961 C CA . VAL B 1 201 ? -9.505 37.407 66.187 1.00 63.05 201 VAL B CA 1
ATOM 2962 C C . VAL B 1 201 ? -10.798 37.682 66.927 1.00 64.49 201 VAL B C 1
ATOM 2963 O O . VAL B 1 201 ? -10.972 38.741 67.517 1.00 66.69 201 VAL B O 1
ATOM 2967 N N . VAL B 1 202 ? -11.699 36.716 66.916 1.00 67.05 202 VAL B N 1
ATOM 2968 C CA . VAL B 1 202 ? -12.968 36.875 67.599 1.00 71.08 202 VAL B CA 1
ATOM 2969 C C . VAL B 1 202 ? -12.796 37.237 69.076 1.00 72.59 202 VAL B C 1
ATOM 2970 O O . VAL B 1 202 ? -13.301 38.315 69.489 1.00 51.21 202 VAL B O 1
ATOM 2975 N N . ALA C 1 3 ? -12.445 50.472 95.827 0.51 42.85 3 ALA C N 1
ATOM 2976 C CA . ALA C 1 3 ? -11.942 51.144 94.594 0.51 43.23 3 ALA C CA 1
ATOM 2977 C C . ALA C 1 3 ? -11.141 52.371 94.980 0.51 42.05 3 ALA C C 1
ATOM 2978 O O . ALA C 1 3 ? -9.921 52.388 94.845 0.51 40.90 3 ALA C O 1
ATOM 2980 N N . LEU C 1 4 ? -11.850 53.393 95.458 1.00 42.12 4 LEU C N 1
ATOM 2981 C CA . LEU C 1 4 ? -11.2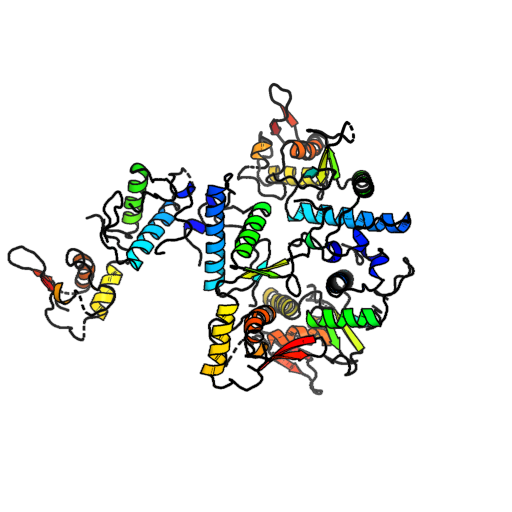59 54.663 95.901 1.00 42.61 4 LEU C CA 1
ATOM 2982 C C . LEU C 1 4 ? -11.957 55.208 97.165 1.00 44.24 4 LEU C C 1
ATOM 2983 O O . LEU C 1 4 ? -13.179 55.096 97.297 1.00 41.90 4 LEU C O 1
ATOM 2988 N N . PRO C 1 5 ? -11.194 55.839 98.093 1.00 45.78 5 PRO C N 1
ATOM 2989 C CA . PRO C 1 5 ? -11.817 56.355 99.322 1.00 46.85 5 PRO C CA 1
ATOM 2990 C C . PRO C 1 5 ? -12.869 57.420 99.065 1.00 50.04 5 PRO C C 1
ATOM 2991 O O . PRO C 1 5 ? -12.969 57.953 97.961 1.00 51.75 5 PRO C O 1
ATOM 2995 N N . PRO C 1 6 ? -13.662 57.759 100.092 1.00 50.55 6 PRO C N 1
ATOM 2996 C CA . PRO C 1 6 ? -14.691 58.784 99.898 1.00 49.17 6 PRO C CA 1
ATOM 2997 C C . PRO C 1 6 ? -13.996 60.134 99.782 1.00 48.95 6 PRO C C 1
ATOM 2998 O O . PRO C 1 6 ? -14.451 61.027 99.068 1.00 49.32 6 PRO C O 1
ATOM 3002 N N . VAL C 1 7 ? -12.881 60.265 100.494 1.00 47.21 7 VAL C N 1
ATOM 3003 C CA . VAL C 1 7 ? -12.114 61.506 100.482 1.00 43.57 7 VAL C CA 1
ATOM 3004 C C . VAL C 1 7 ? -11.504 61.761 99.115 1.00 43.37 7 VAL C C 1
ATOM 3005 O O . VAL C 1 7 ? -11.078 62.873 98.809 1.00 43.64 7 VAL C O 1
ATOM 3009 N N . TYR C 1 8 ? -11.452 60.727 98.291 1.00 42.68 8 TYR C N 1
ATOM 3010 C CA . TYR C 1 8 ? -10.872 60.892 96.973 1.00 44.45 8 TYR C CA 1
ATOM 3011 C C . TYR C 1 8 ? -11.665 61.930 96.168 1.00 43.60 8 TYR C C 1
ATOM 3012 O O . TYR C 1 8 ? -11.157 62.514 95.207 1.00 45.63 8 TYR C O 1
ATOM 3021 N N . SER C 1 9 ? -12.910 62.160 96.571 1.00 42.34 9 SER C N 1
ATOM 3022 C CA . SER C 1 9 ? -13.769 63.115 95.882 1.00 44.86 9 SER C CA 1
ATOM 3023 C C . SER C 1 9 ? -13.884 64.448 96.606 1.00 45.09 9 SER C C 1
ATOM 3024 O O . SER C 1 9 ? -14.698 65.289 96.233 1.00 46.01 9 SER C O 1
ATOM 3027 N N . PHE C 1 10 ? -13.071 64.629 97.641 1.00 44.66 10 PHE C N 1
ATOM 3028 C CA . PHE C 1 10 ? -13.062 65.843 98.454 1.00 43.50 10 PHE C CA 1
ATOM 3029 C C . PHE C 1 10 ? -12.088 66.882 97.882 1.00 43.95 10 PHE C C 1
ATOM 3030 O O . PHE C 1 10 ? -10.909 66.894 98.226 1.00 41.70 10 PHE C O 1
ATOM 3038 N N . PRO C 1 11 ? -12.593 67.813 97.056 1.00 44.61 11 PRO C N 1
ATOM 3039 C CA . PRO C 1 11 ? -11.824 68.880 96.386 1.00 45.81 11 PRO C CA 1
ATOM 3040 C C . PRO C 1 11 ? -10.605 69.454 97.101 1.00 46.22 11 PRO C C 1
ATOM 3041 O O . PRO C 1 11 ? -9.503 69.448 96.565 1.00 46.71 11 PRO C O 1
ATOM 3045 N N . PRO C 1 12 ? -10.791 69.958 98.324 1.00 45.40 12 PRO C N 1
ATOM 3046 C CA . PRO C 1 12 ? -9.695 70.543 99.103 1.00 46.10 12 PRO C CA 1
ATOM 3047 C C . PRO C 1 12 ? -8.424 69.709 99.084 1.00 46.43 12 PRO C C 1
ATOM 3048 O O . PRO C 1 12 ? -7.331 70.222 99.345 1.00 48.26 12 PRO C O 1
ATOM 3052 N N . LEU C 1 13 ? -8.568 68.428 98.768 1.00 45.11 13 LEU C N 1
ATOM 3053 C CA . LEU C 1 13 ? -7.426 67.525 98.720 1.00 44.58 13 LEU C CA 1
ATOM 3054 C C . LEU C 1 13 ? -6.543 67.772 97.493 1.00 42.31 13 LEU C C 1
ATOM 3055 O O . LEU C 1 13 ? -5.320 67.683 97.562 1.00 40.18 13 LEU C O 1
ATOM 3060 N N . TYR C 1 14 ? -7.175 68.073 96.367 1.00 39.91 14 TYR C N 1
ATOM 3061 C CA . TYR C 1 14 ? -6.449 68.326 95.137 1.00 41.15 14 TYR C CA 1
ATOM 3062 C C . TYR C 1 14 ? -5.702 69.646 95.170 1.00 42.29 14 TYR C C 1
ATOM 3063 O O . TYR C 1 14 ? -4.781 69.871 94.392 1.00 42.92 14 TYR C O 1
ATOM 3072 N N . THR C 1 15 ? -6.088 70.527 96.074 1.00 44.85 15 THR C N 1
ATOM 3073 C CA . THR C 1 15 ? -5.393 71.792 96.162 1.00 49.91 15 THR C CA 1
ATOM 3074 C C . THR C 1 15 ? -4.231 71.544 97.092 1.00 51.37 15 THR C C 1
ATOM 3075 O O . THR C 1 15 ? -4.405 70.979 98.178 1.00 52.42 15 THR C O 1
ATOM 3079 N N . ARG C 1 16 ? -3.042 71.939 96.654 1.00 51.62 16 ARG C N 1
ATOM 3080 C CA . ARG C 1 16 ? -1.866 71.764 97.479 1.00 51.50 16 ARG C CA 1
ATOM 3081 C C . ARG C 1 16 ? -2.071 72.671 98.686 1.00 54.13 16 ARG C C 1
ATOM 3082 O O . ARG C 1 16 ? -2.731 73.713 98.597 1.00 54.20 16 ARG C O 1
ATOM 3090 N N . GLN C 1 17 ? -1.528 72.268 99.824 1.00 55.92 17 GLN C N 1
ATOM 3091 C CA . GLN C 1 17 ? -1.695 73.066 101.014 1.00 57.62 17 GLN C CA 1
ATOM 3092 C C . GLN C 1 17 ? -0.439 73.815 101.378 1.00 58.13 17 GLN C C 1
ATOM 3093 O O . GLN C 1 17 ? 0.644 73.233 101.448 1.00 59.41 17 GLN C O 1
ATOM 3099 N N . PRO C 1 18 ? -0.560 75.128 101.596 1.00 59.62 18 PRO C N 1
ATOM 3100 C CA . PRO C 1 18 ? 0.580 75.960 101.970 1.00 60.04 18 PRO C CA 1
ATOM 3101 C C . PRO C 1 18 ? 0.744 75.727 103.473 1.00 62.04 18 PRO C C 1
ATOM 3102 O O . PRO C 1 18 ? -0.061 76.209 104.274 1.00 60.81 18 PRO C O 1
ATOM 3106 N N . ASN C 1 19 ? 1.761 74.959 103.847 1.00 62.91 19 ASN C N 1
ATOM 3107 C CA . ASN C 1 19 ? 2.000 74.666 105.248 1.00 63.42 19 ASN C CA 1
ATOM 3108 C C . ASN C 1 19 ? 2.805 73.395 105.393 1.00 63.78 19 ASN C C 1
ATOM 3109 O O . ASN C 1 19 ? 2.305 72.304 105.094 1.00 62.52 19 ASN C O 1
ATOM 3114 N N . SER C 1 20 ? 4.040 73.527 105.867 1.00 63.69 20 SER C N 1
ATOM 3115 C CA . SER C 1 20 ? 4.883 72.358 106.049 1.00 64.92 20 SER C CA 1
ATOM 3116 C C . SER C 1 20 ? 4.064 71.291 106.777 1.00 66.55 20 SER C C 1
ATOM 3117 O O . SER C 1 20 ? 3.918 70.165 106.296 1.00 68.98 20 SER C O 1
ATOM 3120 N N . LEU C 1 21 ? 3.514 71.661 107.928 1.00 66.84 21 LEU C N 1
ATOM 3121 C CA . LEU C 1 21 ? 2.704 70.746 108.723 0.01 66.22 21 LEU C CA 1
ATOM 3122 C C . LEU C 1 21 ? 1.577 70.103 107.918 1.00 67.47 21 LEU C C 1
ATOM 3123 O O . LEU C 1 21 ? 1.576 68.894 107.707 1.00 67.48 21 LEU C O 1
ATOM 3128 N N . THR C 1 22 ? 0.625 70.913 107.464 1.00 65.55 22 THR C N 1
ATOM 3129 C CA . THR C 1 22 ? -0.517 70.417 106.691 1.00 66.02 22 THR C CA 1
ATOM 3130 C C . THR C 1 22 ? -0.128 69.590 105.472 1.00 65.60 22 THR C C 1
ATOM 3131 O O . THR C 1 22 ? -0.477 68.412 105.384 1.00 67.16 22 THR C O 1
ATOM 3135 N N . ARG C 1 23 ? 0.574 70.209 104.525 1.00 64.50 23 ARG C N 1
ATOM 3136 C CA . ARG C 1 23 ? 0.993 69.511 103.311 1.00 61.14 23 ARG C CA 1
ATOM 3137 C C . ARG C 1 23 ? 1.531 68.119 103.647 1.00 59.78 23 ARG C C 1
ATOM 3138 O O . ARG C 1 23 ? 1.213 67.149 102.961 1.00 59.53 23 ARG C O 1
ATOM 3146 N N . ARG C 1 24 ? 2.340 68.038 104.706 1.00 56.87 24 ARG C N 1
ATOM 3147 C CA . ARG C 1 24 ? 2.929 66.788 105.159 1.00 55.79 24 ARG C CA 1
ATOM 3148 C C . ARG C 1 24 ? 1.868 65.706 105.317 1.00 57.23 24 ARG C C 1
ATOM 3149 O O . ARG C 1 24 ? 2.079 64.562 104.915 1.00 60.93 24 ARG C O 1
ATOM 3157 N N . GLN C 1 25 ? 0.727 66.068 105.899 1.00 54.63 25 GLN C N 1
ATOM 3158 C CA . GLN C 1 25 ? -0.374 65.125 106.102 1.00 51.36 25 GLN C CA 1
ATOM 3159 C C . GLN C 1 25 ? -1.090 64.864 104.792 1.00 48.79 25 GLN C C 1
ATOM 3160 O O . GLN C 1 25 ? -1.313 63.715 104.403 1.00 46.01 25 GLN C O 1
ATOM 3166 N N . GLN C 1 26 ? -1.456 65.954 104.126 1.00 48.52 26 GLN C N 1
ATOM 3167 C CA . GLN C 1 26 ? -2.144 65.878 102.848 1.00 47.88 26 GLN C CA 1
ATOM 3168 C C . GLN C 1 26 ? -1.427 64.869 101.961 1.00 48.22 26 GLN C C 1
ATOM 3169 O O . GLN C 1 26 ? -2.052 63.964 101.393 1.00 50.73 26 GLN C O 1
ATOM 3175 N N . ILE C 1 27 ? -0.111 65.015 101.859 1.00 45.67 27 ILE C N 1
ATOM 3176 C CA . ILE C 1 27 ? 0.670 64.113 101.033 1.00 44.43 27 ILE C CA 1
ATOM 3177 C C . ILE C 1 27 ? 0.512 62.674 101.496 1.00 43.44 27 ILE C C 1
ATOM 3178 O O . ILE C 1 27 ? 0.224 61.789 100.680 1.00 38.75 27 ILE C O 1
ATOM 3183 N N . SER C 1 28 ? 0.677 62.434 102.791 1.00 39.97 28 SER C N 1
ATOM 3184 C CA . SER C 1 28 ? 0.510 61.078 103.290 1.00 41.61 28 SER C CA 1
ATOM 3185 C C . SER C 1 28 ? -0.818 60.530 102.786 1.00 41.21 28 SER C C 1
ATOM 3186 O O . SER C 1 28 ? -0.876 59.421 102.259 1.00 42.90 28 SER C O 1
ATOM 3189 N N . THR C 1 29 ? -1.883 61.313 102.938 1.00 37.05 29 THR C N 1
ATOM 3190 C CA . THR C 1 29 ? -3.197 60.896 102.471 1.00 32.54 29 THR C CA 1
ATOM 3191 C C . THR C 1 29 ? -3.103 60.418 101.021 1.00 32.24 29 THR C C 1
ATOM 3192 O O . THR C 1 29 ? -3.622 59.364 100.674 1.00 31.80 29 THR C O 1
ATOM 3196 N N . TRP C 1 30 ? -2.434 61.193 100.173 1.00 33.77 30 TRP C N 1
ATOM 3197 C CA . TRP C 1 30 ? -2.300 60.810 98.771 1.00 31.58 30 TRP C CA 1
ATOM 3198 C C . TRP C 1 30 ? -1.467 59.557 98.663 1.00 33.19 30 TRP C C 1
ATOM 3199 O O . TRP C 1 30 ? -1.842 58.618 97.958 1.00 31.53 30 TRP C O 1
ATOM 3210 N N . ILE C 1 31 ? -0.329 59.539 99.350 1.00 32.36 31 ILE C N 1
ATOM 3211 C CA . ILE C 1 31 ? 0.519 58.359 99.297 1.00 32.63 31 ILE C CA 1
ATOM 3212 C C . ILE C 1 31 ? -0.430 57.194 99.513 1.00 36.85 31 ILE C C 1
ATOM 3213 O O . ILE C 1 31 ? -0.544 56.292 98.688 1.00 39.37 31 ILE C O 1
ATOM 3218 N N . ASP C 1 32 ? -1.131 57.250 100.635 1.00 37.80 32 ASP C N 1
ATOM 3219 C CA . ASP C 1 32 ? -2.072 56.215 101.026 1.00 38.46 32 ASP C CA 1
ATOM 3220 C C . ASP C 1 32 ? -3.102 55.858 99.963 1.00 33.92 32 ASP C C 1
ATOM 3221 O O . ASP C 1 32 ? -3.338 54.688 99.692 1.00 32.81 32 ASP C O 1
ATOM 3226 N N . ILE C 1 33 ? -3.733 56.862 99.375 1.00 31.26 33 ILE C N 1
ATOM 3227 C CA . ILE C 1 33 ? -4.730 56.603 98.353 1.00 30.28 33 ILE C CA 1
ATOM 3228 C C . ILE C 1 33 ? -4.118 55.794 97.215 1.00 31.60 33 ILE C C 1
ATOM 3229 O O . ILE C 1 33 ? -4.741 54.865 96.688 1.00 31.66 33 ILE C O 1
ATOM 3234 N N . ILE C 1 34 ? -2.892 56.149 96.842 1.00 30.98 34 ILE C N 1
ATOM 3235 C CA . ILE C 1 34 ? -2.177 55.450 95.767 1.00 31.82 34 ILE C CA 1
ATOM 3236 C C . ILE C 1 34 ? -2.018 53.946 96.064 1.00 31.39 34 ILE C C 1
ATOM 3237 O O . ILE C 1 34 ? -2.484 53.096 95.311 1.00 30.23 34 ILE C O 1
ATOM 3242 N N . SER C 1 35 ? -1.351 53.631 97.167 1.00 29.94 35 SER C N 1
ATOM 3243 C CA . SER C 1 35 ? -1.121 52.255 97.534 1.00 29.98 35 SER C CA 1
ATOM 3244 C C . SER C 1 35 ? -2.407 51.479 97.513 1.00 35.20 35 SER C C 1
ATOM 3245 O O . SER C 1 35 ? -2.539 50.476 96.800 1.00 39.25 35 SER C O 1
ATOM 3248 N N . GLN C 1 36 ? -3.359 51.944 98.309 1.00 38.14 36 GLN C N 1
ATOM 3249 C CA . GLN C 1 36 ? -4.656 51.300 98.391 1.00 37.29 36 GLN C CA 1
ATOM 3250 C C . GLN C 1 36 ? -5.264 51.090 97.009 1.00 38.78 36 GLN C C 1
ATOM 3251 O O . GLN C 1 36 ? -5.830 50.038 96.727 1.00 40.66 36 GLN C O 1
ATOM 3257 N N . TYR C 1 37 ? -5.132 52.084 96.137 1.00 38.37 37 TYR C N 1
ATOM 3258 C CA . TYR C 1 37 ? -5.716 51.956 94.820 1.00 37.84 37 TYR C CA 1
ATOM 3259 C C . TYR C 1 37 ? -5.040 50.868 94.042 1.00 40.59 37 TYR C C 1
ATOM 3260 O O . TYR C 1 37 ? -5.682 49.919 93.612 1.00 40.58 37 TYR C O 1
ATOM 3269 N N . CYS C 1 38 ? -3.737 51.032 93.852 1.00 44.11 38 CYS C N 1
ATOM 3270 C CA . CYS C 1 38 ? -2.931 50.075 93.104 1.00 44.98 38 CYS C CA 1
ATOM 3271 C C . CYS C 1 38 ? -3.085 48.683 93.681 1.00 45.49 38 CYS C C 1
ATOM 3272 O O . CYS C 1 38 ? -3.225 47.701 92.935 1.00 43.80 38 CYS C O 1
ATOM 3275 N N . LYS C 1 39 ? -3.052 48.610 95.012 1.00 42.36 39 LYS C N 1
ATOM 3276 C CA . LYS C 1 39 ? -3.205 47.341 95.702 1.00 39.29 39 LYS C CA 1
ATOM 3277 C C . LYS C 1 39 ? -4.494 46.631 95.285 1.00 38.88 39 LYS C C 1
ATOM 3278 O O . LYS C 1 39 ? -4.449 45.539 94.741 1.00 42.15 39 LYS C O 1
ATOM 3284 N N . THR C 1 40 ? -5.644 47.251 95.501 1.00 39.01 40 THR C N 1
ATOM 3285 C CA . THR C 1 40 ? -6.879 46.577 95.138 1.00 41.25 40 THR C CA 1
ATOM 3286 C C . THR C 1 40 ? -7.060 46.330 93.651 1.00 40.46 40 THR C C 1
ATOM 3287 O O . THR C 1 40 ? -7.672 45.345 93.269 1.00 41.70 40 THR C O 1
ATOM 3291 N N . LYS C 1 41 ? -6.549 47.198 92.796 1.00 41.72 41 LYS C N 1
ATOM 3292 C CA . LYS C 1 41 ? -6.714 46.936 91.372 1.00 42.84 41 LYS C CA 1
ATOM 3293 C C . LYS C 1 41 ? -5.555 46.090 90.856 1.00 46.22 41 LYS C C 1
ATOM 3294 O O . LYS C 1 41 ? -5.421 45.848 89.650 1.00 47.37 41 LYS C O 1
ATOM 3300 N N . LYS C 1 42 ? -4.724 45.630 91.786 1.00 44.23 42 LYS C N 1
ATOM 3301 C CA . LYS C 1 42 ? -3.580 44.814 91.436 1.00 40.81 42 LYS C CA 1
ATOM 3302 C C . LYS C 1 42 ? -2.777 45.456 90.309 1.00 42.67 42 LYS C C 1
ATOM 3303 O O . LYS C 1 42 ? -2.452 44.819 89.311 1.00 41.59 42 LYS C O 1
ATOM 3309 N N . ILE C 1 43 ? -2.468 46.736 90.491 1.00 47.94 43 ILE C N 1
ATOM 3310 C CA . ILE C 1 43 ? -1.684 47.501 89.531 1.00 50.18 43 ILE C CA 1
ATOM 3311 C C . ILE C 1 43 ? -0.263 47.670 90.055 1.00 47.11 43 ILE C C 1
ATOM 3312 O O . ILE C 1 43 ? -0.032 47.626 91.264 1.00 45.90 43 ILE C O 1
ATOM 3317 N N . TRP C 1 44 ? 0.685 47.875 89.149 1.00 45.86 44 TRP C N 1
ATOM 3318 C CA . TRP C 1 44 ? 2.067 47.986 89.561 1.00 43.76 44 TRP C CA 1
ATOM 3319 C C . TRP C 1 44 ? 2.801 49.216 89.132 1.00 42.40 44 TRP C C 1
ATOM 3320 O O . TRP C 1 44 ? 3.693 49.668 89.831 1.00 42.79 44 TRP C O 1
ATOM 3331 N N . TYR C 1 45 ? 2.446 49.741 87.969 1.00 43.10 45 TYR C N 1
ATOM 3332 C CA . TYR C 1 45 ? 3.103 50.918 87.424 1.00 44.04 45 TYR C CA 1
ATOM 3333 C C . TYR C 1 45 ? 2.224 52.139 87.476 1.00 43.42 45 TYR C C 1
ATOM 3334 O O . TYR C 1 45 ? 1.016 52.055 87.292 1.00 44.05 45 TYR C O 1
ATOM 3343 N N . MET C 1 46 ? 2.859 53.282 87.675 1.00 42.23 46 MET C N 1
ATOM 3344 C CA . MET C 1 46 ? 2.178 54.564 87.701 1.00 42.25 46 MET C CA 1
ATOM 3345 C C . MET C 1 46 ? 3.131 55.506 87.012 1.00 41.05 46 MET C C 1
ATOM 3346 O O . MET C 1 46 ? 4.307 55.555 87.368 1.00 46.41 46 MET C O 1
ATOM 3351 N N . SER C 1 47 ? 2.655 56.239 86.015 1.00 36.28 47 SER C N 1
ATOM 3352 C CA . SER C 1 47 ? 3.528 57.194 85.333 1.00 37.39 47 SER C CA 1
ATOM 3353 C C . SER C 1 47 ? 3.619 58.401 86.253 1.00 37.23 47 SER C C 1
ATOM 3354 O O . SER C 1 47 ? 2.692 58.675 87.015 1.00 36.93 47 SER C O 1
ATOM 3357 N N . VAL C 1 48 ? 4.724 59.128 86.182 1.00 39.78 48 VAL C N 1
ATOM 3358 C CA . VAL C 1 48 ? 4.901 60.293 87.039 1.00 40.50 48 VAL C CA 1
ATOM 3359 C C . VAL C 1 48 ? 3.722 61.263 87.044 1.00 41.28 48 VAL C C 1
ATOM 3360 O O . VAL C 1 48 ? 3.459 61.898 88.058 1.00 44.66 48 VAL C O 1
ATOM 3364 N N . ASP C 1 49 ? 3.012 61.383 85.929 1.00 40.64 49 ASP C N 1
ATOM 3365 C CA . ASP C 1 49 ? 1.888 62.297 85.883 1.00 38.34 49 ASP C CA 1
ATOM 3366 C C . ASP C 1 49 ? 0.642 61.671 86.473 1.00 41.02 49 ASP C C 1
ATOM 3367 O O . ASP C 1 49 ? -0.412 62.303 86.526 1.00 45.07 49 ASP C O 1
ATOM 3372 N N . GLY C 1 50 ? 0.751 60.417 86.893 1.00 42.43 50 GLY C N 1
ATOM 3373 C CA . GLY C 1 50 ? -0.387 59.763 87.507 1.00 40.68 50 GLY C CA 1
ATOM 3374 C C . GLY C 1 50 ? -1.104 58.730 86.674 1.00 40.56 50 GLY C C 1
ATOM 3375 O O . GLY C 1 50 ? -2.011 58.064 87.167 1.00 41.48 50 GLY C O 1
ATOM 3376 N N . THR C 1 51 ? -0.715 58.596 85.414 1.00 39.09 51 THR C N 1
ATOM 3377 C CA . THR C 1 51 ? -1.348 57.617 84.544 1.00 40.72 51 THR C CA 1
ATOM 3378 C C . THR C 1 51 ? -1.128 56.210 85.105 1.00 42.31 51 THR C C 1
ATOM 3379 O O . THR C 1 51 ? -0.061 55.896 85.614 1.00 46.02 51 THR C O 1
ATOM 3383 N N . VAL C 1 52 ? -2.131 55.355 85.011 1.00 42.47 52 VAL C N 1
ATOM 3384 C CA . VAL C 1 52 ? -1.988 54.014 85.539 1.00 44.84 52 VAL C CA 1
ATOM 3385 C C . VAL C 1 52 ? -1.692 53.010 84.444 1.00 50.01 52 VAL C C 1
ATOM 3386 O O . VAL C 1 52 ? -2.473 52.845 83.510 1.00 52.02 52 VAL C O 1
ATOM 3390 N N . ILE C 1 53 ? -0.554 52.337 84.573 1.00 54.54 53 ILE C N 1
ATOM 3391 C CA . ILE C 1 53 ? -0.109 51.346 83.598 1.00 59.87 53 ILE C CA 1
ATOM 3392 C C . ILE C 1 53 ? -0.567 49.923 83.932 1.00 61.83 53 ILE C C 1
ATOM 3393 O O . ILE C 1 53 ? -0.570 49.524 85.094 1.00 62.24 53 ILE C O 1
ATOM 3398 N N . ASN C 1 54 ? -0.959 49.161 82.912 1.00 66.35 54 ASN C N 1
ATOM 3399 C CA . ASN C 1 54 ? -1.390 47.779 83.125 1.00 70.14 54 ASN C CA 1
ATOM 3400 C C . ASN C 1 54 ? -1.032 46.844 81.973 1.00 73.23 54 ASN C C 1
ATOM 3401 O O . ASN C 1 54 ? 0.002 47.006 81.328 1.00 74.64 54 ASN C O 1
ATOM 3406 N N . ASP C 1 55 ? -1.886 45.856 81.732 1.00 77.39 55 ASP C N 1
ATOM 3407 C CA . ASP C 1 55 ? -1.668 44.875 80.672 1.00 81.07 55 ASP C CA 1
ATOM 3408 C C . ASP C 1 55 ? -2.926 44.031 80.494 1.00 82.69 55 ASP C C 1
ATOM 3409 O O . ASP C 1 55 ? -2.973 42.871 80.913 1.00 81.88 55 ASP C O 1
ATOM 3414 N N . ASN C 1 56 ? -3.937 44.639 79.869 1.00 85.26 56 ASN C N 1
ATOM 3415 C CA . ASN C 1 56 ? -5.241 44.014 79.609 1.00 85.09 56 ASN C CA 1
ATOM 3416 C C . ASN C 1 56 ? -5.321 43.407 78.201 1.00 87.04 56 ASN C C 1
ATOM 3417 O O . ASN C 1 56 ? -5.878 44.007 77.273 1.00 51.21 56 ASN C O 1
ATOM 3422 N N . LYS C 1 73 ? -6.946 56.415 82.162 1.00 44.70 73 LYS C N 1
ATOM 3423 C CA . LYS C 1 73 ? -7.184 56.721 83.565 1.00 48.12 73 LYS C CA 1
ATOM 3424 C C . LYS C 1 73 ? -5.942 57.267 84.245 1.00 49.92 73 LYS C C 1
ATOM 3425 O O . LYS C 1 73 ? -4.856 56.715 84.103 1.00 54.89 73 LYS C O 1
ATOM 3428 N N . ASN C 1 74 ? -6.116 58.345 84.997 1.00 49.38 74 ASN C N 1
ATOM 3429 C CA . ASN C 1 74 ? -5.030 58.978 85.725 1.00 46.67 74 ASN C CA 1
ATOM 3430 C C . ASN C 1 74 ? -5.614 59.256 87.103 1.00 46.99 74 ASN C C 1
ATOM 3431 O O . ASN C 1 74 ? -6.683 59.846 87.248 1.00 47.23 74 ASN C O 1
ATOM 3436 N N . LEU C 1 75 ? -4.881 58.813 88.107 1.00 46.18 75 LEU C N 1
ATOM 3437 C CA . LEU C 1 75 ? -5.271 58.910 89.495 1.00 46.43 75 LEU C CA 1
ATOM 3438 C C . LEU C 1 75 ? -5.082 60.266 90.143 1.00 47.70 75 LEU C C 1
ATOM 3439 O O . LEU C 1 75 ? -5.453 60.454 91.303 1.00 50.17 75 LEU C O 1
ATOM 3444 N N . PHE C 1 76 ? -4.494 61.208 89.416 1.00 47.96 76 PHE C N 1
ATOM 3445 C CA . PHE C 1 76 ? -4.274 62.544 89.962 1.00 49.12 76 PHE C CA 1
ATOM 3446 C C . PHE C 1 76 ? -5.179 63.567 89.277 1.00 50.76 76 PHE C C 1
ATOM 3447 O O . PHE C 1 76 ? -5.192 64.749 89.622 1.00 50.07 76 PHE C O 1
ATOM 3455 N N . ASN C 1 77 ? -5.936 63.086 88.300 1.00 52.63 77 ASN C N 1
ATOM 3456 C CA . ASN C 1 77 ? -6.858 63.915 87.543 1.00 53.01 77 ASN C CA 1
ATOM 3457 C C . ASN C 1 77 ? -8.250 63.352 87.831 1.00 56.84 77 ASN C C 1
ATOM 3458 O O . ASN C 1 77 ? -8.622 62.288 87.311 1.00 60.09 77 ASN C O 1
ATOM 3463 N N . ASN C 1 78 ? -9.010 64.049 88.673 1.00 57.72 78 ASN C N 1
ATOM 3464 C CA . ASN C 1 78 ? -10.353 63.597 89.024 1.00 57.06 78 ASN C CA 1
ATOM 3465 C C . ASN C 1 78 ? -11.384 64.187 88.082 1.00 57.33 78 ASN C C 1
ATOM 3466 O O . ASN C 1 78 ? -11.693 65.370 88.163 1.00 57.98 78 ASN C O 1
ATOM 3471 N N . GLU C 1 79 ? -11.909 63.357 87.186 1.00 58.36 79 GLU C N 1
ATOM 3472 C CA . GLU C 1 79 ? -12.911 63.798 86.229 1.00 58.51 79 GLU C CA 1
ATOM 3473 C C . GLU C 1 79 ? -14.196 64.213 86.948 1.00 60.43 79 GLU C C 1
ATOM 3474 O O . GLU C 1 79 ? -14.679 65.336 86.774 1.00 61.34 79 GLU C O 1
ATOM 3480 N N . ASP C 1 80 ? -14.735 63.310 87.764 1.00 59.20 80 ASP C N 1
ATOM 3481 C CA . ASP C 1 80 ? -15.969 63.566 88.506 1.00 58.16 80 ASP C CA 1
ATOM 3482 C C . ASP C 1 80 ? -15.954 64.861 89.335 1.00 59.14 80 ASP C C 1
ATOM 3483 O O . ASP C 1 80 ? -16.945 65.586 89.383 1.00 63.02 80 ASP C O 1
ATOM 3488 N N . ILE C 1 81 ? -14.830 65.153 89.979 1.00 58.35 81 ILE C N 1
ATOM 3489 C CA . ILE C 1 81 ? -14.686 66.347 90.816 1.00 57.57 81 ILE C CA 1
ATOM 3490 C C . ILE C 1 81 ? -14.193 67.547 90.026 1.00 56.51 81 ILE C C 1
ATOM 3491 O O . ILE C 1 81 ? -14.220 68.667 90.530 1.00 56.03 81 ILE C O 1
ATOM 3496 N N . GLN C 1 82 ? -13.756 67.317 88.789 1.00 57.62 82 GLN C N 1
ATOM 3497 C CA . GLN C 1 82 ? -13.215 68.384 87.938 1.00 59.80 82 GLN C CA 1
ATOM 3498 C C . GLN C 1 82 ? -12.057 69.094 88.657 1.00 59.32 82 GLN C C 1
ATOM 3499 O O . GLN C 1 82 ? -12.059 70.312 88.823 1.00 59.49 82 GLN C O 1
ATOM 3505 N N . ARG C 1 83 ? -11.074 68.314 89.091 1.00 59.49 83 ARG C N 1
ATOM 3506 C CA . ARG C 1 83 ? -9.909 68.839 89.792 1.00 59.46 83 ARG C CA 1
ATOM 3507 C C . ARG C 1 83 ? -8.688 67.986 89.499 1.00 59.46 83 ARG C C 1
ATOM 3508 O O . ARG C 1 83 ? -8.808 66.782 89.245 1.00 60.77 83 ARG C O 1
ATOM 3516 N N . SER C 1 84 ? -7.516 68.613 89.530 1.00 57.47 84 SER C N 1
ATOM 3517 C CA . SER C 1 84 ? -6.279 67.901 89.280 1.00 55.76 84 SER C CA 1
ATOM 3518 C C . SER C 1 84 ? -5.108 68.449 90.069 1.00 53.51 84 SER C C 1
ATOM 3519 O O . SER C 1 84 ? -4.956 69.663 90.220 1.00 54.67 84 SER C O 1
ATOM 3522 N N . VAL C 1 85 ? -4.289 67.542 90.585 1.00 50.59 85 VAL C N 1
ATOM 3523 C CA . VAL C 1 85 ? -3.113 67.915 91.348 1.00 48.44 85 VAL C CA 1
ATOM 3524 C C . VAL C 1 85 ? -2.015 68.421 90.414 1.00 48.49 85 VAL C C 1
ATOM 3525 O O . VAL C 1 85 ? -1.709 67.796 89.400 1.00 44.76 85 VAL C O 1
ATOM 3529 N N . SER C 1 86 ? -1.422 69.555 90.760 1.00 48.01 86 SER C N 1
ATOM 3530 C CA . SER C 1 86 ? -0.360 70.116 89.939 1.00 49.70 86 SER C CA 1
ATOM 3531 C C . SER C 1 86 ? 0.816 69.147 89.920 1.00 53.19 86 SER C C 1
ATOM 3532 O O . SER C 1 86 ? 1.113 68.483 90.932 1.00 54.07 86 SER C O 1
ATOM 3535 N N . GLN C 1 87 ? 1.486 69.065 88.773 1.00 51.61 87 GLN C N 1
ATOM 3536 C CA . GLN C 1 87 ? 2.646 68.206 88.650 1.00 46.79 87 GLN C CA 1
ATOM 3537 C C . GLN C 1 87 ? 3.607 68.577 89.783 1.00 44.46 87 GLN C C 1
ATOM 3538 O O . GLN C 1 87 ? 4.149 67.711 90.454 1.00 43.89 87 GLN C O 1
ATOM 3544 N N . VAL C 1 88 ? 3.803 69.870 90.008 1.00 43.89 88 VAL C N 1
ATOM 3545 C CA . VAL C 1 88 ? 4.685 70.311 91.081 1.00 42.56 88 VAL C CA 1
ATOM 3546 C C . VAL C 1 88 ? 4.394 69.504 92.349 1.00 44.67 88 VAL C C 1
ATOM 3547 O O . VAL C 1 88 ? 5.281 68.872 92.932 1.00 44.00 88 VAL C O 1
ATOM 3551 N N . PHE C 1 89 ? 3.134 69.516 92.756 1.00 43.58 89 PHE C N 1
ATOM 3552 C CA . PHE C 1 89 ? 2.739 68.813 93.953 1.00 43.32 89 PHE C CA 1
ATOM 3553 C C . PHE C 1 89 ? 3.019 67.338 93.793 1.00 44.51 89 PHE C C 1
ATOM 3554 O O . PHE C 1 89 ? 3.719 66.743 94.621 1.00 48.21 89 PHE C O 1
ATOM 3562 N N . ILE C 1 90 ? 2.463 66.749 92.733 1.00 40.51 90 ILE C N 1
ATOM 3563 C CA . ILE C 1 90 ? 2.665 65.321 92.443 1.00 36.81 90 ILE C CA 1
ATOM 3564 C C . ILE C 1 90 ? 4.123 64.906 92.672 1.00 37.72 90 ILE C C 1
ATOM 3565 O O . ILE C 1 90 ? 4.400 63.900 93.321 1.00 38.07 90 ILE C O 1
ATOM 3570 N N . ASP C 1 91 ? 5.052 65.684 92.136 1.00 36.55 91 ASP C N 1
ATOM 3571 C CA . ASP C 1 91 ? 6.447 65.389 92.322 1.00 36.71 91 ASP C CA 1
ATOM 3572 C C . ASP C 1 91 ? 6.781 65.326 93.821 1.00 38.17 91 ASP C C 1
ATOM 3573 O O . ASP C 1 91 ? 7.533 64.457 94.269 1.00 40.01 91 ASP C O 1
ATOM 3578 N N . GLU C 1 92 ? 6.231 66.253 94.599 1.00 37.28 92 GLU C N 1
ATOM 3579 C CA . GLU C 1 92 ? 6.480 66.263 96.036 1.00 39.12 92 GLU C CA 1
ATOM 3580 C C . GLU C 1 92 ? 5.942 64.963 96.593 1.00 36.45 92 GLU C C 1
ATOM 3581 O O . GLU C 1 92 ? 6.580 64.307 97.427 1.00 38.18 92 GLU C O 1
ATOM 3587 N N . ILE C 1 93 ? 4.760 64.595 96.110 1.00 33.86 93 ILE C N 1
ATOM 3588 C CA . ILE C 1 93 ? 4.107 63.371 96.537 1.00 30.63 93 ILE C CA 1
ATOM 3589 C C . ILE C 1 93 ? 5.030 62.190 96.346 1.00 32.29 93 ILE C C 1
ATOM 3590 O O . ILE C 1 93 ? 5.291 61.441 97.283 1.00 34.07 93 ILE C O 1
ATOM 3595 N N . TRP C 1 94 ? 5.514 62.021 95.116 1.00 29.92 94 TRP C N 1
ATOM 3596 C CA . TRP C 1 94 ? 6.390 60.906 94.794 1.00 25.20 94 TRP C CA 1
ATOM 3597 C C . TRP C 1 94 ? 7.620 60.864 95.682 1.00 26.89 94 TRP C C 1
ATOM 3598 O O . TRP C 1 94 ? 7.798 59.912 96.430 1.00 25.35 94 TRP C O 1
ATOM 3609 N N . SER C 1 95 ? 8.462 61.893 95.623 1.00 31.35 95 SER C N 1
ATOM 3610 C CA . SER C 1 95 ? 9.667 61.902 96.438 1.00 34.19 95 SER C CA 1
ATOM 3611 C C . SER C 1 95 ? 9.306 61.471 97.845 1.00 35.11 95 SER C C 1
ATOM 3612 O O . SER C 1 95 ? 9.915 60.557 98.397 1.00 35.62 95 SER C O 1
ATOM 3615 N N . GLN C 1 96 ? 8.298 62.116 98.415 1.00 34.44 96 GLN C N 1
ATOM 3616 C CA . GLN C 1 96 ? 7.879 61.789 99.770 1.00 37.01 96 GLN C CA 1
ATOM 3617 C C . GLN C 1 96 ? 7.639 60.299 99.855 1.00 37.79 96 GLN C C 1
ATOM 3618 O O . GLN C 1 96 ? 8.169 59.616 100.738 1.00 39.70 96 GLN C O 1
ATOM 3624 N N . MET C 1 97 ? 6.846 59.802 98.914 1.00 34.02 97 MET C N 1
ATOM 3625 C CA . MET C 1 97 ? 6.518 58.384 98.858 1.00 34.18 97 MET C CA 1
ATOM 3626 C C . MET C 1 97 ? 7.772 57.553 98.638 1.00 33.64 97 MET C C 1
ATOM 3627 O O . MET C 1 97 ? 7.862 56.414 99.055 1.00 36.53 97 MET C O 1
ATOM 3632 N N . THR C 1 98 ? 8.745 58.144 97.972 1.00 31.90 98 THR C N 1
ATOM 3633 C CA . THR C 1 98 ? 9.973 57.453 97.697 1.00 31.58 98 THR C CA 1
ATOM 3634 C C . THR C 1 98 ? 10.779 57.418 98.971 1.00 33.21 98 THR C C 1
ATOM 3635 O O . THR C 1 98 ? 11.309 56.375 99.346 1.00 33.09 98 THR C O 1
ATOM 3639 N N . LYS C 1 99 ? 10.863 58.556 99.645 1.00 35.33 99 LYS C N 1
ATOM 3640 C CA . LYS C 1 99 ? 11.613 58.611 100.887 1.00 36.11 99 LYS C CA 1
ATOM 3641 C C . LYS C 1 99 ? 11.089 57.530 101.830 1.00 37.89 99 LYS C C 1
ATOM 3642 O O . LYS C 1 99 ? 11.860 56.871 102.532 1.00 39.60 99 LYS C O 1
ATOM 3648 N N . GLU C 1 100 ? 9.773 57.340 101.824 1.00 37.02 100 GLU C N 1
ATOM 3649 C CA . GLU C 1 100 ? 9.141 56.357 102.693 1.00 38.02 100 GLU C CA 1
ATOM 3650 C C . GLU C 1 100 ? 9.259 54.911 102.226 1.00 37.36 100 GLU C C 1
ATOM 3651 O O . GLU C 1 100 ? 8.916 54.001 102.962 1.00 40.69 100 GLU C O 1
ATOM 3657 N N . GLY C 1 101 ? 9.732 54.685 101.012 1.00 33.78 101 GLY C N 1
ATOM 3658 C CA . GLY C 1 101 ? 9.820 53.324 100.533 1.00 30.25 101 GLY C CA 1
ATOM 3659 C C . GLY C 1 101 ? 8.490 52.772 100.036 1.00 32.66 101 GLY C C 1
ATOM 3660 O O . GLY C 1 101 ? 8.386 51.579 99.753 1.00 35.70 101 GLY C O 1
ATOM 3661 N N . LYS C 1 102 ? 7.476 53.628 99.916 1.00 34.89 102 LYS C N 1
ATOM 3662 C CA . LYS C 1 102 ? 6.150 53.217 99.447 1.00 36.77 102 LYS C CA 1
ATOM 3663 C C . LYS C 1 102 ? 6.101 52.999 97.924 1.00 39.36 102 LYS C C 1
ATOM 3664 O O . LYS C 1 102 ? 5.178 52.368 97.415 1.00 42.73 102 LYS C O 1
ATOM 3670 N N . CYS C 1 103 ? 7.084 53.526 97.200 1.00 40.95 103 CYS C N 1
ATOM 3671 C CA . CYS C 1 103 ? 7.127 53.386 95.743 1.00 39.56 103 CYS C CA 1
ATOM 3672 C C . CYS C 1 103 ? 8.564 53.221 95.264 1.00 41.73 103 CYS C C 1
ATOM 3673 O O . CYS C 1 103 ? 9.505 53.524 96.000 1.00 44.78 103 CYS C O 1
ATOM 3676 N N . LEU C 1 104 ? 8.736 52.765 94.026 1.00 40.05 104 LEU C N 1
ATOM 3677 C CA . LEU C 1 104 ? 10.075 52.581 93.480 1.00 36.76 104 LEU C CA 1
ATOM 3678 C C . LEU C 1 104 ? 10.246 53.284 92.157 1.00 33.88 104 LEU C C 1
ATOM 3679 O O . LEU C 1 104 ? 9.553 52.985 91.189 1.00 29.86 104 LEU C O 1
ATOM 3684 N N . PRO C 1 105 ? 11.185 54.242 92.103 1.00 34.87 105 PRO C N 1
ATOM 3685 C CA . PRO C 1 105 ? 11.513 55.056 90.929 1.00 35.23 105 PRO C CA 1
ATOM 3686 C C . PRO C 1 105 ? 12.231 54.296 89.862 1.00 36.90 105 PRO C C 1
ATOM 3687 O O . PRO C 1 105 ? 13.279 53.727 90.115 1.00 36.29 105 PRO C O 1
ATOM 3691 N N . ILE C 1 106 ? 11.692 54.330 88.655 1.00 39.43 106 ILE C N 1
ATOM 3692 C CA . ILE C 1 106 ? 12.306 53.625 87.555 1.00 39.14 106 ILE C CA 1
ATOM 3693 C C . ILE C 1 106 ? 12.165 54.459 86.308 1.00 40.98 106 ILE C C 1
ATOM 3694 O O . ILE C 1 106 ? 11.328 55.353 86.241 1.00 44.39 106 ILE C O 1
ATOM 3699 N N . ASP C 1 107 ? 12.996 54.156 85.321 1.00 41.61 107 ASP C N 1
ATOM 3700 C CA . ASP C 1 107 ? 12.995 54.855 84.039 1.00 39.54 107 ASP C CA 1
ATOM 3701 C C . ASP C 1 107 ? 12.386 53.914 83.042 1.00 41.50 107 ASP C C 1
ATOM 3702 O O . ASP C 1 107 ? 11.797 52.910 83.439 1.00 42.47 107 ASP C O 1
ATOM 3707 N N . GLN C 1 108 ? 12.506 54.229 81.758 1.00 46.19 108 GLN C N 1
ATOM 3708 C CA . GLN C 1 108 ? 11.950 53.341 80.747 1.00 51.42 108 GLN C CA 1
ATOM 3709 C C . GLN C 1 108 ? 12.503 51.941 81.062 1.00 56.32 108 GLN C C 1
ATOM 3710 O O . GLN C 1 108 ? 11.750 50.956 81.155 1.00 56.79 108 GLN C O 1
ATOM 3716 N N . SER C 1 109 ? 13.822 51.891 81.274 1.00 55.27 109 SER C N 1
ATOM 3717 C CA . SER C 1 109 ? 14.544 50.660 81.577 1.00 55.80 109 SER C CA 1
ATOM 3718 C C . SER C 1 109 ? 14.618 50.289 83.082 1.00 59.38 109 SER C C 1
ATOM 3719 O O . SER C 1 109 ? 13.594 49.946 83.690 1.00 61.11 109 SER C O 1
ATOM 3722 N N . GLY C 1 110 ? 15.827 50.362 83.666 1.00 59.08 110 GLY C N 1
ATOM 3723 C CA . GLY C 1 110 ? 16.060 50.004 85.068 1.00 52.12 110 GLY C CA 1
ATOM 3724 C C . GLY C 1 110 ? 15.457 50.928 86.113 1.00 50.33 110 GLY C C 1
ATOM 3725 O O . GLY C 1 110 ? 14.263 51.197 86.075 1.00 48.37 110 GLY C O 1
ATOM 3726 N N . ARG C 1 111 ? 16.276 51.395 87.054 1.00 47.28 111 ARG C N 1
ATOM 3727 C CA . ARG C 1 111 ? 15.845 52.308 88.116 1.00 45.86 111 ARG C CA 1
ATOM 3728 C C . ARG C 1 111 ? 16.943 53.331 88.285 1.00 47.22 111 ARG C C 1
ATOM 3729 O O . ARG C 1 111 ? 18.119 52.995 88.170 1.00 48.13 111 ARG C O 1
ATOM 3737 N N . ARG C 1 112 ? 16.568 54.576 88.570 1.00 49.76 112 ARG C N 1
ATOM 3738 C CA . ARG C 1 112 ? 17.551 55.640 88.737 1.00 50.63 112 ARG C CA 1
ATOM 3739 C C . ARG C 1 112 ? 16.915 56.873 89.365 1.00 50.62 112 ARG C C 1
ATOM 3740 O O . ARG C 1 112 ? 15.746 56.841 89.742 1.00 52.67 112 ARG C O 1
ATOM 3748 N N . SER C 1 113 ? 17.686 57.958 89.449 1.00 49.11 113 SER C N 1
ATOM 3749 C CA . SER C 1 113 ? 17.247 59.218 90.062 1.00 51.39 113 SER C CA 1
ATOM 3750 C C . SER C 1 113 ? 16.279 60.103 89.279 1.00 50.62 113 SER C C 1
ATOM 3751 O O . SER C 1 113 ? 15.942 59.839 88.128 1.00 52.39 113 SER C O 1
ATOM 3754 N N . SER C 1 114 ? 15.846 61.173 89.932 1.00 48.00 114 SER C N 1
ATOM 3755 C CA . SER C 1 114 ? 14.913 62.119 89.342 1.00 47.66 114 SER C CA 1
ATOM 3756 C C . SER C 1 114 ? 15.397 62.605 87.966 1.00 49.54 114 SER C C 1
ATOM 3757 O O . SER C 1 114 ? 14.867 62.196 86.918 1.00 45.25 114 SER C O 1
ATOM 3760 N N . ASN C 1 115 ? 16.408 63.478 87.986 1.00 52.88 115 ASN C N 1
ATOM 3761 C CA . ASN C 1 115 ? 16.990 64.030 86.778 1.00 52.54 115 ASN C CA 1
ATOM 3762 C C . ASN C 1 115 ? 17.263 62.866 85.862 1.00 56.48 115 ASN C C 1
ATOM 3763 O O . ASN C 1 115 ? 16.791 62.853 84.726 1.00 61.22 115 ASN C O 1
ATOM 3768 N N . THR C 1 116 ? 18.011 61.881 86.377 0.50 56.34 116 THR C N 1
ATOM 3769 C CA . THR C 1 116 ? 18.373 60.670 85.624 0.50 51.78 116 THR C CA 1
ATOM 3770 C C . THR C 1 116 ? 17.145 60.052 84.989 0.50 47.27 116 THR C C 1
ATOM 3771 O O . THR C 1 116 ? 17.107 58.873 84.645 0.50 41.56 116 THR C O 1
ATOM 3775 N N . THR C 1 117 ? 16.132 60.897 84.898 1.00 45.54 117 THR C N 1
ATOM 3776 C CA . THR C 1 117 ? 14.876 60.621 84.248 1.00 48.73 117 THR C CA 1
ATOM 3777 C C . THR C 1 117 ? 14.090 59.434 84.740 1.00 45.13 117 THR C C 1
ATOM 3778 O O . THR C 1 117 ? 14.079 58.387 84.099 1.00 45.66 117 THR C O 1
ATOM 3782 N N . THR C 1 118 ? 13.441 59.594 85.884 1.00 39.19 118 THR C N 1
ATOM 3783 C CA . THR C 1 118 ? 12.614 58.526 86.389 1.00 35.67 118 THR C CA 1
ATOM 3784 C C . THR C 1 118 ? 11.297 58.802 85.682 1.00 34.23 118 THR C C 1
ATOM 3785 O O . THR C 1 118 ? 10.736 59.888 85.792 1.00 34.72 118 THR C O 1
ATOM 3789 N N . THR C 1 119 ? 10.826 57.820 84.926 1.00 30.91 119 THR C N 1
ATOM 3790 C CA . THR C 1 119 ? 9.633 57.991 84.138 1.00 29.75 119 THR C CA 1
ATOM 3791 C C . THR C 1 119 ? 8.389 57.501 84.826 1.00 30.91 119 THR C C 1
ATOM 3792 O O . THR C 1 119 ? 7.320 58.068 84.616 1.00 32.35 119 THR C O 1
ATOM 3796 N N . ARG C 1 120 ? 8.512 56.460 85.646 1.00 28.10 120 ARG C N 1
ATOM 3797 C CA . ARG C 1 120 ? 7.350 55.904 86.328 1.00 27.87 120 ARG C CA 1
ATOM 3798 C C . ARG C 1 120 ? 7.697 55.320 87.667 1.00 29.06 120 ARG C C 1
ATOM 3799 O O . ARG C 1 120 ? 8.855 55.305 88.067 1.00 32.36 120 ARG C O 1
ATOM 3807 N N . TYR C 1 121 ? 6.686 54.833 88.368 1.00 30.31 121 TYR C N 1
ATOM 3808 C CA . TYR C 1 121 ? 6.917 54.249 89.672 1.00 28.51 121 TYR C CA 1
ATOM 3809 C C . TYR C 1 121 ? 6.385 52.832 89.861 1.00 32.52 121 TYR C C 1
ATOM 3810 O O . TYR C 1 121 ? 5.373 52.424 89.283 1.00 34.88 121 TYR C O 1
ATOM 3819 N N . PHE C 1 122 ? 7.113 52.088 90.676 1.00 33.32 122 PHE C N 1
ATOM 3820 C CA . PHE C 1 122 ? 6.773 50.725 91.051 1.00 32.98 122 PHE C CA 1
ATOM 3821 C C . PHE C 1 122 ? 6.144 51.020 92.424 1.00 33.38 122 PHE C C 1
ATOM 3822 O O . PHE C 1 122 ? 6.817 51.514 93.335 1.00 35.05 122 PHE C O 1
ATOM 3830 N N . ILE C 1 123 ? 4.854 50.768 92.570 1.00 31.90 123 ILE C N 1
ATOM 3831 C CA . ILE C 1 123 ? 4.219 51.036 93.843 1.00 32.68 123 ILE C CA 1
ATOM 3832 C C . ILE C 1 123 ? 4.501 49.906 94.818 1.00 33.65 123 ILE C C 1
ATOM 3833 O O . ILE C 1 123 ? 4.190 48.756 94.564 1.00 35.58 123 ILE C O 1
ATOM 3838 N N . LEU C 1 124 ? 5.100 50.239 95.944 1.00 35.15 124 LEU C N 1
ATOM 3839 C CA . LEU C 1 124 ? 5.425 49.234 96.928 1.00 37.75 124 LEU C CA 1
ATOM 3840 C C . LEU C 1 124 ? 4.452 49.157 98.102 1.00 39.74 124 LEU C C 1
ATOM 3841 O O . LEU C 1 124 ? 4.724 49.699 99.187 1.00 39.05 124 LEU C O 1
ATOM 3846 N N . TRP C 1 125 ? 3.320 48.482 97.889 1.00 40.71 125 TRP C N 1
ATOM 3847 C CA . TRP C 1 125 ? 2.344 48.312 98.962 1.00 44.93 125 TRP C CA 1
ATOM 3848 C C . TRP C 1 125 ? 2.817 47.181 99.849 1.00 45.80 125 TRP C C 1
ATOM 3849 O O . TRP C 1 125 ? 2.249 46.907 100.899 1.00 50.26 125 TRP C O 1
ATOM 3860 N N . LYS C 1 126 ? 3.877 46.533 99.398 1.00 43.61 126 LYS C N 1
ATOM 3861 C CA . LYS C 1 126 ? 4.502 45.447 100.114 1.00 41.98 126 LYS C CA 1
ATOM 3862 C C . LYS C 1 126 ? 5.999 45.714 99.928 1.00 41.07 126 LYS C C 1
ATOM 3863 O O . LYS C 1 126 ? 6.467 45.881 98.803 1.00 42.34 126 LYS C O 1
ATOM 3869 N N . SER C 1 127 ? 6.742 45.803 101.024 1.00 38.24 127 SER C N 1
ATOM 3870 C CA . SER C 1 127 ? 8.173 46.030 100.939 1.00 35.84 127 SER C CA 1
ATOM 3871 C C . SER C 1 127 ? 8.825 45.115 99.900 1.00 40.49 127 SER C C 1
ATOM 3872 O O . SER C 1 127 ? 8.278 44.070 99.543 1.00 43.52 127 SER C O 1
ATOM 3875 N N . LEU C 1 128 ? 9.990 45.506 99.393 1.00 41.30 128 LEU C N 1
ATOM 3876 C CA . LEU C 1 128 ? 10.669 44.644 98.442 1.00 38.49 128 LEU C CA 1
ATOM 3877 C C . LEU C 1 128 ? 11.020 43.413 99.252 1.00 38.45 128 LEU C C 1
ATOM 3878 O O . LEU C 1 128 ? 10.644 42.297 98.878 1.00 34.83 128 LEU C O 1
ATOM 3883 N N . ASP C 1 129 ? 11.710 43.624 100.382 1.00 40.37 129 ASP C N 1
ATOM 3884 C CA . ASP C 1 129 ? 12.095 42.515 101.266 1.00 39.15 129 ASP C CA 1
ATOM 3885 C C . ASP C 1 129 ? 10.879 41.646 101.528 1.00 41.29 129 ASP C C 1
ATOM 3886 O O . ASP C 1 129 ? 10.965 40.416 101.525 1.00 41.08 129 ASP C O 1
ATOM 3891 N N . SER C 1 130 ? 9.740 42.299 101.732 1.00 43.19 130 SER C N 1
ATOM 3892 C CA . SER C 1 130 ? 8.488 41.606 101.983 1.00 44.89 130 SER C CA 1
ATOM 3893 C C . SER C 1 130 ? 8.165 40.707 100.812 1.00 45.70 130 SER C C 1
ATOM 3894 O O . SER C 1 130 ? 7.942 39.517 100.985 1.00 46.33 130 SER C O 1
ATOM 3897 N N . TRP C 1 131 ? 8.137 41.284 99.616 1.00 48.00 131 TRP C N 1
ATOM 3898 C CA . TRP C 1 131 ? 7.845 40.509 98.418 1.00 46.18 131 TRP C CA 1
ATOM 3899 C C . TRP C 1 131 ? 8.869 39.396 98.311 1.00 46.61 131 TRP C C 1
ATOM 3900 O O . TRP C 1 131 ? 8.556 38.259 97.922 1.00 44.47 131 TRP C O 1
ATOM 3911 N N . ALA C 1 132 ? 10.106 39.742 98.644 1.00 45.58 132 ALA C N 1
ATOM 3912 C CA . ALA C 1 132 ? 11.194 38.780 98.578 1.00 47.92 132 ALA C CA 1
ATOM 3913 C C . ALA C 1 132 ? 10.782 37.526 99.336 1.00 49.44 132 ALA C C 1
ATOM 3914 O O . ALA C 1 132 ? 10.894 36.407 98.830 1.00 49.06 132 ALA C O 1
ATOM 3916 N N . SER C 1 133 ? 10.292 37.737 100.552 1.00 50.44 133 SER C N 1
ATOM 3917 C CA . SER C 1 133 ? 9.860 36.654 101.405 1.00 48.98 133 SER C CA 1
ATOM 3918 C C . SER C 1 133 ? 8.707 35.875 100.798 1.00 47.35 133 SER C C 1
ATOM 3919 O O . SER C 1 133 ? 8.807 34.667 100.612 1.00 48.63 133 SER C O 1
ATOM 3922 N N . LEU C 1 134 ? 7.620 36.563 100.472 1.00 47.22 134 LEU C N 1
ATOM 3923 C CA . LEU C 1 134 ? 6.465 35.898 99.875 1.00 47.72 134 LEU C CA 1
ATOM 3924 C C . LEU C 1 134 ? 6.851 35.051 98.675 1.00 48.90 134 LEU C C 1
ATOM 3925 O O . LEU C 1 134 ? 6.301 33.969 98.474 1.00 48.70 134 LEU C O 1
ATOM 3930 N N . ILE C 1 135 ? 7.777 35.550 97.865 1.00 49.45 135 ILE C N 1
ATOM 3931 C CA . ILE C 1 135 ? 8.195 34.783 96.709 1.00 52.36 135 ILE C CA 1
ATOM 3932 C C . ILE C 1 135 ? 8.993 33.604 97.242 1.00 54.04 135 ILE C C 1
ATOM 3933 O O . ILE C 1 135 ? 8.663 32.449 96.965 1.00 56.96 135 ILE C O 1
ATOM 3938 N N . LEU C 1 136 ? 10.035 33.887 98.018 1.00 53.80 136 LEU C N 1
ATOM 3939 C CA . LEU C 1 136 ? 10.846 32.814 98.584 1.00 52.80 136 LEU C CA 1
ATOM 3940 C C . LEU C 1 136 ? 9.906 31.752 99.118 1.00 54.39 136 LEU C C 1
ATOM 3941 O O . LEU C 1 136 ? 10.050 30.572 98.822 1.00 55.99 136 LEU C O 1
ATOM 3946 N N . GLN C 1 137 ? 8.937 32.205 99.903 1.00 54.59 137 GLN C N 1
ATOM 3947 C CA . GLN C 1 137 ? 7.938 31.342 100.505 1.00 54.11 137 GLN C CA 1
ATOM 3948 C C . GLN C 1 137 ? 7.439 30.371 99.439 1.00 54.76 137 GLN C C 1
ATOM 3949 O O . GLN C 1 137 ? 7.660 29.168 99.531 1.00 57.69 137 GLN C O 1
ATOM 3955 N N . TRP C 1 138 ? 6.780 30.907 98.419 1.00 53.64 138 TRP C N 1
ATOM 3956 C CA . TRP C 1 138 ? 6.244 30.105 97.330 1.00 52.60 138 TRP C CA 1
ATOM 3957 C C . TRP C 1 138 ? 7.202 28.982 97.005 1.00 55.53 138 TRP C C 1
ATOM 3958 O O . TRP C 1 138 ? 6.833 27.805 97.029 1.00 57.37 138 TRP C O 1
ATOM 3969 N N . PHE C 1 139 ? 8.438 29.351 96.704 1.00 55.25 139 PHE C N 1
ATOM 3970 C CA . PHE C 1 139 ? 9.447 28.361 96.366 1.00 58.61 139 PHE C CA 1
ATOM 3971 C C . PHE C 1 139 ? 9.445 27.180 97.320 1.00 61.06 139 PHE C C 1
ATOM 3972 O O . PHE C 1 139 ? 9.380 26.030 96.889 1.00 65.01 139 PHE C O 1
ATOM 3980 N N . GLU C 1 140 ? 9.506 27.460 98.616 1.00 60.43 140 GLU C N 1
ATOM 3981 C CA . GLU C 1 140 ? 9.524 26.396 99.604 1.00 59.00 140 GLU C CA 1
ATOM 3982 C C . GLU C 1 140 ? 8.159 25.709 99.635 1.00 60.54 140 GLU C C 1
ATOM 3983 O O . GLU C 1 140 ? 8.074 24.481 99.521 1.00 60.81 140 GLU C O 1
ATOM 3989 N N . ASP C 1 141 ? 7.097 26.501 99.764 1.00 59.77 141 ASP C N 1
ATOM 3990 C CA . ASP C 1 141 ? 5.741 25.966 99.796 1.00 63.24 141 ASP C CA 1
ATOM 3991 C C . ASP C 1 141 ? 5.371 25.241 98.500 1.00 67.32 141 ASP C C 1
ATOM 3992 O O . ASP C 1 141 ? 4.213 24.865 98.296 1.00 70.96 141 ASP C O 1
ATOM 3997 N N . SER C 1 142 ? 6.357 25.052 97.626 1.00 69.03 142 SER C N 1
ATOM 3998 C CA . SER C 1 142 ? 6.151 24.368 96.349 1.00 67.67 142 SER C CA 1
ATOM 3999 C C . SER C 1 142 ? 7.338 23.445 96.094 1.00 67.72 142 SER C C 1
ATOM 4000 O O . SER C 1 142 ? 7.529 22.942 94.973 1.00 66.30 142 SER C O 1
ATOM 4003 N N . GLY C 1 143 ? 8.132 23.251 97.150 1.00 65.81 143 GLY C N 1
ATOM 4004 C CA . GLY C 1 143 ? 9.295 22.386 97.087 1.00 65.22 143 GLY C CA 1
ATOM 4005 C C . GLY C 1 143 ? 10.357 22.724 96.058 1.00 65.18 143 GLY C C 1
ATOM 4006 O O . GLY C 1 143 ? 11.492 22.274 96.186 1.00 67.49 143 GLY C O 1
ATOM 4007 N N . LYS C 1 144 ? 10.003 23.504 95.040 1.00 63.26 144 LYS C N 1
ATOM 4008 C CA . LYS C 1 144 ? 10.943 23.899 93.990 1.00 61.82 144 LYS C CA 1
ATOM 4009 C C . LYS C 1 144 ? 12.172 24.634 94.528 1.00 60.31 144 LYS C C 1
ATOM 4010 O O . LYS C 1 144 ? 12.950 25.195 93.759 1.00 57.36 144 LYS C O 1
ATOM 4016 N N . LEU C 1 145 ? 12.343 24.619 95.845 1.00 60.54 145 LEU C N 1
ATOM 4017 C CA . LEU C 1 145 ? 13.447 25.301 96.513 1.00 62.10 145 LEU C CA 1
ATOM 4018 C C . LEU C 1 145 ? 14.864 24.981 96.026 1.00 63.49 145 LEU C C 1
ATOM 4019 O O . LEU C 1 145 ? 15.845 25.379 96.667 1.00 62.19 145 LEU C O 1
ATOM 4024 N N . ASN C 1 146 ? 14.986 24.281 94.899 1.00 62.33 146 ASN C N 1
ATOM 4025 C CA . ASN C 1 146 ? 16.310 23.936 94.390 1.00 60.03 146 ASN C CA 1
ATOM 4026 C C . ASN C 1 146 ? 16.424 24.058 92.878 1.00 60.27 146 ASN C C 1
ATOM 4027 O O . ASN C 1 146 ? 17.526 24.090 92.333 1.00 59.89 146 ASN C O 1
ATOM 4032 N N . GLN C 1 147 ? 15.279 24.133 92.209 1.00 59.58 147 GLN C N 1
ATOM 4033 C CA . GLN C 1 147 ? 15.207 24.249 90.748 1.00 59.24 147 GLN C CA 1
ATOM 4034 C C . GLN C 1 147 ? 15.537 25.627 90.164 1.00 57.46 147 GLN C C 1
ATOM 4035 O O . GLN C 1 147 ? 15.905 26.565 90.861 1.00 58.34 147 GLN C O 1
ATOM 4041 N N . VAL C 1 148 ? 15.370 25.742 88.858 1.00 57.19 148 VAL C N 1
ATOM 4042 C CA . VAL C 1 148 ? 15.647 26.984 88.152 1.00 56.44 148 VAL C CA 1
ATOM 4043 C C . VAL C 1 148 ? 14.432 27.420 87.366 1.00 56.16 148 VAL C C 1
ATOM 4044 O O . VAL C 1 148 ? 14.174 26.916 86.268 1.00 53.16 148 VAL C O 1
ATOM 4048 N N . ILE C 1 149 ? 13.685 28.361 87.929 1.00 52.95 149 ILE C N 1
ATOM 4049 C CA . ILE C 1 149 ? 12.510 28.861 87.253 1.00 49.89 149 ILE C CA 1
ATOM 4050 C C . ILE C 1 149 ? 12.745 30.272 86.761 1.00 47.59 149 ILE C C 1
ATOM 4051 O O . ILE C 1 149 ? 13.476 31.045 87.373 1.00 45.92 149 ILE C O 1
ATOM 4056 N N . THR C 1 150 ? 12.121 30.589 85.638 1.00 47.13 150 THR C N 1
ATOM 4057 C CA . THR C 1 150 ? 12.256 31.895 85.023 1.00 49.77 150 THR C CA 1
ATOM 4058 C C . THR C 1 150 ? 11.336 32.915 85.669 1.00 53.02 150 THR C C 1
ATOM 4059 O O . THR C 1 150 ? 10.338 32.541 86.292 1.00 53.76 150 THR C O 1
ATOM 4063 N N . LEU C 1 151 ? 11.663 34.198 85.510 1.00 49.08 151 LEU C N 1
ATOM 4064 C CA . LEU C 1 151 ? 10.843 35.242 86.098 1.00 45.00 151 LEU C CA 1
ATOM 4065 C C . LEU C 1 151 ? 9.510 35.259 85.381 1.00 47.53 151 LEU C C 1
ATOM 4066 O O . LEU C 1 151 ? 8.475 35.537 85.987 1.00 48.41 151 LEU C O 1
ATOM 4071 N N . TYR C 1 152 ? 9.531 34.958 84.086 1.00 48.29 152 TYR C N 1
ATOM 4072 C CA . TYR C 1 152 ? 8.288 34.958 83.334 1.00 50.18 152 TYR C CA 1
ATOM 4073 C C . TYR C 1 152 ? 7.321 33.952 83.933 1.00 50.99 152 TYR C C 1
ATOM 4074 O O . TYR C 1 152 ? 6.156 34.271 84.174 1.00 51.74 152 TYR C O 1
ATOM 4083 N N . GLU C 1 153 ? 7.796 32.735 84.179 1.00 50.99 153 GLU C N 1
ATOM 4084 C CA . GLU C 1 153 ? 6.918 31.725 84.741 1.00 51.17 153 GLU C CA 1
ATOM 4085 C C . GLU C 1 153 ? 6.574 32.144 86.158 1.00 52.09 153 GLU C C 1
ATOM 4086 O O . GLU C 1 153 ? 5.521 31.796 86.693 1.00 52.07 153 GLU C O 1
ATOM 4092 N N . LEU C 1 154 ? 7.470 32.907 86.765 1.00 49.91 154 LEU C N 1
ATOM 4093 C CA . LEU C 1 154 ? 7.265 33.352 88.127 1.00 47.75 154 LEU C CA 1
ATOM 4094 C C . LEU C 1 154 ? 5.988 34.165 88.168 1.00 51.73 154 LEU C C 1
ATOM 4095 O O . LEU C 1 154 ? 5.412 34.407 89.230 1.00 53.01 154 LEU C O 1
ATOM 4100 N N . SER C 1 155 ? 5.550 34.559 86.977 1.00 52.08 155 SER C N 1
ATOM 4101 C CA . SER C 1 155 ? 4.327 35.320 86.790 1.00 52.37 155 SER C CA 1
ATOM 4102 C C . SER C 1 155 ? 3.811 34.955 85.408 1.00 54.21 155 SER C C 1
ATOM 4103 O O . SER C 1 155 ? 2.655 35.191 85.086 1.00 51.21 155 SER C O 1
ATOM 4106 N N . GLU C 1 159 ? 0.196 27.970 85.357 1.00 63.92 159 GLU C N 1
ATOM 4107 C CA . GLU C 1 159 ? -0.497 28.763 86.369 1.00 64.81 159 GLU C CA 1
ATOM 4108 C C . GLU C 1 159 ? -0.027 28.329 87.753 1.00 66.83 159 GLU C C 1
ATOM 4109 O O . GLU C 1 159 ? -0.820 28.220 88.693 1.00 65.16 159 GLU C O 1
ATOM 4115 N N . THR C 1 160 ? 1.274 28.091 87.877 1.00 69.02 160 THR C N 1
ATOM 4116 C CA . THR C 1 160 ? 1.817 27.644 89.146 1.00 71.25 160 THR C CA 1
ATOM 4117 C C . THR C 1 160 ? 1.778 28.748 90.188 1.00 73.67 160 THR C C 1
ATOM 4118 O O . THR C 1 160 ? 1.595 28.483 91.375 1.00 75.88 160 THR C O 1
ATOM 4122 N N . VAL C 1 161 ? 1.957 29.988 89.742 1.00 74.76 161 VAL C N 1
ATOM 4123 C CA . VAL C 1 161 ? 1.922 31.128 90.650 1.00 72.36 161 VAL C CA 1
ATOM 4124 C C . VAL C 1 161 ? 0.517 31.697 90.731 1.00 72.44 161 VAL C C 1
ATOM 4125 O O . VAL C 1 161 ? -0.216 31.757 89.742 1.00 71.46 161 VAL C O 1
ATOM 4129 N N . ASN C 1 162 ? 0.148 32.102 91.934 1.00 73.73 162 ASN C N 1
ATOM 4130 C CA . ASN C 1 162 ? -1.158 32.678 92.179 1.00 73.26 162 ASN C CA 1
ATOM 4131 C C . ASN C 1 162 ? -1.192 33.256 93.595 1.00 73.08 162 ASN C C 1
ATOM 4132 O O . ASN C 1 162 ? -2.230 33.277 94.276 1.00 72.42 162 ASN C O 1
ATOM 4137 N N . TRP C 1 163 ? -0.012 33.681 94.038 1.00 73.02 163 TRP C N 1
ATOM 4138 C CA . TRP C 1 163 ? 0.148 34.330 95.326 1.00 72.06 163 TRP C CA 1
ATOM 4139 C C . TRP C 1 163 ? -0.003 35.810 94.921 1.00 68.74 163 TRP C C 1
ATOM 4140 O O . TRP C 1 163 ? -0.114 36.126 93.725 1.00 67.62 163 TRP C O 1
ATOM 4151 N N . GLU C 1 164 ? 0.010 36.713 95.893 1.00 63.06 164 GLU C N 1
ATOM 4152 C CA . GLU C 1 164 ? -0.156 38.123 95.583 1.00 59.27 164 GLU C CA 1
ATOM 4153 C C . GLU C 1 164 ? 0.683 38.607 94.404 1.00 56.57 164 GLU C C 1
ATOM 4154 O O . GLU C 1 164 ? 0.211 39.426 93.611 1.00 55.34 164 GLU C O 1
ATOM 4160 N N . PHE C 1 165 ? 1.904 38.085 94.272 1.00 52.47 165 PHE C N 1
ATOM 4161 C CA . PHE C 1 165 ? 2.807 38.516 93.206 1.00 50.42 165 PHE C CA 1
ATOM 4162 C C . PHE C 1 165 ? 2.522 38.008 91.799 1.00 48.00 165 PHE C C 1
ATOM 4163 O O . PHE C 1 165 ? 3.220 38.364 90.849 1.00 45.23 165 PHE C O 1
ATOM 4171 N N . HIS C 1 166 ? 1.498 37.184 91.656 1.00 46.26 166 HIS C N 1
ATOM 4172 C CA . HIS C 1 166 ? 1.159 36.683 90.336 1.00 45.74 166 HIS C C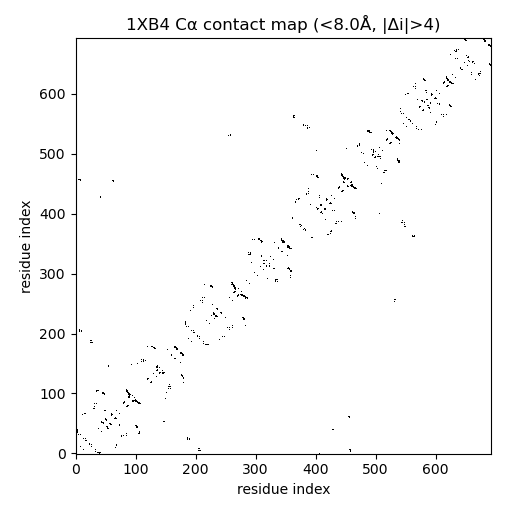A 1
ATOM 4173 C C . HIS C 1 166 ? 0.886 37.883 89.424 1.00 45.38 166 HIS C C 1
ATOM 4174 O O . HIS C 1 166 ? 0.290 38.860 89.854 1.00 48.45 166 HIS C O 1
ATOM 4181 N N . ARG C 1 167 ? 1.337 37.811 88.177 1.00 44.06 167 ARG C N 1
ATOM 4182 C CA . ARG C 1 167 ? 1.130 38.887 87.205 1.00 40.40 167 ARG C CA 1
ATOM 4183 C C . ARG C 1 167 ? 1.996 40.139 87.389 1.00 41.46 167 ARG C C 1
ATOM 4184 O O . ARG C 1 167 ? 1.796 41.154 86.714 1.00 43.06 167 ARG C O 1
ATOM 4192 N N . MET C 1 168 ? 2.965 40.068 88.290 1.00 39.70 168 MET C N 1
ATOM 4193 C CA . MET C 1 168 ? 3.836 41.201 88.533 1.00 41.30 168 MET C CA 1
ATOM 4194 C C . MET C 1 168 ? 4.828 41.331 87.387 1.00 44.82 168 MET C C 1
ATOM 4195 O O . MET C 1 168 ? 5.377 40.337 86.933 1.00 47.07 168 MET C O 1
ATOM 4200 N N . PRO C 1 169 ? 5.060 42.558 86.888 1.00 45.77 169 PRO C N 1
ATOM 4201 C CA . PRO C 1 169 ? 6.014 42.731 85.794 1.00 45.39 169 PRO C CA 1
ATOM 4202 C C . PRO C 1 169 ? 7.326 42.062 86.176 1.00 46.02 169 PRO C C 1
ATOM 4203 O O . PRO C 1 169 ? 7.648 41.924 87.359 1.00 42.01 169 PRO C O 1
ATOM 4207 N N . GLU C 1 170 ? 8.085 41.641 85.174 1.00 47.11 170 GLU C N 1
ATOM 4208 C CA . GLU C 1 170 ? 9.347 40.984 85.444 1.00 45.05 170 GLU C CA 1
ATOM 4209 C C . GLU C 1 170 ? 10.371 41.972 85.962 1.00 46.30 170 GLU C C 1
ATOM 4210 O O . GLU C 1 170 ? 11.108 41.678 86.898 1.00 47.58 170 GLU C O 1
ATOM 4216 N N . SER C 1 171 ? 10.410 43.150 85.358 1.00 45.00 171 SER C N 1
ATOM 4217 C CA . SER C 1 171 ? 11.374 44.157 85.758 1.00 46.85 171 SER C CA 1
ATOM 4218 C C . SER C 1 171 ? 11.216 44.470 87.216 1.00 45.95 171 SER C C 1
ATOM 4219 O O . SER C 1 171 ? 12.198 44.651 87.932 1.00 43.37 171 SER C O 1
ATOM 4222 N N . LEU C 1 172 ? 9.974 44.537 87.666 1.00 45.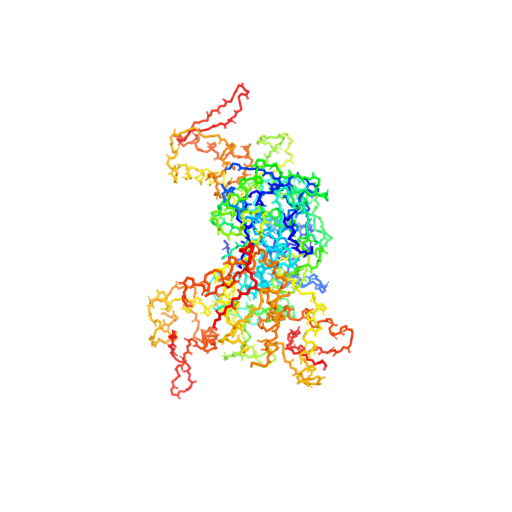89 172 LEU C N 1
ATOM 4223 C CA . LEU C 1 172 ? 9.741 44.867 89.058 1.00 47.34 172 LEU C CA 1
ATOM 4224 C C . LEU C 1 172 ? 9.946 43.622 89.916 1.00 47.19 172 LEU C C 1
ATOM 4225 O O . LEU C 1 172 ? 10.356 43.710 91.076 1.00 48.93 172 LEU C O 1
ATOM 4230 N N . LEU C 1 173 ? 9.691 42.456 89.322 1.00 46.37 173 LEU C N 1
ATOM 4231 C CA . LEU C 1 173 ? 9.869 41.178 90.013 1.00 38.05 173 LEU C CA 1
ATOM 4232 C C . LEU C 1 173 ? 11.356 41.088 90.356 1.00 38.53 173 LEU C C 1
ATOM 4233 O O . LEU C 1 173 ? 11.739 40.784 91.485 1.00 35.18 173 LEU C O 1
ATOM 4238 N N . TYR C 1 174 ? 12.195 41.383 89.372 1.00 36.26 174 TYR C N 1
ATOM 4239 C CA . TYR C 1 174 ? 13.630 41.372 89.580 1.00 34.27 174 TYR C CA 1
ATOM 4240 C C . TYR C 1 174 ? 14.003 42.099 90.863 1.00 38.43 174 TYR C C 1
ATOM 4241 O O . TYR C 1 174 ? 14.811 41.599 91.631 1.00 41.99 174 TYR C O 1
ATOM 4250 N N . TYR C 1 175 ? 13.432 43.275 91.109 1.00 41.54 175 TYR C N 1
ATOM 4251 C CA . TYR C 1 175 ? 13.785 43.988 92.332 1.00 42.16 175 TYR C CA 1
ATOM 4252 C C . TYR C 1 175 ? 13.339 43.301 93.615 1.00 44.86 175 TYR C C 1
ATOM 4253 O O . TYR C 1 175 ? 13.914 43.539 94.676 1.00 46.25 175 TYR C O 1
ATOM 4262 N N . CYS C 1 176 ? 12.323 42.450 93.529 1.00 43.16 176 CYS C N 1
ATOM 4263 C CA . CYS C 1 176 ? 11.867 41.744 94.714 1.00 42.93 176 CYS C CA 1
ATOM 4264 C C . CYS C 1 176 ? 12.783 40.554 94.994 1.00 42.50 176 CYS C C 1
ATOM 4265 O O . CYS C 1 176 ? 12.963 40.149 96.145 1.00 40.47 176 CYS C O 1
ATOM 4268 N N . LEU C 1 177 ? 13.361 39.991 93.936 1.00 43.07 177 LEU C N 1
ATOM 4269 C CA . LEU C 1 177 ? 14.248 38.840 94.087 1.00 42.45 177 LEU C CA 1
ATOM 4270 C C . LEU C 1 177 ? 15.641 39.240 94.571 1.00 43.66 177 LEU C C 1
ATOM 4271 O O . LEU C 1 177 ? 16.279 38.516 95.337 1.00 40.57 177 LEU C O 1
ATOM 4276 N N . LYS C 1 178 ? 16.100 40.403 94.132 1.00 45.19 178 LYS C N 1
ATOM 4277 C CA . LYS C 1 178 ? 17.404 40.909 94.520 1.00 46.01 178 LYS C CA 1
ATOM 4278 C C . LYS C 1 178 ? 17.665 40.617 95.998 1.00 46.12 178 LYS C C 1
ATOM 4279 O O . LYS C 1 178 ? 18.730 40.134 96.351 1.00 47.99 178 LYS C O 1
ATOM 4285 N N . PRO C 1 179 ? 16.682 40.896 96.883 1.00 47.29 179 PRO C N 1
ATOM 4286 C CA . PRO C 1 179 ? 16.882 40.642 98.309 1.00 45.19 179 PRO C CA 1
ATOM 4287 C C . PRO C 1 179 ? 17.332 39.230 98.535 1.00 44.47 179 PRO C C 1
ATOM 4288 O O . PRO C 1 179 ? 18.106 38.977 99.446 1.00 45.58 179 PRO C O 1
ATOM 4292 N N . LEU C 1 180 ? 16.843 38.314 97.701 1.00 43.01 180 LEU C N 1
ATOM 4293 C CA . LEU C 1 180 ? 17.205 36.900 97.800 1.00 39.83 180 LEU C CA 1
ATOM 4294 C C . LEU C 1 180 ? 18.662 36.658 97.404 1.00 48.00 180 LEU C C 1
ATOM 4295 O O . LEU C 1 180 ? 19.293 35.710 97.883 1.00 49.71 180 LEU C O 1
ATOM 4300 N N . CYS C 1 181 ? 19.196 37.505 96.526 1.00 50.68 181 CYS C N 1
ATOM 4301 C CA . CYS C 1 181 ? 20.592 37.369 96.113 1.00 55.76 181 CYS C CA 1
ATOM 4302 C C . CYS C 1 181 ? 21.419 37.824 97.296 1.00 58.64 181 CYS C C 1
ATOM 4303 O O . CYS C 1 181 ? 22.496 37.289 97.565 1.00 59.73 181 CYS C O 1
ATOM 4306 N N . ASP C 1 182 ? 20.908 38.838 97.985 1.00 61.36 182 ASP C N 1
ATOM 4307 C CA . ASP C 1 182 ? 21.534 39.318 99.204 1.00 64.04 182 ASP C CA 1
ATOM 4308 C C . ASP C 1 182 ? 20.950 38.228 100.100 1.00 65.42 182 ASP C C 1
ATOM 4309 O O . ASP C 1 182 ? 19.979 37.583 99.702 1.00 63.18 182 ASP C O 1
ATOM 4314 N N . ARG C 1 183 ? 21.503 37.987 101.279 1.00 66.29 183 ARG C N 1
ATOM 4315 C CA . ARG C 1 183 ? 20.944 36.918 102.105 1.00 66.67 183 ARG C CA 1
ATOM 4316 C C . ARG C 1 183 ? 21.298 35.574 101.460 1.00 66.13 183 ARG C C 1
ATOM 4317 O O . ARG C 1 183 ? 20.777 34.530 101.842 1.00 69.25 183 ARG C O 1
ATOM 4325 N N . ASN C 1 184 ? 22.166 35.621 100.460 1.00 62.91 184 ASN C N 1
ATOM 4326 C CA . ASN C 1 184 ? 22.634 34.433 99.752 1.00 60.36 184 ASN C CA 1
ATOM 4327 C C . ASN C 1 184 ? 21.654 33.262 99.612 1.00 57.08 184 ASN C C 1
ATOM 4328 O O . ASN C 1 184 ? 22.027 32.120 99.852 1.00 56.35 184 ASN C O 1
ATOM 4333 N N . ARG C 1 185 ? 20.419 33.507 99.211 1.00 55.39 185 ARG C N 1
ATOM 4334 C CA . ARG C 1 185 ? 19.492 32.391 99.078 1.00 54.82 185 ARG C CA 1
ATOM 4335 C C . ARG C 1 185 ? 19.181 32.120 97.619 1.00 56.01 185 ARG C C 1
ATOM 4336 O O . ARG C 1 185 ? 18.489 31.145 97.293 1.00 54.39 185 ARG C O 1
ATOM 4344 N N . ALA C 1 186 ? 19.687 32.976 96.733 1.00 56.19 186 ALA C N 1
ATOM 4345 C CA . ALA C 1 186 ? 19.429 32.790 95.308 1.00 55.99 186 ALA C CA 1
ATOM 4346 C C . ALA C 1 186 ? 20.495 33.337 94.372 1.00 57.51 186 ALA C C 1
ATOM 4347 O O . ALA C 1 186 ? 21.278 34.223 94.718 1.00 54.67 186 ALA C O 1
ATOM 4349 N N . THR C 1 187 ? 20.485 32.792 93.162 1.00 60.99 187 THR C N 1
ATOM 4350 C CA . THR C 1 187 ? 21.424 33.165 92.114 1.00 63.21 187 THR C CA 1
ATOM 4351 C C . THR C 1 187 ? 20.593 33.459 90.885 1.00 60.58 187 THR C C 1
ATOM 4352 O O . THR C 1 187 ? 19.691 32.677 90.552 1.00 59.05 187 THR C O 1
ATOM 4356 N N . MET C 1 188 ? 20.887 34.568 90.208 1.00 57.25 188 MET C N 1
ATOM 4357 C CA . MET C 1 188 ? 20.126 34.924 89.011 1.00 57.17 188 MET C CA 1
ATOM 4358 C C . MET C 1 188 ? 20.863 34.540 87.748 1.00 53.58 188 MET C C 1
ATOM 4359 O O . MET C 1 188 ? 22.083 34.540 87.720 1.00 52.85 188 MET C O 1
ATOM 4364 N N . LEU C 1 189 ? 20.112 34.205 86.709 1.00 51.77 189 LEU C N 1
ATOM 4365 C CA . LEU C 1 189 ? 20.701 33.827 85.428 1.00 50.40 189 LEU C CA 1
ATOM 4366 C C . LEU C 1 189 ? 20.224 34.800 84.345 1.00 50.06 189 LEU C C 1
ATOM 4367 O O . LEU C 1 189 ? 19.021 34.949 84.133 1.00 51.49 189 LEU C O 1
ATOM 4372 N N . LYS C 1 190 ? 21.156 35.455 83.658 1.00 48.73 190 LYS C N 1
ATOM 4373 C CA . LYS C 1 190 ? 20.796 36.390 82.595 1.00 47.90 190 LYS C CA 1
ATOM 4374 C C . LYS C 1 190 ? 21.036 35.787 81.213 1.00 49.07 190 LYS C C 1
ATOM 4375 O O . LYS C 1 190 ? 21.738 34.786 81.080 1.00 50.24 190 LYS C O 1
ATOM 4381 N N . ASP C 1 191 ? 20.445 36.385 80.185 1.00 48.56 191 ASP C N 1
ATOM 4382 C CA . ASP C 1 191 ? 20.601 35.873 78.828 1.00 46.43 191 ASP C CA 1
ATOM 4383 C C . ASP C 1 191 ? 21.726 36.599 78.134 1.00 45.76 191 ASP C C 1
ATOM 4384 O O . ASP C 1 191 ? 22.401 37.407 78.757 1.00 44.68 191 ASP C O 1
ATOM 4389 N N . GLU C 1 192 ? 21.908 36.323 76.843 1.00 46.08 192 GLU C N 1
ATOM 4390 C CA . GLU C 1 192 ? 22.997 36.926 76.063 1.00 47.50 192 GLU C CA 1
ATOM 4391 C C . GLU C 1 192 ? 23.119 38.438 76.251 1.00 49.84 192 GLU C C 1
ATOM 4392 O O . GLU C 1 192 ? 24.223 38.983 76.283 1.00 50.17 192 GLU C O 1
ATOM 4398 N N . ASN C 1 193 ? 21.979 39.107 76.386 1.00 51.98 193 ASN C N 1
ATOM 4399 C CA . ASN C 1 193 ? 21.951 40.548 76.583 1.00 50.26 193 ASN C CA 1
ATOM 4400 C C . ASN C 1 193 ? 21.823 40.834 78.065 1.00 51.06 193 ASN C C 1
ATOM 4401 O O . ASN C 1 193 ? 20.925 41.539 78.488 1.00 56.02 193 ASN C O 1
ATOM 4406 N N . ASP C 1 194 ? 22.725 40.266 78.849 1.00 48.10 194 ASP C N 1
ATOM 4407 C CA . ASP C 1 194 ? 22.742 40.454 80.295 1.00 46.76 194 ASP C CA 1
ATOM 4408 C C . ASP C 1 194 ? 21.407 40.880 80.888 1.00 44.09 194 ASP C C 1
ATOM 4409 O O . ASP C 1 194 ? 21.323 41.864 81.606 1.00 48.38 194 ASP C O 1
ATOM 4414 N N . LYS C 1 195 ? 20.365 40.129 80.573 1.00 38.59 195 LYS C N 1
ATOM 4415 C CA . LYS C 1 195 ? 19.045 40.401 81.092 1.00 38.09 195 LYS C CA 1
ATOM 4416 C C . LYS C 1 195 ? 18.616 39.242 81.980 1.00 39.32 195 LYS C C 1
ATOM 4417 O O . LYS C 1 195 ? 18.600 38.092 81.547 1.00 42.48 195 LYS C O 1
ATOM 4423 N N . VAL C 1 196 ? 18.268 39.536 83.225 1.00 36.68 196 VAL C N 1
ATOM 4424 C CA . VAL C 1 196 ? 17.837 38.481 84.124 1.00 32.15 196 VAL C CA 1
ATOM 4425 C C . VAL C 1 196 ? 16.603 37.835 83.522 1.00 32.32 196 VAL C C 1
ATOM 4426 O O . VAL C 1 196 ? 15.630 38.508 83.192 1.00 31.85 196 VAL C O 1
ATOM 4430 N N . ILE C 1 197 ? 16.656 36.519 83.367 1.00 35.43 197 ILE C N 1
ATOM 4431 C CA . ILE C 1 197 ? 15.560 35.786 82.754 1.00 35.48 197 ILE C CA 1
ATOM 4432 C C . ILE C 1 197 ? 15.005 34.738 83.677 1.00 38.78 197 ILE C C 1
ATOM 4433 O O . ILE C 1 197 ? 13.806 34.431 83.639 1.00 40.45 197 ILE C O 1
ATOM 4438 N N . ALA C 1 198 ? 15.883 34.189 84.505 1.00 39.35 198 ALA C N 1
ATOM 4439 C CA . ALA C 1 198 ? 15.479 33.152 85.433 1.00 41.94 198 ALA C CA 1
ATOM 4440 C C . ALA C 1 198 ? 16.280 33.255 86.709 1.00 43.78 198 ALA C C 1
ATOM 4441 O O . ALA C 1 198 ? 17.220 34.055 86.819 1.00 42.69 198 ALA C O 1
ATOM 4443 N N . ILE C 1 199 ? 15.917 32.421 87.675 1.00 43.75 199 ILE C N 1
ATOM 4444 C CA . ILE C 1 199 ? 16.590 32.447 88.958 1.00 45.44 199 ILE C CA 1
ATOM 4445 C C . ILE C 1 199 ? 16.473 31.089 89.621 1.00 46.93 199 ILE C C 1
ATOM 4446 O O . ILE C 1 199 ? 15.576 30.303 89.290 1.00 44.23 199 ILE C O 1
ATOM 4451 N N . LYS C 1 200 ? 17.399 30.825 90.542 1.00 46.37 200 LYS C N 1
ATOM 4452 C CA . LYS C 1 200 ? 17.424 29.585 91.300 1.00 48.53 200 LYS C CA 1
ATOM 4453 C C . LYS C 1 200 ? 17.639 29.995 92.746 1.00 50.13 200 LYS C C 1
ATOM 4454 O O . LYS C 1 200 ? 18.573 30.744 93.050 1.00 48.86 200 LYS C O 1
ATOM 4460 N N . VAL C 1 201 ? 16.754 29.529 93.629 1.00 53.17 201 VAL C N 1
ATOM 4461 C CA . VAL C 1 201 ? 16.819 29.856 95.064 1.00 53.00 201 VAL C CA 1
ATOM 4462 C C . VAL C 1 201 ? 17.055 28.603 95.910 1.00 57.38 201 VAL C C 1
ATOM 4463 O O . VAL C 1 201 ? 16.694 27.491 95.443 1.00 51.21 201 VAL C O 1
ATOM 4467 N N . SER D 1 2 ? -4.184 53.798 113.195 1.00 82.15 2 SER D N 1
ATOM 4468 C CA . SER D 1 2 ? -4.360 52.324 113.360 1.00 81.73 2 SER D CA 1
ATOM 4469 C C . SER D 1 2 ? -5.707 51.862 112.789 1.00 81.47 2 SER D C 1
ATOM 4470 O O . SER D 1 2 ? -5.764 51.238 111.728 1.00 80.52 2 SER D O 1
ATOM 4473 N N . ALA D 1 3 ? -6.786 52.167 113.504 0.51 80.55 3 ALA D N 1
ATOM 4474 C CA . ALA D 1 3 ? -8.124 51.805 113.055 0.51 79.84 3 ALA D CA 1
ATOM 4475 C C . ALA D 1 3 ? -8.625 52.964 112.210 0.51 78.57 3 ALA D C 1
ATOM 4476 O O . ALA D 1 3 ? -9.759 52.971 111.735 0.51 78.30 3 ALA D O 1
ATOM 4478 N N . LEU D 1 4 ? -7.753 53.947 112.025 1.00 78.48 4 LEU D N 1
ATOM 4479 C CA . LEU D 1 4 ? -8.085 55.128 111.247 1.00 79.08 4 LEU D CA 1
ATOM 4480 C C . LEU D 1 4 ? -7.217 55.344 110.011 1.00 77.12 4 LEU D C 1
ATOM 4481 O O . LEU D 1 4 ? -6.126 54.793 109.874 1.00 76.02 4 LEU D O 1
ATOM 4486 N N . PRO D 1 5 ? -7.723 56.150 109.081 1.00 75.78 5 PRO D N 1
ATOM 4487 C CA . PRO D 1 5 ? -7.084 56.513 107.820 1.00 74.66 5 PRO D CA 1
ATOM 4488 C C . PRO D 1 5 ? -6.144 57.713 107.953 1.00 71.69 5 PRO D C 1
ATOM 4489 O O . PRO D 1 5 ? -6.331 58.576 108.807 1.00 73.66 5 PRO D O 1
ATOM 4493 N N . PRO D 1 6 ? -5.136 57.792 107.080 1.00 67.42 6 PRO D N 1
ATOM 4494 C CA . PRO D 1 6 ? -4.161 58.878 107.082 1.00 65.50 6 PRO D CA 1
ATOM 4495 C C . PRO D 1 6 ? -4.810 60.221 106.758 1.00 64.15 6 PRO D C 1
ATOM 4496 O O . PRO D 1 6 ? -4.175 61.272 106.895 1.00 67.73 6 PRO D O 1
ATOM 4500 N N . VAL D 1 7 ? -6.064 60.173 106.309 1.00 60.55 7 VAL D N 1
ATOM 4501 C CA . VAL D 1 7 ? -6.820 61.373 105.945 1.00 59.44 7 VAL D CA 1
ATOM 4502 C C . VAL D 1 7 ? -7.492 61.992 107.170 1.00 60.52 7 VAL D C 1
ATOM 4503 O O . VAL D 1 7 ? -7.923 63.159 107.153 1.00 60.80 7 VAL D O 1
ATOM 4507 N N . TYR D 1 8 ? -7.560 61.192 108.233 1.00 59.09 8 TYR D N 1
ATOM 4508 C CA . TYR D 1 8 ? -8.145 61.610 109.500 1.00 55.26 8 TYR D CA 1
ATOM 4509 C C . TYR D 1 8 ? -7.299 62.704 110.163 1.00 55.04 8 TYR D C 1
ATOM 4510 O O . TYR D 1 8 ? -7.533 63.044 111.318 1.00 56.69 8 TYR D O 1
ATOM 4519 N N . SER D 1 9 ? -6.324 63.247 109.433 1.00 52.81 9 SER D N 1
ATOM 4520 C CA . SER D 1 9 ? -5.441 64.293 109.953 1.00 52.34 9 SER D CA 1
ATOM 4521 C C . SER D 1 9 ? -5.336 65.434 108.952 1.00 52.43 9 SER D C 1
ATOM 4522 O O . SER D 1 9 ? -4.459 66.300 109.034 1.00 48.21 9 SER D O 1
ATOM 4525 N N . PHE D 1 10 ? -6.247 65.415 107.995 1.00 54.76 10 PHE D N 1
ATOM 4526 C CA . PHE D 1 10 ? -6.280 66.436 106.970 1.00 55.95 10 PHE D CA 1
ATOM 4527 C C . PHE D 1 10 ? -7.214 67.540 107.478 1.00 60.79 10 PHE D C 1
ATOM 4528 O O . PHE D 1 10 ? -8.438 67.423 107.406 1.00 65.80 10 PHE D O 1
ATOM 4536 N N . PRO D 1 11 ? -6.640 68.622 108.017 1.00 59.64 11 PRO D N 1
ATOM 4537 C CA . PRO D 1 11 ? -7.398 69.755 108.549 1.00 57.50 11 PRO D CA 1
ATOM 4538 C C . PRO D 1 11 ? -8.621 70.208 107.745 1.00 55.35 11 PRO D C 1
ATOM 4539 O O . PRO D 1 11 ? -9.703 70.356 108.300 1.00 56.91 11 PRO D O 1
ATOM 4543 N N . PRO D 1 12 ? -8.470 70.425 106.431 1.00 53.40 12 PRO D N 1
ATOM 4544 C CA . PRO D 1 12 ? -9.620 70.867 105.628 1.00 54.40 12 PRO D CA 1
ATOM 4545 C C . PRO D 1 12 ? -10.921 70.119 105.943 1.00 53.79 12 PRO D C 1
ATOM 4546 O O . PRO D 1 12 ? -12.019 70.668 105.806 1.00 51.76 12 PRO D O 1
ATOM 4550 N N . LEU D 1 13 ? -10.766 68.865 106.367 1.00 56.74 13 LEU D N 1
ATOM 4551 C CA . LEU D 1 13 ? -11.867 67.966 106.730 1.00 61.53 13 LEU D CA 1
ATOM 4552 C C . LEU D 1 13 ? -12.483 68.362 108.069 1.00 65.09 13 LEU D C 1
ATOM 4553 O O . LEU D 1 13 ? -13.708 68.359 108.230 1.00 67.61 13 LEU D O 1
ATOM 4558 N N . TYR D 1 14 ? -11.607 68.665 109.028 1.00 65.09 14 TYR D N 1
ATOM 4559 C CA . TYR D 1 14 ? -11.998 69.103 110.366 1.00 65.61 14 TYR D CA 1
ATOM 4560 C C . TYR D 1 14 ? -12.491 70.544 110.276 1.00 63.76 14 TYR D C 1
ATOM 4561 O O . TYR D 1 14 ? -12.339 71.317 111.221 1.00 64.83 14 TYR D O 1
ATOM 4570 N N . THR D 1 15 ? -13.056 70.895 109.126 1.00 60.98 15 THR D N 1
ATOM 4571 C CA . THR D 1 15 ? -13.569 72.234 108.875 1.00 64.00 15 THR D CA 1
ATOM 4572 C C . THR D 1 15 ? -14.801 72.157 107.988 1.00 68.47 15 THR D C 1
ATOM 4573 O O . THR D 1 15 ? -14.736 71.679 106.843 1.00 69.20 15 THR D O 1
ATOM 4577 N N . ARG D 1 16 ? -15.923 72.633 108.527 1.00 70.23 16 ARG D N 1
ATOM 4578 C CA . ARG D 1 16 ? -17.189 72.629 107.802 1.00 70.43 16 ARG D CA 1
ATOM 4579 C C . ARG D 1 16 ? -16.942 73.244 106.439 1.00 68.95 16 ARG D C 1
ATOM 4580 O O . ARG D 1 16 ? -15.891 73.846 106.218 1.00 69.23 16 ARG D O 1
ATOM 4588 N N . GLN D 1 17 ? -17.890 73.113 105.521 1.00 69.52 17 GLN D N 1
ATOM 4589 C CA . GLN D 1 17 ? -17.639 73.663 104.203 1.00 72.59 17 GLN D CA 1
ATOM 4590 C C . GLN D 1 17 ? -18.836 73.797 103.277 1.00 73.39 17 GLN D C 1
ATOM 4591 O O . GLN D 1 17 ? -19.738 72.965 103.287 1.00 75.83 17 GLN D O 1
ATOM 4597 N N . PRO D 1 18 ? -18.852 74.858 102.453 1.00 72.91 18 PRO D N 1
ATOM 4598 C CA . PRO D 1 18 ? -19.915 75.155 101.485 1.00 71.77 18 PRO D CA 1
ATOM 4599 C C . PRO D 1 18 ? -20.145 74.034 100.471 1.00 71.30 18 PRO D C 1
ATOM 4600 O O . PRO D 1 18 ? -21.268 73.834 99.995 1.00 51.21 18 PRO D O 1
ATOM 4604 N N . THR D 1 22 ? -20.081 70.486 97.424 1.00 82.15 22 THR D N 1
ATOM 4605 C CA . THR D 1 22 ? -19.189 69.337 97.533 1.00 81.26 22 THR D CA 1
ATOM 4606 C C . THR D 1 22 ? -19.364 68.638 98.874 1.00 82.87 22 THR D C 1
ATOM 4607 O O . THR D 1 22 ? -19.685 67.457 98.918 1.00 86.00 22 THR D O 1
ATOM 4611 N N . ARG D 1 23 ? -19.152 69.374 99.963 1.00 83.59 23 ARG D N 1
ATOM 4612 C CA . ARG D 1 23 ? -19.286 68.832 101.318 1.00 81.95 23 ARG D CA 1
ATOM 4613 C C . ARG D 1 23 ? -20.430 67.825 101.466 1.00 80.52 23 ARG D C 1
ATOM 4614 O O . ARG D 1 23 ? -20.436 67.013 102.397 1.00 77.48 23 ARG D O 1
ATOM 4622 N N . ARG D 1 24 ? -21.403 67.896 100.556 1.00 81.15 24 ARG D N 1
ATOM 4623 C CA . ARG D 1 24 ? -22.536 66.984 100.571 1.00 80.39 24 ARG D CA 1
ATOM 4624 C C . ARG D 1 24 ? -21.962 65.585 100.665 1.00 81.74 24 ARG D C 1
ATOM 4625 O O . ARG D 1 24 ? -22.658 64.642 101.036 1.00 84.05 24 ARG D O 1
ATOM 4633 N N . GLN D 1 25 ? -20.678 65.468 100.326 1.00 79.77 25 GLN D N 1
ATOM 4634 C CA . GLN D 1 25 ? -19.964 64.201 100.364 1.00 74.82 25 GLN D CA 1
ATOM 4635 C C . GLN D 1 25 ? -18.820 64.246 101.389 1.00 70.33 25 GLN D C 1
ATOM 4636 O O . GLN D 1 25 ? -18.290 63.207 101.770 1.00 68.58 25 GLN D O 1
ATOM 4642 N N . GLN D 1 26 ? -18.435 65.440 101.839 1.00 68.13 26 GLN D N 1
ATOM 4643 C CA . GLN D 1 26 ? -17.374 65.536 102.852 1.00 69.90 26 GLN D CA 1
ATOM 4644 C C . GLN D 1 26 ? -17.901 64.748 104.041 1.00 67.55 26 GLN D C 1
ATOM 4645 O O . GLN D 1 26 ? -17.151 64.103 104.786 1.00 66.07 26 GLN D O 1
ATOM 4651 N N . ILE D 1 27 ? -19.216 64.834 104.209 1.00 66.09 27 ILE D N 1
ATOM 4652 C CA . ILE D 1 27 ? -19.902 64.142 105.281 1.00 63.39 27 ILE D CA 1
ATOM 4653 C C . ILE D 1 27 ? -19.671 62.666 105.033 1.00 60.09 27 ILE D C 1
ATOM 4654 O O . ILE D 1 27 ? -19.293 61.936 105.941 1.00 58.82 27 ILE D O 1
ATOM 4659 N N . SER D 1 28 ? -19.897 62.243 103.792 1.00 56.96 28 SER D N 1
ATOM 4660 C CA . SER D 1 28 ? -19.708 60.851 103.407 1.00 56.40 28 SER D CA 1
ATOM 4661 C C . SER D 1 28 ? -18.355 60.368 103.895 1.00 52.10 28 SER D C 1
ATOM 4662 O O . SER D 1 28 ? -18.218 59.232 104.356 1.00 51.27 28 SER D O 1
ATOM 4665 N N . THR D 1 29 ? -17.359 61.240 103.803 1.00 47.43 29 THR D N 1
ATOM 4666 C CA . THR D 1 29 ? -16.021 60.891 104.243 1.00 46.02 29 THR D CA 1
ATOM 4667 C C . THR D 1 29 ? -16.029 60.601 105.742 1.00 45.28 29 THR D C 1
ATOM 4668 O O . THR D 1 29 ? -15.558 59.557 106.170 1.00 43.32 29 THR D O 1
ATOM 4672 N N . TRP D 1 30 ? -16.574 61.512 106.543 1.00 46.47 30 TRP D N 1
ATOM 4673 C CA . TRP D 1 30 ? -16.639 61.294 107.997 1.00 42.59 30 TRP D CA 1
ATOM 4674 C C . TRP D 1 30 ? -17.469 60.058 108.367 1.00 42.80 30 TRP D C 1
ATOM 4675 O O . TRP D 1 30 ? -17.092 59.282 109.251 1.00 39.32 30 TRP D O 1
ATOM 4686 N N . ILE D 1 31 ? -18.602 59.887 107.697 1.00 41.41 31 ILE D N 1
ATOM 4687 C CA . ILE D 1 31 ? -19.451 58.746 107.961 1.00 41.67 31 ILE D CA 1
ATOM 4688 C C . ILE D 1 31 ? -18.572 57.512 107.834 1.00 44.42 31 ILE D C 1
ATOM 4689 O O . ILE D 1 31 ? -18.555 56.643 108.729 1.00 45.54 31 ILE D O 1
ATOM 4694 N N . ASP D 1 32 ? -17.839 57.437 106.721 1.00 42.25 32 ASP D N 1
ATOM 4695 C CA . ASP D 1 32 ? -16.959 56.304 106.483 1.00 40.44 32 ASP D CA 1
ATOM 4696 C C . ASP D 1 32 ? -15.949 56.244 107.605 1.00 39.69 32 ASP D C 1
ATOM 4697 O O . ASP D 1 32 ? -15.757 55.203 108.215 1.00 38.32 32 ASP D O 1
ATOM 4702 N N . ILE D 1 33 ? -15.308 57.373 107.880 1.00 43.06 33 ILE D N 1
ATOM 4703 C CA . ILE D 1 33 ? -14.322 57.444 108.945 1.00 47.22 33 ILE D CA 1
ATOM 4704 C C . ILE D 1 33 ? -14.879 56.804 110.205 1.00 51.88 33 ILE D C 1
ATOM 4705 O O . ILE D 1 33 ? -14.216 55.975 110.832 1.00 53.00 33 ILE D O 1
ATOM 4710 N N . ILE D 1 34 ? -16.097 57.218 110.566 1.00 54.50 34 ILE D N 1
ATOM 4711 C CA . ILE D 1 34 ? -16.818 56.725 111.744 1.00 52.81 34 ILE D CA 1
ATOM 4712 C C . ILE D 1 34 ? -17.030 55.227 111.600 1.00 51.43 34 ILE D C 1
ATOM 4713 O O . ILE D 1 34 ? -16.369 54.405 112.242 1.00 51.67 34 ILE D O 1
ATOM 4718 N N . SER D 1 35 ? -17.981 54.896 110.735 1.00 49.17 35 SER D N 1
ATOM 4719 C CA . SER D 1 35 ? -18.346 53.519 110.464 1.00 50.01 35 SER D CA 1
ATOM 4720 C C . SER D 1 35 ? -17.160 52.553 110.455 1.00 50.31 35 SER D C 1
ATOM 4721 O O . SER D 1 35 ? -17.185 51.520 111.126 1.00 50.88 35 SER D O 1
ATOM 4724 N N . GLN D 1 36 ? -16.120 52.897 109.707 1.00 52.13 36 GLN D N 1
ATOM 4725 C CA . GLN D 1 36 ? -14.954 52.035 109.599 1.00 54.89 36 GLN D CA 1
ATOM 4726 C C . GLN D 1 36 ? -14.155 51.938 110.889 1.00 58.41 36 GLN D C 1
ATOM 4727 O O . GLN D 1 36 ? -13.502 50.924 111.146 1.00 59.43 36 GLN D O 1
ATOM 4733 N N . TYR D 1 37 ? -14.213 52.995 111.694 1.00 61.26 37 TYR D N 1
ATOM 4734 C CA . TYR D 1 37 ? -13.495 53.042 112.964 1.00 64.39 37 TYR D CA 1
ATOM 4735 C C . TYR D 1 37 ? -14.079 52.012 113.895 1.00 65.61 37 TYR D C 1
ATOM 4736 O O . TYR D 1 37 ? -13.485 50.964 114.159 1.00 67.69 37 TYR D O 1
ATOM 4745 N N . CYS D 1 38 ? -15.263 52.330 114.391 1.00 65.22 38 CYS D N 1
ATOM 4746 C CA . CYS D 1 38 ? -15.964 51.450 115.298 1.00 63.76 38 CYS D CA 1
ATOM 4747 C C . CYS D 1 38 ? -15.875 50.016 114.792 1.00 64.14 38 CYS D C 1
ATOM 4748 O O . CYS D 1 38 ? -15.388 49.145 115.508 1.00 62.39 38 CYS D O 1
ATOM 4751 N N . LYS D 1 39 ? -16.297 49.784 113.548 1.00 63.95 39 LYS D N 1
ATOM 4752 C CA . LYS D 1 39 ? -16.277 48.437 112.970 1.00 64.80 39 LYS D CA 1
ATOM 4753 C C . LYS D 1 39 ? -15.065 47.591 113.358 1.00 65.64 39 LYS D C 1
ATOM 4754 O O . LYS D 1 39 ? -15.208 46.455 113.818 1.00 62.43 39 LYS D O 1
ATOM 4760 N N . THR D 1 40 ? -13.869 48.128 113.153 1.00 66.78 40 THR D N 1
ATOM 4761 C CA . THR D 1 40 ? -12.672 47.379 113.497 1.00 67.88 40 THR D CA 1
ATOM 4762 C C . THR D 1 40 ? -12.569 47.283 115.005 1.00 67.08 40 THR D C 1
ATOM 4763 O O . THR D 1 40 ? -12.434 46.188 115.557 1.00 67.97 40 THR D O 1
ATOM 4767 N N . LYS D 1 41 ? -12.642 48.435 115.667 1.00 64.44 41 LYS D N 1
ATOM 4768 C CA . LYS D 1 41 ? -12.548 48.488 117.118 1.00 64.75 41 LYS D CA 1
ATOM 4769 C C . LYS D 1 41 ? -13.864 48.111 117.801 1.00 65.53 41 LYS D C 1
ATOM 4770 O O . LYS D 1 41 ? -14.159 48.559 118.919 1.00 65.82 41 LYS D O 1
ATOM 4776 N N . LYS D 1 42 ? -14.639 47.272 117.115 1.00 63.89 42 LYS D N 1
ATOM 4777 C CA . LYS D 1 42 ? -15.924 46.781 117.597 1.00 62.51 42 LYS D CA 1
ATOM 4778 C C . LYS D 1 42 ? -16.763 47.777 118.410 1.00 62.18 42 LYS D C 1
ATOM 4779 O O . LYS D 1 42 ? -17.609 47.372 119.202 1.00 63.51 42 LYS D O 1
ATOM 4785 N N . ILE D 1 43 ? -16.547 49.071 118.224 1.00 61.20 43 ILE D N 1
ATOM 4786 C CA . ILE D 1 43 ? -17.322 50.046 118.967 1.00 61.45 43 ILE D CA 1
ATOM 4787 C C . ILE D 1 43 ? -18.762 49.978 118.463 1.00 64.15 43 ILE D C 1
ATOM 4788 O O . ILE D 1 43 ? -18.985 49.729 117.279 1.00 67.25 43 ILE D O 1
ATOM 4793 N N . TRP D 1 44 ? -19.739 50.179 119.349 1.00 66.21 44 TRP D N 1
ATOM 4794 C CA . TRP D 1 44 ? -21.150 50.159 118.938 1.00 66.25 44 TRP D CA 1
ATOM 4795 C C . TRP D 1 44 ? -21.834 51.495 119.286 1.00 68.06 44 TRP D C 1
ATOM 4796 O O . TRP D 1 44 ? -22.515 52.105 118.451 1.00 64.88 44 TRP D O 1
ATOM 4807 N N . TYR D 1 45 ? -21.669 51.936 120.530 1.00 70.06 45 TYR D N 1
ATOM 4808 C CA . TYR D 1 45 ? -22.261 53.198 120.950 1.00 72.72 45 TYR D CA 1
ATOM 4809 C C . TYR D 1 45 ? -21.330 54.262 120.404 1.00 74.76 45 TYR D C 1
ATOM 4810 O O . TYR D 1 45 ? -20.304 53.919 119.818 1.00 74.11 45 TYR D O 1
ATOM 4819 N N . MET D 1 46 ? -21.671 55.538 120.584 1.00 76.85 46 MET D N 1
ATOM 4820 C CA . MET D 1 46 ? -20.815 56.610 120.088 1.00 77.55 46 MET D CA 1
ATOM 4821 C C . MET D 1 46 ? -21.194 58.029 120.515 1.00 79.44 46 MET D C 1
ATOM 4822 O O . MET D 1 46 ? -20.457 58.978 120.251 1.00 78.86 46 MET D O 1
ATOM 4827 N N . SER D 1 47 ? -22.344 58.183 121.156 1.00 82.02 47 SER D N 1
ATOM 4828 C CA . SER D 1 47 ? -22.778 59.497 121.628 1.00 85.33 47 SER D CA 1
ATOM 4829 C C . SER D 1 47 ? -22.976 60.531 120.526 1.00 85.75 47 SER D C 1
ATOM 4830 O O . SER D 1 47 ? -23.348 60.203 119.403 1.00 85.90 47 SER D O 1
ATOM 4833 N N . VAL D 1 48 ? -22.714 61.786 120.878 1.00 86.57 48 VAL D N 1
ATOM 4834 C CA . VAL D 1 48 ? -22.855 62.916 119.973 1.00 88.42 48 VAL D CA 1
ATOM 4835 C C . VAL D 1 48 ? -21.497 63.472 119.606 1.00 89.68 48 VAL D C 1
ATOM 4836 O O . VAL D 1 48 ? -21.062 63.370 118.465 1.00 89.28 48 VAL D O 1
ATOM 4840 N N . ASP D 1 49 ? -20.845 64.079 120.593 1.00 92.54 49 ASP D N 1
ATOM 4841 C CA . ASP D 1 49 ? -19.524 64.675 120.427 1.00 95.15 49 ASP D CA 1
ATOM 4842 C C . ASP D 1 49 ? -18.486 63.590 120.127 1.00 95.88 49 ASP D C 1
ATOM 4843 O O . ASP D 1 49 ? -17.304 63.877 119.910 1.00 93.23 49 ASP D O 1
ATOM 4848 N N . GLY D 1 50 ? -18.948 62.342 120.116 1.00 97.71 50 GLY D N 1
ATOM 4849 C CA . GLY D 1 50 ? -18.070 61.218 119.850 1.00 100.58 50 GLY D CA 1
ATOM 4850 C C . GLY D 1 50 ? -17.738 60.493 121.136 1.00 102.26 50 GLY D C 1
ATOM 4851 O O . GLY D 1 50 ? -18.433 59.565 121.541 1.00 102.43 50 GLY D O 1
ATOM 4852 N N . THR D 1 51 ? -16.666 60.925 121.787 1.00 103.50 51 THR D N 1
ATOM 4853 C CA . THR D 1 51 ? -16.243 60.320 123.039 1.00 103.00 51 THR D CA 1
ATOM 4854 C C . THR D 1 51 ? -15.983 58.835 122.862 1.00 102.05 51 THR D C 1
ATOM 4855 O O . THR D 1 51 ? -16.913 58.034 122.898 1.00 101.59 51 THR D O 1
ATOM 4859 N N . VAL D 1 52 ? -14.720 58.472 122.658 1.00 101.52 52 VAL D N 1
ATOM 4860 C CA . VAL D 1 52 ? -14.359 57.073 122.495 1.00 100.24 52 VAL D CA 1
ATOM 4861 C C . VAL D 1 52 ? -15.164 56.287 123.514 1.00 99.77 52 VAL D C 1
ATOM 4862 O O . VAL D 1 52 ? -15.309 56.723 124.657 1.00 98.61 52 VAL D O 1
ATOM 4866 N N . ILE D 1 53 ? -15.705 55.148 123.093 1.00 99.61 53 ILE D N 1
ATOM 4867 C CA . ILE D 1 53 ? -16.507 54.303 123.978 1.00 100.63 53 ILE D CA 1
ATOM 4868 C C . ILE D 1 53 ? -15.937 52.885 124.012 1.00 102.59 53 ILE D C 1
ATOM 4869 O O . ILE D 1 53 ? -16.656 51.901 123.808 1.00 102.58 53 ILE D O 1
ATOM 4874 N N . ASN D 1 54 ? -14.637 52.789 124.275 1.00 104.47 54 ASN D N 1
ATOM 4875 C CA . ASN D 1 54 ? -13.974 51.499 124.321 1.00 106.58 54 ASN D CA 1
ATOM 4876 C C . ASN D 1 54 ? -14.333 50.761 125.602 1.00 107.10 54 ASN D C 1
ATOM 4877 O O . ASN D 1 54 ? -15.346 50.063 125.661 1.00 51.21 54 ASN D O 1
ATOM 4882 N N . ASN D 1 74 ? -14.517 62.897 121.036 1.00 60.68 74 ASN D N 1
ATOM 4883 C CA . ASN D 1 74 ? -13.223 62.214 121.040 1.00 62.23 74 ASN D CA 1
ATOM 4884 C C . ASN D 1 74 ? -12.752 61.915 119.612 1.00 62.15 74 ASN D C 1
ATOM 4885 O O . ASN D 1 74 ? -11.617 62.241 119.242 1.00 62.36 74 ASN D O 1
ATOM 4890 N N . LEU D 1 75 ? -13.623 61.271 118.832 1.00 61.53 75 LEU D N 1
ATOM 4891 C CA . LEU D 1 75 ? -13.328 60.950 117.446 1.00 61.71 75 LEU D CA 1
ATOM 4892 C C . LEU D 1 75 ? -13.566 62.187 116.588 1.00 62.70 75 LEU D C 1
ATOM 4893 O O . LEU D 1 75 ? -13.303 62.164 115.385 1.00 66.75 75 LEU D O 1
ATOM 4898 N N . PHE D 1 76 ? -14.071 63.263 117.189 1.00 58.98 76 PHE D N 1
ATOM 4899 C CA . PHE D 1 76 ? -14.300 64.489 116.426 1.00 59.39 76 PHE D CA 1
ATOM 4900 C C . PHE D 1 76 ? -13.350 65.573 116.913 1.00 57.89 76 PHE D C 1
ATOM 4901 O O . PHE D 1 76 ? -13.319 66.700 116.383 1.00 55.35 76 PHE D O 1
ATOM 4909 N N . ASN D 1 77 ? -12.585 65.214 117.939 1.00 58.22 77 ASN D N 1
ATOM 4910 C CA . ASN D 1 77 ? -11.614 66.118 118.540 1.00 60.56 77 ASN D CA 1
ATOM 4911 C C . ASN D 1 77 ? -10.237 65.490 118.338 1.00 62.63 77 ASN D C 1
ATOM 4912 O O . ASN D 1 77 ? -9.847 64.561 119.073 1.00 59.28 77 ASN D O 1
ATOM 4917 N N . ASN D 1 78 ? -9.513 65.996 117.336 1.00 64.94 78 ASN D N 1
ATOM 4918 C CA . ASN D 1 78 ? -8.177 65.493 117.003 1.00 65.46 78 ASN D CA 1
ATOM 4919 C C . ASN D 1 78 ? -7.103 66.221 117.802 1.00 66.36 78 ASN D C 1
ATOM 4920 O O . ASN D 1 78 ? -6.766 67.379 117.514 1.00 64.61 78 ASN D O 1
ATOM 4925 N N . GLU D 1 79 ? -6.568 65.527 118.802 1.00 66.83 79 GLU D N 1
ATOM 4926 C CA . GLU D 1 79 ? -5.523 66.086 119.648 1.00 67.47 79 GLU D CA 1
ATOM 4927 C C . GLU D 1 79 ? -4.250 66.341 118.829 1.00 67.31 79 GLU D C 1
ATOM 4928 O O . GLU D 1 79 ? -3.736 67.468 118.794 1.00 63.58 79 GLU D O 1
ATOM 4934 N N . ASP D 1 80 ? -3.760 65.291 118.164 1.00 65.59 80 ASP D N 1
ATOM 4935 C CA . ASP D 1 80 ? -2.549 65.369 117.348 1.00 65.53 80 ASP D CA 1
ATOM 4936 C C . ASP D 1 80 ? -2.565 66.519 116.334 1.00 66.24 80 ASP D C 1
ATOM 4937 O O . ASP D 1 80 ? -1.561 67.212 116.148 1.00 67.02 80 ASP D O 1
ATOM 4942 N N . ILE D 1 81 ? -3.708 66.716 115.687 1.00 65.93 81 ILE D N 1
ATOM 4943 C CA . ILE D 1 81 ? -3.867 67.766 114.685 1.00 65.64 81 ILE D CA 1
ATOM 4944 C C . ILE D 1 81 ? -4.304 69.093 115.296 1.00 64.05 81 ILE D C 1
ATOM 4945 O O . ILE D 1 81 ? -4.275 70.131 114.630 1.00 63.02 81 ILE D O 1
ATOM 4950 N N . GLN D 1 82 ? -4.699 69.063 116.562 1.00 62.57 82 GLN D N 1
ATOM 4951 C CA . GLN D 1 82 ? -5.156 70.276 117.226 1.00 62.26 82 GLN D CA 1
ATOM 4952 C C . GLN D 1 82 ? -6.303 70.911 116.447 1.00 62.38 82 GLN D C 1
ATOM 4953 O O . GLN D 1 82 ? -6.256 72.100 116.117 1.00 60.85 82 GLN D O 1
ATOM 4959 N N . ARG D 1 83 ? -7.323 70.103 116.156 1.00 61.97 83 ARG D N 1
ATOM 4960 C CA . ARG D 1 83 ? -8.507 70.554 115.422 1.00 61.53 83 ARG D CA 1
ATOM 4961 C C . ARG D 1 83 ? -9.759 69.821 115.886 1.00 60.88 83 ARG D C 1
ATOM 4962 O O . ARG D 1 83 ? -9.686 68.659 116.298 1.00 60.92 83 ARG D O 1
ATOM 4970 N N . SER D 1 84 ? -10.905 70.495 115.824 1.00 60.46 84 SER D N 1
ATOM 4971 C CA . SER D 1 84 ? -12.163 69.861 116.218 1.00 64.38 84 SER D CA 1
ATOM 4972 C C . SER D 1 84 ? -13.353 70.320 115.387 1.00 63.34 84 SER D C 1
ATOM 4973 O O . SER D 1 84 ? -13.473 71.495 115.038 1.00 62.72 84 SER D O 1
ATOM 4976 N N . VAL D 1 85 ? -14.222 69.368 115.064 1.00 61.10 85 VAL D N 1
ATOM 4977 C CA . VAL D 1 85 ? -15.404 69.651 114.266 1.00 60.19 85 VAL D CA 1
ATOM 4978 C C . VAL D 1 85 ? -16.445 70.330 115.132 1.00 61.25 85 VAL D C 1
ATOM 4979 O O . VAL D 1 85 ? -16.716 69.881 116.257 1.00 61.43 85 VAL D O 1
ATOM 4983 N N . SER D 1 86 ? -17.020 71.409 114.603 1.00 60.64 86 SER D N 1
ATOM 4984 C CA . SER D 1 86 ? -18.040 72.156 115.317 1.00 59.07 86 SER D CA 1
ATOM 4985 C C . SER D 1 86 ? -19.248 71.256 115.524 1.00 58.60 86 SER D C 1
ATOM 4986 O O . SER D 1 86 ? -19.608 70.482 114.632 1.00 57.77 86 SER D O 1
ATOM 4989 N N . GLN D 1 87 ? -19.871 71.362 116.697 1.00 57.40 87 GLN D N 1
ATOM 4990 C CA . GLN D 1 87 ? -21.052 70.564 117.005 1.00 56.83 87 GLN D CA 1
ATOM 4991 C C . GLN D 1 87 ? -22.050 70.769 115.874 1.00 55.42 87 GLN D C 1
ATOM 4992 O O . GLN D 1 87 ? -22.662 69.810 115.407 1.00 51.42 87 GLN D O 1
ATOM 4998 N N . VAL D 1 88 ? -22.195 72.020 115.433 1.00 55.62 88 VAL D N 1
ATOM 4999 C CA . VAL D 1 88 ? -23.107 72.342 114.338 1.00 59.14 88 VAL D CA 1
ATOM 5000 C C . VAL D 1 88 ? -22.904 71.363 113.187 1.00 61.00 88 VAL D C 1
ATOM 5001 O O . VAL D 1 88 ? -23.853 70.758 112.687 1.00 63.25 88 VAL D O 1
ATOM 5005 N N . PHE D 1 89 ? -21.653 71.218 112.769 1.00 59.11 89 PHE D N 1
ATOM 5006 C CA . PHE D 1 89 ? -21.325 70.312 111.685 1.00 57.12 89 PHE D CA 1
ATOM 5007 C C . PHE D 1 89 ? -21.667 68.885 112.099 1.00 56.33 89 PHE D C 1
ATOM 5008 O O . PHE D 1 89 ? -22.450 68.209 111.438 1.00 57.93 89 PHE D O 1
ATOM 5016 N N . ILE D 1 90 ? -21.072 68.444 113.202 1.00 54.19 90 ILE D N 1
ATOM 5017 C CA . ILE D 1 90 ? -21.292 67.101 113.730 1.00 53.53 90 ILE D CA 1
ATOM 5018 C C . ILE D 1 90 ? -22.754 66.687 113.610 1.00 55.45 90 ILE D C 1
ATOM 5019 O O . ILE D 1 90 ? -23.081 65.560 113.224 1.00 54.13 90 ILE D O 1
ATOM 5024 N N . ASP D 1 91 ? -23.640 67.607 113.959 1.00 56.91 91 ASP D N 1
ATOM 5025 C CA . ASP D 1 91 ? -25.061 67.307 113.893 1.00 58.26 91 ASP D CA 1
ATOM 5026 C C . ASP D 1 91 ? -25.417 67.016 112.445 1.00 57.24 91 ASP D C 1
ATOM 5027 O O . ASP D 1 91 ? -26.122 66.048 112.149 1.00 59.56 91 ASP D O 1
ATOM 5032 N N . GLU D 1 92 ? -24.910 67.844 111.542 1.00 52.26 92 GLU D N 1
ATOM 5033 C CA . GLU D 1 92 ? -25.177 67.632 110.138 1.00 52.47 92 GLU D CA 1
ATOM 5034 C C . GLU D 1 92 ? -24.698 66.233 109.779 1.00 50.81 92 GLU D C 1
ATOM 5035 O O . GLU D 1 92 ? -25.374 65.491 109.061 1.00 52.41 92 GLU D O 1
ATOM 5041 N N . ILE D 1 93 ? -23.529 65.880 110.298 1.00 47.18 93 ILE D N 1
ATOM 5042 C CA . ILE D 1 93 ? -22.931 64.571 110.064 1.00 46.00 93 ILE D CA 1
ATOM 5043 C C . ILE D 1 93 ? -23.891 63.455 110.478 1.00 47.45 93 ILE D C 1
ATOM 5044 O O . ILE D 1 93 ? -24.202 62.555 109.684 1.00 47.38 93 ILE D O 1
ATOM 5049 N N . TRP D 1 94 ? -24.354 63.515 111.727 1.00 45.80 94 TRP D N 1
ATOM 5050 C CA . TRP D 1 94 ? -25.257 62.494 112.257 1.00 42.65 94 TRP D CA 1
ATOM 5051 C C . TRP D 1 94 ? -26.530 62.334 111.447 1.00 41.03 94 TRP D C 1
ATOM 5052 O O . TRP D 1 94 ? -26.804 61.248 110.944 1.00 35.96 94 TRP D O 1
ATOM 5063 N N . SER D 1 95 ? -27.300 63.408 111.306 1.00 40.39 95 SER D N 1
ATOM 5064 C CA . SER D 1 95 ? -28.533 63.317 110.543 1.00 45.80 95 SER D CA 1
ATOM 5065 C C . SER D 1 95 ? -28.227 62.658 109.212 1.00 45.64 95 SER D C 1
ATOM 5066 O O . SER D 1 95 ? -28.867 61.678 108.835 1.00 46.30 95 SER D O 1
ATOM 5069 N N . GLN D 1 96 ? -27.233 63.185 108.509 1.00 46.30 96 GLN D N 1
ATOM 5070 C CA . GLN D 1 96 ? -26.866 62.628 107.224 1.00 48.06 96 GLN D CA 1
ATOM 5071 C C . GLN D 1 96 ? -26.683 61.121 107.372 1.00 49.36 96 GLN D C 1
ATOM 5072 O O . GLN D 1 96 ? -27.290 60.330 106.634 1.00 48.27 96 GLN D O 1
ATOM 5078 N N . MET D 1 97 ? -25.859 60.737 108.347 1.00 48.59 97 MET D N 1
ATOM 5079 C CA . MET D 1 97 ? -25.554 59.335 108.616 1.00 47.91 97 MET D CA 1
ATOM 5080 C C . MET D 1 97 ? -26.805 58.573 109.010 1.00 50.00 97 MET D C 1
ATOM 5081 O O . MET D 1 97 ? -26.916 57.361 108.793 1.00 51.98 97 MET D O 1
ATOM 5086 N N . THR D 1 98 ? -27.750 59.292 109.599 1.00 50.24 98 THR D N 1
ATOM 5087 C CA . THR D 1 98 ? -28.993 58.680 110.016 1.00 50.03 98 THR D CA 1
ATOM 5088 C C . THR D 1 98 ? -29.867 58.474 108.795 1.00 49.34 98 THR D C 1
ATOM 5089 O O . THR D 1 98 ? -30.454 57.405 108.616 1.00 50.55 98 THR D O 1
ATOM 5093 N N . LYS D 1 99 ? -29.954 59.502 107.955 1.00 46.97 99 LYS D N 1
ATOM 5094 C CA . LYS D 1 99 ? -30.746 59.403 106.745 1.00 46.10 99 LYS D CA 1
ATOM 5095 C C . LYS D 1 99 ? -30.247 58.173 105.994 1.00 45.78 99 LYS D C 1
ATOM 5096 O O . LYS D 1 99 ? -31.036 57.386 105.484 1.00 44.52 99 LYS D O 1
ATOM 5102 N N . GLU D 1 100 ? -28.929 57.995 105.959 1.00 46.13 100 GLU D N 1
ATOM 5103 C CA . GLU D 1 100 ? -28.334 56.873 105.239 1.00 48.71 100 GLU D CA 1
ATOM 5104 C C . GLU D 1 100 ? -28.478 55.532 105.944 1.00 48.53 100 GLU D C 1
ATOM 5105 O O . GLU D 1 100 ? -28.249 54.475 105.348 1.00 50.53 100 GLU D O 1
ATOM 5111 N N . GLY D 1 101 ? -28.856 55.560 107.210 1.00 46.88 101 GLY D N 1
ATOM 5112 C CA . GLY D 1 101 ? -28.987 54.304 107.912 1.00 46.51 101 GLY D CA 1
ATOM 5113 C C . GLY D 1 101 ? -27.645 53.734 108.333 1.00 46.02 101 GLY D C 1
ATOM 5114 O O . GLY D 1 101 ? -27.524 52.531 108.579 1.00 46.59 101 GLY D O 1
ATOM 5115 N N . LYS D 1 102 ? -26.633 54.595 108.426 1.00 47.06 102 LYS D N 1
ATOM 5116 C CA . LYS D 1 102 ? -25.298 54.162 108.835 1.00 49.38 102 LYS D CA 1
ATOM 5117 C C . LYS D 1 102 ? -25.214 54.161 110.368 1.00 51.94 102 LYS D C 1
ATOM 5118 O O . LYS D 1 102 ? -24.335 53.541 110.967 1.00 50.61 102 LYS D O 1
ATOM 5124 N N . CYS D 1 103 ? -26.143 54.852 111.009 1.00 55.48 103 CYS D N 1
ATOM 5125 C CA . CYS D 1 103 ? -26.146 54.912 112.463 1.00 57.58 103 CYS D CA 1
ATOM 5126 C C . CYS D 1 103 ? -27.578 54.826 112.960 1.00 58.80 103 CYS D C 1
ATOM 5127 O O . CYS D 1 103 ? -28.529 54.948 112.177 1.00 63.05 103 CYS D O 1
ATOM 5130 N N . LEU D 1 104 ? -27.727 54.647 114.268 1.00 58.27 104 LEU D N 1
ATOM 5131 C CA . LEU D 1 104 ? -29.044 54.574 114.879 1.00 57.39 104 LEU D CA 1
ATOM 5132 C C . LEU D 1 104 ? -29.100 55.493 116.078 1.00 55.56 104 LEU D C 1
ATOM 5133 O O . LEU D 1 104 ? -28.313 55.346 117.008 1.00 56.53 104 LEU D O 1
ATOM 5138 N N . PRO D 1 105 ? -30.015 56.474 116.056 1.00 54.98 105 PRO D N 1
ATOM 5139 C CA . PRO D 1 105 ? -30.231 57.467 117.131 1.00 57.39 105 PRO D CA 1
ATOM 5140 C C . PRO D 1 105 ? -30.876 56.803 118.347 1.00 56.84 105 PRO D C 1
ATOM 5141 O O . PRO D 1 105 ? -32.022 56.355 118.282 1.00 56.52 105 PRO D O 1
ATOM 5145 N N . ILE D 1 106 ? -30.131 56.727 119.444 1.00 57.94 106 ILE D N 1
ATOM 5146 C CA . ILE D 1 106 ? -30.626 56.074 120.646 1.00 58.85 106 ILE D CA 1
ATOM 5147 C C . ILE D 1 106 ? -29.917 56.607 121.888 1.00 62.82 106 ILE D C 1
ATOM 5148 O O . ILE D 1 106 ? -29.991 57.799 122.197 1.00 51.21 106 ILE D O 1
ATOM 5153 N N . TYR D 1 121 ? -24.696 57.871 119.358 1.00 38.10 121 TYR D N 1
ATOM 5154 C CA . TYR D 1 121 ? -25.563 56.925 118.658 1.00 45.99 121 TYR D CA 1
ATOM 5155 C C . TYR D 1 121 ? -24.980 55.514 118.630 1.00 47.23 121 TYR D C 1
ATOM 5156 O O . TYR D 1 121 ? -23.881 55.258 119.155 1.00 50.33 121 TYR D O 1
ATOM 5165 N N . PHE D 1 122 ? -25.738 54.599 118.023 1.00 44.44 122 PHE D N 1
ATOM 5166 C CA . PHE D 1 122 ? -25.320 53.210 117.874 1.00 43.95 122 PHE D CA 1
ATOM 5167 C C . PHE D 1 122 ? -24.731 53.286 116.483 1.00 46.79 122 PHE D C 1
ATOM 5168 O O . PHE D 1 122 ? -25.319 53.929 115.613 1.00 50.33 122 PHE D O 1
ATOM 5176 N N . ILE D 1 123 ? -23.583 52.666 116.248 1.00 45.58 123 ILE D N 1
ATOM 5177 C CA . ILE D 1 123 ? -23.013 52.755 114.916 1.00 44.84 123 ILE D CA 1
ATOM 5178 C C . ILE D 1 123 ? -23.423 51.585 114.031 1.00 47.20 123 ILE D C 1
ATOM 5179 O O . ILE D 1 123 ? -22.944 50.460 114.187 1.00 43.04 123 ILE D O 1
ATOM 5184 N N . LEU D 1 124 ? -24.335 51.889 113.103 1.00 50.56 124 LEU D N 1
ATOM 5185 C CA . LEU D 1 124 ? -24.877 50.916 112.168 1.00 51.81 124 LEU D CA 1
ATOM 5186 C C . LEU D 1 124 ? -23.955 50.663 110.979 1.00 51.52 124 LEU D C 1
ATOM 5187 O O . LEU D 1 124 ? -24.356 50.798 109.810 1.00 50.08 124 LEU D O 1
ATOM 5192 N N . TRP D 1 125 ? -22.717 50.294 111.290 1.00 51.42 125 TRP D N 1
ATOM 5193 C CA . TRP D 1 125 ? -21.732 49.994 110.265 1.00 51.10 125 TRP D CA 1
ATOM 5194 C C . TRP D 1 125 ? -22.107 48.695 109.591 1.00 49.97 125 TRP D C 1
ATOM 5195 O O . TRP D 1 125 ? -21.243 47.877 109.311 1.00 51.28 125 TRP D O 1
ATOM 5206 N N . LYS D 1 126 ? -23.395 48.512 109.321 1.00 48.41 126 LYS D N 1
ATOM 5207 C CA . LYS D 1 126 ? -23.890 47.282 108.705 1.00 49.84 126 LYS D CA 1
ATOM 5208 C C . LYS D 1 126 ? -25.402 47.245 108.885 1.00 49.81 126 LYS D C 1
ATOM 5209 O O . LYS D 1 126 ? -25.912 47.209 110.011 1.00 50.59 126 LYS D O 1
ATOM 5215 N N . SER D 1 127 ? -26.117 47.261 107.770 1.00 49.82 127 SER D N 1
ATOM 5216 C CA . SER D 1 127 ? -27.560 47.233 107.808 1.00 49.27 127 SER D CA 1
ATOM 5217 C C . SER D 1 127 ? -28.069 46.189 108.796 1.00 51.29 127 SER D C 1
ATOM 5218 O O . SER D 1 127 ? -27.515 45.087 108.924 1.00 50.65 127 SER D O 1
ATOM 5221 N N . LEU D 1 128 ? -29.126 46.574 109.503 1.00 48.61 128 LEU D N 1
ATOM 5222 C CA . LEU D 1 128 ? -29.781 45.728 110.476 1.00 43.46 128 LEU D CA 1
ATOM 5223 C C . LEU D 1 128 ? -30.396 44.575 109.684 1.00 43.56 128 LEU D C 1
ATOM 5224 O O . LEU D 1 128 ? -30.482 43.432 110.175 1.00 43.31 128 LEU D O 1
ATOM 5229 N N . ASP D 1 129 ? -30.815 44.874 108.451 1.00 41.34 129 ASP D N 1
ATOM 5230 C CA . ASP D 1 129 ? -31.405 43.848 107.620 1.00 42.44 129 ASP D CA 1
ATOM 5231 C C . ASP D 1 129 ? -30.315 42.828 107.267 1.00 44.43 129 ASP D C 1
ATOM 5232 O O . ASP D 1 129 ? -30.597 41.659 106.953 1.00 40.51 129 ASP D O 1
ATOM 5237 N N . SER D 1 130 ? -29.061 43.274 107.321 1.00 47.25 130 SER D N 1
ATOM 5238 C CA . SER D 1 130 ? -27.952 42.369 107.063 1.00 49.10 130 SER D CA 1
ATOM 5239 C C . SER D 1 130 ? -27.880 41.596 108.355 1.00 48.63 130 SER D C 1
ATOM 5240 O O . SER D 1 130 ? -28.157 40.390 108.387 1.00 49.81 130 SER D O 1
ATOM 5243 N N . TRP D 1 131 ? -27.529 42.327 109.419 1.00 47.67 131 TRP D N 1
ATOM 5244 C CA . TRP D 1 131 ? -27.419 41.778 110.769 1.00 42.84 131 TRP D CA 1
ATOM 5245 C C . TRP D 1 131 ? -28.436 40.658 110.972 1.00 42.79 131 TRP D C 1
ATOM 5246 O O . TRP D 1 131 ? -28.091 39.568 111.447 1.00 40.35 131 TRP D O 1
ATOM 5257 N N . ALA D 1 132 ? -29.682 40.920 110.584 1.00 41.10 132 ALA D N 1
ATOM 5258 C CA . ALA D 1 132 ? -30.705 39.903 110.702 1.00 42.76 132 ALA D CA 1
ATOM 5259 C C . ALA D 1 132 ? -30.213 38.669 109.973 1.00 44.27 132 ALA D C 1
ATOM 5260 O O . ALA D 1 132 ? -29.954 37.645 110.587 1.00 45.96 132 ALA D O 1
ATOM 5262 N N . SER D 1 133 ? -30.053 38.777 108.659 1.00 46.59 133 SER D N 1
ATOM 5263 C CA . SER D 1 133 ? -29.612 37.639 107.858 1.00 50.15 133 SER D CA 1
ATOM 5264 C C . SER D 1 133 ? -28.439 36.873 108.448 1.00 52.74 133 SER D C 1
ATOM 5265 O O . SER D 1 133 ? -28.361 35.646 108.306 1.00 54.53 133 SER D O 1
ATOM 5268 N N . LEU D 1 134 ? -27.530 37.581 109.112 1.00 50.99 134 LEU D N 1
ATOM 5269 C CA . LEU D 1 134 ? -26.392 36.917 109.729 1.00 48.65 134 LEU D CA 1
ATOM 5270 C C . LEU D 1 134 ? -27.017 36.090 110.828 1.00 49.63 134 LEU D C 1
ATOM 5271 O O . LEU D 1 134 ? -27.023 34.863 110.766 1.00 49.82 134 LEU D O 1
ATOM 5276 N N . ILE D 1 135 ? -27.559 36.783 111.825 1.00 48.40 135 ILE D N 1
ATOM 5277 C CA . ILE D 1 135 ? -28.238 36.142 112.948 1.00 47.78 135 ILE D CA 1
ATOM 5278 C C . ILE D 1 135 ? -28.921 34.871 112.417 1.00 48.81 135 ILE D C 1
ATOM 5279 O O . ILE D 1 135 ? -28.579 33.754 112.802 1.00 48.05 135 ILE D O 1
ATOM 5284 N N . LEU D 1 136 ? -29.873 35.057 111.506 1.00 50.26 136 LEU D N 1
ATOM 5285 C CA . LEU D 1 136 ? -30.612 33.948 110.927 1.00 51.69 136 LEU D CA 1
ATOM 5286 C C . LEU D 1 136 ? -29.752 32.826 110.326 1.00 54.40 136 LEU D C 1
ATOM 5287 O O . LEU D 1 136 ? -30.092 31.650 110.487 1.00 55.07 136 LEU D O 1
ATOM 5292 N N . GLN D 1 137 ? -28.657 33.148 109.635 1.00 56.86 137 GLN D N 1
ATOM 5293 C CA . GLN D 1 137 ? -27.830 32.068 109.075 1.00 58.31 137 GLN D CA 1
ATOM 5294 C C . GLN D 1 137 ? -27.309 31.242 110.248 1.00 60.25 137 GLN D C 1
ATOM 5295 O O . GLN D 1 137 ? -26.992 30.053 110.107 1.00 59.03 137 GLN D O 1
ATOM 5301 N N . TRP D 1 138 ? -27.226 31.892 111.408 1.00 61.38 138 TRP D N 1
ATOM 5302 C CA . TRP D 1 138 ? -26.753 31.238 112.615 1.00 61.07 138 TRP D CA 1
ATOM 5303 C C . TRP D 1 138 ? -27.704 30.098 113.010 1.00 61.64 138 TRP D C 1
ATOM 5304 O O . TRP D 1 138 ? -27.284 28.941 113.104 1.00 63.21 138 TRP D O 1
ATOM 5315 N N . PHE D 1 139 ? -28.982 30.407 113.230 1.00 61.03 139 PHE D N 1
ATOM 5316 C CA . PHE D 1 139 ? -29.938 29.360 113.596 1.00 57.41 139 PHE D CA 1
ATOM 5317 C C . PHE D 1 139 ? -29.851 28.217 112.580 1.00 56.87 139 PHE D C 1
ATOM 5318 O O . PHE D 1 139 ? -29.201 28.334 111.536 1.00 51.21 139 PHE D O 1
ATOM 5326 N N . GLY D 1 143 ? -26.879 25.298 114.574 1.00 54.26 143 GLY D N 1
ATOM 5327 C CA . GLY D 1 143 ? -27.932 24.368 114.213 1.00 59.55 143 GLY D CA 1
ATOM 5328 C C . GLY D 1 143 ? -29.120 24.409 115.162 1.00 62.43 143 GLY D C 1
ATOM 5329 O O . GLY D 1 143 ? -29.903 23.454 115.231 1.00 61.37 143 GLY D O 1
ATOM 5330 N N . LYS D 1 144 ? -29.252 25.520 115.887 1.00 65.20 144 LYS D N 1
ATOM 5331 C CA . LYS D 1 144 ? -30.332 25.718 116.852 1.00 65.43 144 LYS D CA 1
ATOM 5332 C C . LYS D 1 144 ? -31.511 26.500 116.270 1.00 65.54 144 LYS D C 1
ATOM 5333 O O . LYS D 1 144 ? -31.720 27.674 116.597 1.00 67.57 144 LYS D O 1
ATOM 5339 N N . LEU D 1 145 ? -32.301 25.839 115.433 1.00 64.25 145 LEU D N 1
ATOM 5340 C CA . LEU D 1 145 ? -33.423 26.505 114.790 1.00 64.06 145 LEU D CA 1
ATOM 5341 C C . LEU D 1 145 ? -34.732 26.616 115.582 1.00 65.64 145 LEU D C 1
ATOM 5342 O O . LEU D 1 145 ? -34.861 27.478 116.480 1.00 62.52 145 LEU D O 1
ATOM 5347 N N . ASN D 1 146 ? -35.693 25.754 115.224 1.00 66.21 146 ASN D N 1
ATOM 5348 C CA . ASN D 1 146 ? -37.034 25.722 115.823 1.00 63.03 146 ASN D CA 1
ATOM 5349 C C . ASN D 1 146 ? -37.095 25.609 117.351 1.00 62.63 146 ASN D C 1
ATOM 5350 O O . ASN D 1 146 ? -37.524 24.585 117.887 1.00 60.91 146 ASN D O 1
ATOM 5355 N N . GLN D 1 147 ? -36.677 26.666 118.047 1.00 61.68 147 GLN D N 1
ATOM 5356 C CA . GLN D 1 147 ? -36.697 26.674 119.508 1.00 63.47 147 GLN D CA 1
ATOM 5357 C C . GLN D 1 147 ? -36.275 28.031 120.095 1.00 63.68 147 GLN D C 1
ATOM 5358 O O . GLN D 1 147 ? -35.692 28.864 119.408 1.00 65.54 147 GLN D O 1
ATOM 5364 N N . VAL D 1 148 ? -36.569 28.231 121.374 1.00 60.69 148 VAL D N 1
ATOM 5365 C CA . VAL D 1 148 ? -36.273 29.480 122.060 1.00 59.42 148 VAL D CA 1
ATOM 5366 C C . VAL D 1 148 ? -34.874 29.669 122.583 1.00 58.55 148 VAL D C 1
ATOM 5367 O O . VAL D 1 148 ? -34.442 28.966 123.493 1.00 58.39 148 VAL D O 1
ATOM 5371 N N . ILE D 1 149 ? -34.184 30.664 122.051 1.00 56.16 149 ILE D N 1
ATOM 5372 C CA . ILE D 1 149 ? -32.841 30.938 122.507 1.00 56.20 149 ILE D CA 1
ATOM 5373 C C . ILE D 1 149 ? -32.757 32.375 123.015 1.00 56.47 149 ILE D C 1
ATOM 5374 O O . ILE D 1 149 ? -33.338 33.292 122.432 1.00 54.21 149 ILE D O 1
ATOM 5379 N N . THR D 1 150 ? -32.037 32.560 124.116 1.00 55.77 150 THR D N 1
ATOM 5380 C CA . THR D 1 150 ? -31.920 33.874 124.747 1.00 56.44 150 THR D CA 1
ATOM 5381 C C . THR D 1 150 ? -31.048 34.909 124.017 1.00 56.99 150 THR D C 1
ATOM 5382 O O . THR D 1 150 ? -30.024 34.549 123.439 1.00 56.89 150 THR D O 1
ATOM 5386 N N . LEU D 1 151 ? -31.451 36.186 124.035 1.00 57.00 151 LEU D N 1
ATOM 5387 C CA . LEU D 1 151 ? -30.661 37.237 123.370 1.00 56.36 151 LEU D CA 1
ATOM 5388 C C . LEU D 1 151 ? -29.257 37.217 123.934 1.00 59.61 151 LEU D C 1
ATOM 5389 O O . LEU D 1 151 ? -28.269 37.539 123.253 1.00 60.55 151 LEU D O 1
ATOM 5394 N N . TYR D 1 152 ? -29.204 36.846 125.206 1.00 59.63 152 TYR D N 1
ATOM 5395 C CA . TYR D 1 152 ? -27.969 36.758 125.948 1.00 58.64 152 TYR D CA 1
ATOM 5396 C C . TYR D 1 152 ? -27.167 35.559 125.416 1.00 56.13 152 TYR D C 1
ATOM 5397 O O . TYR D 1 152 ? -25.982 35.689 125.079 1.00 50.06 152 TYR D O 1
ATOM 5406 N N . GLU D 1 153 ? -27.821 34.403 125.312 1.00 54.97 153 GLU D N 1
ATOM 5407 C CA . GLU D 1 153 ? -27.162 33.204 124.797 1.00 56.79 153 GLU D CA 1
ATOM 5408 C C . GLU D 1 153 ? -26.561 33.497 123.421 1.00 58.33 153 GLU D C 1
ATOM 5409 O O . GLU D 1 153 ? -25.762 32.706 122.906 1.00 59.94 153 GLU D O 1
ATOM 5415 N N . LEU D 1 154 ? -26.950 34.641 122.844 1.00 59.61 154 LEU D N 1
ATOM 5416 C CA . LEU D 1 154 ? -26.475 35.089 121.527 1.00 59.54 154 LEU D CA 1
ATOM 5417 C C . LEU D 1 154 ? -25.089 35.697 121.632 1.00 60.65 154 LEU D C 1
ATOM 5418 O O . LEU D 1 154 ? -24.294 35.613 120.682 1.00 60.17 154 LEU D O 1
ATOM 5423 N N . SER D 1 155 ? -24.820 36.312 122.788 1.00 61.20 155 SER D N 1
ATOM 5424 C CA . SER D 1 155 ? -23.539 36.958 123.073 1.00 62.84 155 SER D CA 1
ATOM 5425 C C . SER D 1 155 ? -23.142 36.823 124.550 1.00 66.65 155 SER D C 1
ATOM 5426 O O . SER D 1 155 ? -23.780 37.386 125.451 1.00 51.21 155 SER D O 1
ATOM 5429 N N . VAL D 1 161 ? -21.384 30.635 119.191 1.00 65.01 161 VAL D N 1
ATOM 5430 C CA . VAL D 1 161 ? -21.947 31.887 118.699 1.00 67.21 161 VAL D CA 1
ATOM 5431 C C . VAL D 1 161 ? -20.873 32.963 118.559 1.00 69.31 161 VAL D C 1
ATOM 5432 O O . VAL D 1 161 ? -21.133 34.133 118.843 1.00 69.60 161 VAL D O 1
ATOM 5436 N N . ASN D 1 162 ? -19.672 32.571 118.137 1.00 71.24 162 ASN D N 1
ATOM 5437 C CA . ASN D 1 162 ? -18.568 33.523 117.943 1.00 72.23 162 ASN D CA 1
ATOM 5438 C C . ASN D 1 162 ? -18.469 34.041 116.502 1.00 74.02 162 ASN D C 1
ATOM 5439 O O . ASN D 1 162 ? -17.402 34.017 115.886 1.00 73.83 162 ASN D O 1
ATOM 5444 N N . TRP D 1 163 ? -19.603 34.510 115.985 1.00 74.16 163 TRP D N 1
ATOM 5445 C CA . TRP D 1 163 ? -19.715 35.049 114.637 1.00 70.62 163 TRP D CA 1
ATOM 5446 C C . TRP D 1 163 ? -19.305 36.521 114.623 1.00 67.18 163 TRP D C 1
ATOM 5447 O O . TRP D 1 163 ? -18.296 36.880 115.217 1.00 67.27 163 TRP D O 1
ATOM 5458 N N . GLU D 1 164 ? -20.088 37.370 113.956 1.00 61.90 164 GLU D N 1
ATOM 5459 C CA . GLU D 1 164 ? -19.768 38.794 113.880 1.00 59.63 164 GLU D CA 1
ATOM 5460 C C . GLU D 1 164 ? -20.714 39.689 114.676 1.00 61.43 164 GLU D C 1
ATOM 5461 O O . GLU D 1 164 ? -20.330 40.787 115.114 1.00 59.24 164 GLU D O 1
ATOM 5467 N N . PHE D 1 165 ? -21.948 39.229 114.852 1.00 60.85 165 PHE D N 1
ATOM 5468 C CA . PHE D 1 165 ? -22.943 39.981 115.620 1.00 60.13 165 PHE D CA 1
ATOM 5469 C C . PHE D 1 165 ? -22.673 39.692 117.083 1.00 58.81 165 PHE D C 1
ATOM 5470 O O . PHE D 1 165 ? -23.477 40.037 117.948 1.00 56.26 165 PHE D O 1
ATOM 5478 N N . HIS D 1 166 ? -21.528 39.053 117.333 1.00 60.18 166 HIS D N 1
ATOM 5479 C CA . HIS D 1 166 ? -21.093 38.665 118.676 1.00 61.37 166 HIS D CA 1
ATOM 5480 C C . HIS D 1 166 ? -20.815 39.856 119.583 1.00 60.75 166 HIS D C 1
ATOM 5481 O O . HIS D 1 166 ? -20.260 40.871 119.141 1.00 58.88 166 HIS D O 1
ATOM 5488 N N . ARG D 1 167 ? -21.184 39.708 120.856 1.00 60.94 167 ARG D N 1
ATOM 5489 C CA . ARG D 1 167 ? -21.001 40.767 121.852 1.00 60.31 167 ARG D CA 1
ATOM 5490 C C . ARG D 1 167 ? -21.897 41.957 121.509 1.00 58.42 167 ARG D C 1
ATOM 5491 O O . ARG D 1 167 ? -21.771 43.030 122.097 1.00 57.65 167 ARG D O 1
ATOM 5499 N N . MET D 1 168 ? -22.789 41.771 120.542 1.00 55.67 168 MET D N 1
ATOM 5500 C CA . MET D 1 168 ? -23.691 42.843 120.171 1.00 60.52 168 MET D CA 1
ATOM 5501 C C . MET D 1 168 ? -24.648 43.085 121.334 1.00 59.80 168 MET D C 1
ATOM 5502 O O . MET D 1 168 ? -25.559 42.282 121.604 1.00 61.03 168 MET D O 1
ATOM 5507 N N . PRO D 1 169 ? -24.454 44.203 122.040 1.00 59.37 169 PRO D N 1
ATOM 5508 C CA . PRO D 1 169 ? -25.252 44.619 123.188 1.00 59.61 169 PRO D CA 1
ATOM 5509 C C . PRO D 1 169 ? -26.751 44.398 123.006 1.00 61.26 169 PRO D C 1
ATOM 5510 O O . PRO D 1 169 ? -27.390 45.121 122.222 1.00 60.98 169 PRO D O 1
ATOM 5514 N N . GLU D 1 170 ? -27.291 43.410 123.738 1.00 61.06 170 GLU D N 1
ATOM 5515 C CA . GLU D 1 170 ? -28.726 43.042 123.719 1.00 57.71 170 GLU D CA 1
ATOM 5516 C C . GLU D 1 170 ? -29.699 44.211 123.447 1.00 56.55 170 GLU D C 1
ATOM 5517 O O . GLU D 1 170 ? -30.687 44.053 122.724 1.00 53.32 170 GLU D O 1
ATOM 5523 N N . SER D 1 171 ? -29.412 45.375 124.032 1.00 55.57 171 SER D N 1
ATOM 5524 C CA . SER D 1 171 ? -30.244 46.555 123.859 1.00 54.52 171 SER D CA 1
ATOM 5525 C C . SER D 1 171 ? -30.285 47.026 122.420 1.00 55.77 171 SER D C 1
ATOM 5526 O O . SER D 1 171 ? -31.008 47.967 122.100 1.00 58.18 171 SER D O 1
ATOM 5529 N N . LEU D 1 172 ? -29.508 46.394 121.551 1.00 53.86 172 LEU D N 1
ATOM 5530 C CA . LEU D 1 172 ? -29.505 46.783 120.145 1.00 54.19 172 LEU D CA 1
ATOM 5531 C C . LEU D 1 172 ? -29.467 45.555 119.232 1.00 54.40 172 LEU D C 1
ATOM 5532 O O . LEU D 1 172 ? -29.569 45.649 118.001 1.00 53.95 172 LEU D O 1
ATOM 5537 N N . LEU D 1 173 ? -29.327 44.396 119.863 1.00 54.14 173 LEU D N 1
ATOM 5538 C CA . LEU D 1 173 ? -29.323 43.124 119.164 1.00 53.96 173 LEU D CA 1
ATOM 5539 C C . LEU D 1 173 ? -30.815 42.909 118.944 1.00 54.95 173 LEU D C 1
ATOM 5540 O O . LEU D 1 173 ? -31.270 41.845 118.512 1.00 55.90 173 LEU D O 1
ATOM 5545 N N . TYR D 1 174 ? -31.562 43.965 119.264 1.00 57.00 174 TYR D N 1
ATOM 5546 C CA . TYR D 1 174 ? -33.012 43.989 119.164 1.00 58.42 174 TYR D CA 1
ATOM 5547 C C . TYR D 1 174 ? -33.489 44.313 117.762 1.00 59.27 174 TYR D C 1
ATOM 5548 O O . TYR D 1 174 ? -34.138 43.480 117.117 1.00 59.57 174 TYR D O 1
ATOM 5557 N N . TYR D 1 175 ? -33.163 45.513 117.282 1.00 58.39 175 TYR D N 1
ATOM 5558 C CA . TYR D 1 175 ? -33.608 45.926 115.952 1.00 58.69 175 TYR D CA 1
ATOM 5559 C C . TYR D 1 175 ? -33.225 44.927 114.874 1.00 56.74 175 TYR D C 1
ATOM 5560 O O . TYR D 1 175 ? -34.018 44.627 113.981 1.00 55.09 175 TYR D O 1
ATOM 5569 N N . CYS D 1 176 ? -32.004 44.418 114.968 1.00 54.32 176 CYS D N 1
ATOM 5570 C CA . CYS D 1 176 ? -31.511 43.437 114.015 1.00 55.12 176 CYS D CA 1
ATOM 5571 C C . CYS D 1 176 ? -32.419 42.202 114.052 1.00 56.69 176 CYS D C 1
ATOM 5572 O O . CYS D 1 176 ? -32.746 41.622 113.012 1.00 57.53 176 CYS D O 1
ATOM 5575 N N . LEU D 1 177 ? -32.828 41.799 115.253 1.00 57.60 177 LEU D N 1
ATOM 5576 C CA . LEU D 1 177 ? -33.711 40.650 115.381 1.00 55.46 177 LEU D CA 1
ATOM 5577 C C . LEU D 1 177 ? -35.072 40.981 114.774 1.00 53.87 177 LEU D C 1
ATOM 5578 O O . LEU D 1 177 ? -35.742 40.092 114.260 1.00 53.33 177 LEU D O 1
ATOM 5583 N N . LYS D 1 178 ? -35.464 42.257 114.826 1.00 51.07 178 LYS D N 1
ATOM 5584 C CA . LYS D 1 178 ? -36.745 42.705 114.280 1.00 51.89 178 LYS D CA 1
ATOM 5585 C C . LYS D 1 178 ? -37.015 42.175 112.880 1.00 53.46 178 LYS D C 1
ATOM 5586 O O . LYS D 1 178 ? -37.929 41.387 112.686 1.00 51.47 178 LYS D O 1
ATOM 5592 N N . PRO D 1 179 ? -36.224 42.611 111.880 1.00 55.10 179 PRO D N 1
ATOM 5593 C CA . PRO D 1 179 ? -36.465 42.124 110.529 1.00 53.79 179 PRO D CA 1
ATOM 5594 C C . PRO D 1 179 ? -36.709 40.631 110.467 1.00 52.89 179 PRO D C 1
ATOM 5595 O O . PRO D 1 179 ? -37.532 40.164 109.686 1.00 54.89 179 PRO D O 1
ATOM 5599 N N . LEU D 1 180 ? -36.012 39.868 111.290 1.00 52.10 180 LEU D N 1
ATOM 5600 C CA . LEU D 1 180 ? -36.239 38.437 111.266 1.00 53.45 180 LEU D CA 1
ATOM 5601 C C . LEU D 1 180 ? -37.708 38.154 111.548 1.00 56.63 180 LEU D C 1
ATOM 5602 O O . LEU D 1 180 ? -38.215 37.081 111.227 1.00 56.95 180 LEU D O 1
ATOM 5607 N N . CYS D 1 181 ? -38.397 39.119 112.147 1.00 60.55 181 CYS D N 1
ATOM 5608 C CA . CYS D 1 181 ? -39.818 38.965 112.424 1.00 64.11 181 CYS D CA 1
ATOM 5609 C C . CYS D 1 181 ? -40.547 39.261 111.123 1.00 64.25 181 CYS D C 1
ATOM 5610 O O . CYS D 1 181 ? -41.127 38.361 110.508 1.00 61.81 181 CYS D O 1
ATOM 5613 N N . ASP D 1 182 ? -40.492 40.533 110.718 1.00 62.98 182 ASP D N 1
ATOM 5614 C CA . ASP D 1 182 ? -41.116 41.024 109.488 1.00 63.90 182 ASP D CA 1
ATOM 5615 C C . ASP D 1 182 ? -41.333 39.912 108.471 1.00 62.78 182 ASP D C 1
ATOM 5616 O O . ASP D 1 182 ? -42.401 39.809 107.862 1.00 59.66 182 ASP D O 1
ATOM 5621 N N . ARG D 1 183 ? -40.306 39.091 108.282 1.00 65.24 183 ARG D N 1
ATOM 5622 C CA . ARG D 1 183 ? -40.394 37.989 107.343 1.00 69.01 183 ARG D CA 1
ATOM 5623 C C . ARG D 1 183 ? -40.666 36.678 108.075 1.00 69.01 183 ARG D C 1
ATOM 5624 O O . ARG D 1 183 ? -39.834 35.764 108.050 1.00 69.98 183 ARG D O 1
ATOM 5632 N N . ASN D 1 184 ? -41.828 36.606 108.726 1.00 67.09 184 ASN D N 1
ATOM 5633 C CA . ASN D 1 184 ? -42.283 35.430 109.482 1.00 65.63 184 ASN D CA 1
ATOM 5634 C C . ASN D 1 184 ? -41.256 34.304 109.605 1.00 65.95 184 ASN D C 1
ATOM 5635 O O . ASN D 1 184 ? -40.459 34.265 110.546 1.00 51.21 184 ASN D O 1
ATOM 5640 N N . THR D 1 187 ? -42.621 35.077 117.856 1.00 63.26 187 THR D N 1
ATOM 5641 C CA . THR D 1 187 ? -41.386 35.764 117.478 1.00 64.18 187 THR D CA 1
ATOM 5642 C C . THR D 1 187 ? -40.425 36.016 118.658 1.00 63.80 187 THR D C 1
ATOM 5643 O O . THR D 1 187 ? -39.557 35.175 118.956 1.00 59.10 187 THR D O 1
ATOM 5647 N N . MET D 1 188 ? -40.581 37.175 119.308 1.00 62.20 188 MET D N 1
ATOM 5648 C CA . MET D 1 188 ? -39.748 37.575 120.452 1.00 61.52 188 MET D CA 1
ATOM 5649 C C . MET D 1 188 ? -40.476 37.565 121.808 1.00 60.38 188 MET D C 1
ATOM 5650 O O . MET D 1 188 ? -41.311 38.440 122.101 1.00 60.82 188 MET D O 1
ATOM 5655 N N . LEU D 1 189 ? -40.124 36.584 122.637 1.00 57.38 189 LEU D N 1
ATOM 5656 C CA . LEU D 1 189 ? -40.705 36.418 123.964 1.00 57.65 189 LEU D CA 1
ATOM 5657 C C . LEU D 1 189 ? -40.146 37.473 124.923 1.00 58.54 189 LEU D C 1
ATOM 5658 O O . LEU D 1 189 ? -38.925 37.631 125.026 1.00 57.22 189 LEU D O 1
ATOM 5663 N N . LYS D 1 190 ? -41.034 38.193 125.614 1.00 58.35 190 LYS D N 1
ATOM 5664 C CA . LYS D 1 190 ? -40.625 39.211 126.595 1.00 58.52 190 LYS D CA 1
ATOM 5665 C C . LYS D 1 190 ? -40.956 38.723 128.016 1.00 59.70 190 LYS D C 1
ATOM 5666 O O . LYS D 1 190 ? -41.463 37.609 128.187 1.00 62.28 190 LYS D O 1
ATOM 5672 N N . ASP D 1 191 ? -40.673 39.545 129.029 1.00 58.87 191 ASP D N 1
ATOM 5673 C CA . ASP D 1 191 ? -40.953 39.169 130.419 1.00 56.27 191 ASP D CA 1
ATOM 5674 C C . ASP D 1 191 ? -41.949 40.126 131.093 1.00 57.15 191 ASP D C 1
ATOM 5675 O O . ASP D 1 191 ? -42.597 40.931 130.415 1.00 56.98 191 ASP D O 1
ATOM 5680 N N . GLU D 1 192 ? -42.064 40.034 132.422 1.00 55.26 192 GLU D N 1
ATOM 5681 C CA . GLU D 1 192 ? -42.976 40.873 133.206 1.00 52.03 192 GLU D CA 1
ATOM 5682 C C . GLU D 1 192 ? -42.588 42.366 133.191 1.00 54.88 192 GLU D C 1
ATOM 5683 O O . GLU D 1 192 ? -43.220 43.204 133.847 1.00 57.10 192 GLU D O 1
ATOM 5689 N N . ASN D 1 193 ? -41.549 42.700 132.429 1.00 55.43 193 ASN D N 1
ATOM 5690 C CA . ASN D 1 193 ? -41.084 44.082 132.323 1.00 52.76 193 ASN D CA 1
ATOM 5691 C C . ASN D 1 193 ? -40.993 44.493 130.861 1.00 54.81 193 ASN D C 1
ATOM 5692 O O . ASN D 1 193 ? -40.395 45.517 130.526 1.00 56.58 193 ASN D O 1
ATOM 5697 N N . ASP D 1 194 ? -41.595 43.677 130.001 1.00 53.56 194 ASP D N 1
ATOM 5698 C CA . ASP D 1 194 ? -41.612 43.922 128.569 1.00 55.07 194 ASP D CA 1
ATOM 5699 C C . ASP D 1 194 ? -40.265 43.799 127.881 1.00 54.31 194 ASP D C 1
ATOM 5700 O O . ASP D 1 194 ? -40.146 44.064 126.688 1.00 54.53 194 ASP D O 1
ATOM 5705 N N . LYS D 1 195 ? -39.254 43.393 128.642 1.00 54.04 195 LYS D N 1
ATOM 5706 C CA . LYS D 1 195 ? -37.913 43.185 128.102 1.00 54.30 195 LYS D CA 1
ATOM 5707 C C . LYS D 1 195 ? -37.904 41.907 127.244 1.00 51.14 195 LYS D C 1
ATOM 5708 O O . LYS D 1 195 ? -38.616 40.942 127.530 1.00 50.71 195 LYS D O 1
ATOM 5714 N N . VAL D 1 196 ? -37.120 41.908 126.176 1.00 48.31 196 VAL D N 1
ATOM 5715 C CA . VAL D 1 196 ? -37.051 40.730 125.332 1.00 46.68 196 VAL D CA 1
ATOM 5716 C C . VAL D 1 196 ? -35.844 39.903 125.750 1.00 45.84 196 VAL D C 1
ATOM 5717 O O . VAL D 1 196 ? -34.702 40.342 125.675 1.00 42.96 196 VAL D O 1
ATOM 5721 N N . ILE D 1 197 ? -36.114 38.690 126.193 1.00 46.03 197 ILE D N 1
ATOM 5722 C CA . ILE D 1 197 ? -35.072 37.818 126.691 1.00 48.31 197 ILE D CA 1
ATOM 5723 C C . ILE D 1 197 ? -34.576 36.809 125.676 1.00 47.17 197 ILE D C 1
ATOM 5724 O O . ILE D 1 197 ? -33.473 36.263 125.819 1.00 46.04 197 ILE D O 1
ATOM 5729 N N . ALA D 1 198 ? -35.392 36.583 124.649 1.00 47.41 198 ALA D N 1
ATOM 5730 C CA . ALA D 1 198 ? -35.073 35.630 123.599 1.00 48.60 198 ALA D CA 1
ATOM 5731 C C . ALA D 1 198 ? -36.015 35.748 122.404 1.00 49.66 198 ALA D C 1
ATOM 5732 O O . ALA D 1 198 ? -36.911 36.594 122.363 1.00 49.67 198 ALA D O 1
ATOM 5734 N N . ILE D 1 199 ? -35.804 34.859 121.443 1.00 49.76 199 ILE D N 1
ATOM 5735 C CA . ILE D 1 199 ? -36.580 34.814 120.217 1.00 50.40 199 ILE D CA 1
ATOM 5736 C C . ILE D 1 199 ? -36.539 33.349 119.752 1.00 51.94 199 ILE D C 1
ATOM 5737 O O . ILE D 1 199 ? -35.767 32.552 120.286 1.00 52.02 199 ILE D O 1
ATOM 5742 N N . LYS D 1 200 ? -37.380 32.996 118.784 1.00 51.33 200 LYS D N 1
ATOM 5743 C CA . LYS D 1 200 ? -37.445 31.629 118.256 1.00 52.13 200 LYS D CA 1
ATOM 5744 C C . LYS D 1 200 ? -37.541 31.684 116.719 1.00 55.85 200 LYS D C 1
ATOM 5745 O O . LYS D 1 200 ? -38.175 32.594 116.169 1.00 60.14 200 LYS D O 1
ATOM 5751 N N . VAL D 1 201 ? -36.915 30.727 116.031 1.00 56.86 201 VAL D N 1
ATOM 5752 C CA . VAL D 1 201 ? -36.933 30.704 114.572 1.00 58.06 201 VAL D CA 1
ATOM 5753 C C . VAL D 1 201 ? -37.025 29.284 114.059 1.00 60.06 201 VAL D C 1
ATOM 5754 O O . VAL D 1 201 ? -36.868 28.385 114.900 1.00 51.21 201 VAL D O 1
#

Secondary structure (DSSP, 8-state):
---S-SGGG-GGGTSPPS-HHHHHHHHHHHHHHHHHHHHHTT--EEETTSBBP---BTTEETTTTEE--HHHHHHHHHHHHHTTSEEEESSSSB------EEEE-SS-HHHHHHHHHHHHHTTS-TTS-EEHHHH---S--STTTT--HHHHHHHHHHHHGGG--EEEE-TTS-EEEEE-/--SS-GGGG-GGGTS--S-HHHHHHHHHHHHHHHHHHHHHTT--EEETT----TTEETTTTEE--HHHHHHHHHHHHHTTSEEEE-SSSB--STTT--EEEE-SS-HHHHHHHHHHHHHTTS-TTS-EEHHHHH-----STTTT--HHHHHHHHHHHHGGG--EEEE-TTS-EEEEE--/---GGGG-GGGTS--S-HHHHHHHHHHHHHHHHHHHHHTT--EEETTSBEE----BTTEETTTTEE--HHHHHHHHHHHHHTTSEEEE-SSS---STTT--EEEE-SS-HHHHHHHHHHHHHTTS-TTSEEETTTT-----STTTT--HHHHHHHHHHHHGGG--EEEE-TTS-EEEEE-/--S-TTTT-GGGGS----TTTHHHHHHHHHHHHHHHTT-----SS-------SEETTTTEE--HHHHHHHHHHHHHTTSEE---EE-SS-HHHHHHHHHHH----SSEEETTTT---SSSTT--TTTHHHHHHHHHH-----B-TTS-B-EEE-

InterPro domains:
  IPR008570 ESCRT-II complex, Vps25 subunit [PF05871] (7-169)
  IPR008570 ESCRT-II complex, Vps25 subunit [PTHR13149] (3-201)
  IPR014041 ESCRT-II complex, Vps25 subunit, N-terminal winged helix [G3DSA:1.10.10.570] (1-125)
  IPR036388 Winged helix-like DNA-binding domain superfamily [G3DSA:1.10.10.10] (126-202)
  IPR036390 Winged helix DNA-binding domain superfamily [SSF46785] (3-131)
  IPR036390 Winged helix DNA-binding domain superfamily [SSF46785] (126-196)

Solvent-accessible surface area: 34697 Å² total; per-residue (Å²): 113,85,17,27,32,17,8,1,0,0,20,22,0,7,68,86,28,110,64,89,146,14,43,139,57,0,10,27,4,1,4,64,2,0,20,63,25,0,85,36,33,82,3,5,38,0,20,46,68,0,37,7,49,73,96,150,44,4,3,62,0,122,39,34,157,96,58,9,57,74,104,0,5,67,46,0,3,66,27,0,43,174,66,43,82,3,8,7,1,21,170,64,22,141,127,102,95,117,31,55,69,17,0,0,17,40,60,60,32,93,35,0,3,65,32,0,19,71,0,0,80,99,40,60,44,62,129,104,81,10,47,3,161,60,0,23,58,114,62,1,105,81,75,0,56,121,1,27,50,48,0,0,58,38,0,0,79,14,2,33,81,139,140,76,16,66,48,68,128,55,164,112,105,116,26,53,8,0,74,16,135,87,13,67,41,40,8,16,23,0,23,24,0,8,68,82,29,110,64,89,112,13,44,79,20,0,10,17,4,0,2,51,3,0,16,61,29,0,74,58,111,96,42,22,70,1,35,50,72,0,70,51,89,6,3,70,8,129,138,45,160,99,59,10,56,76,101,0,6,72,46,0,4,33,21,0,27,75,40,37,46,4,10,16,2,25,173,64,21,129,122,48,59,134,77,98,21,51,91,17,0,0,9,33,57,59,30,92,32,0,4,63,33,0,22,70,0,0,79,98,40,60,44,49,103,104,74,13,44,3,139,75,0,0,71,184,58,3,117,79,70,0,52,154,0,35,48,52,1,0,59,32,0,0,80,16,3,33,78,107,139,56,15,64,49,70,127,56,161,109,105,118,30,53,7,0,67,0,90,104,62,41,42,0,22,33,0,13,22,0,7,53,87,34,110,62,88,146,19,43,141,53,0,10,27,0,0,4,48,3,0,18,80,15,0,88,73,106,101,18,16,36,0,16,29,38,0,51,20,38,101,96,146,115,38,2,4,64,7,131,134,39,155,66,52,9,43,23,34,0,5,43,51,0,2,65,28,0,46,174,65,40,82,3,12,21,5,19,98,24,23,126,90,38,77,23,4,19,21,41,69,18,0,0,16,46,60,60,36,91,32,0,3,66,32,0,20,72,0,0,80,100,42,59,43,65,135,103,80,10,49,3,166,85,0,34,165,62,3,105,80,87,0,46,145,1,32,53,49,0,0,59,34,0,0,80,12,1,34,78,139,140,77,16,66,48,71,128,55,90,18,83,74,29,54,8,0,78,16,147,19,51,42,43,11,24,23,0,18,23,0,5,62,98,39,146,88,39,204,34,0,15,36,2,0,3,43,2,0,11,68,20,0,89,79,94,115,16,18,88,3,43,69,75,0,65,70,58,167,74,3,4,71,9,131,135,35,158,99,57,10,55,75,103,1,6,66,54,0,2,69,36,0,44,174,69,32,80,3,30,67,112,51,1,1,7,20,58,56,56,96,41,1,4,68,35,0,74,132,36,24,110,108,94,113,55,69,2,44,4,160,87,0,45,56,128,95,64,0,57,176,0,34,64,76,1,0,71,61,1,0,80,25,20,28,122,183,156,111,45,80,115,57,164,120,93,130,23,69,2,3,92,45

Organism: Saccharomyces cerevisiae (strain ATCC 204508 / S288c) (NCBI:txid559292)

CATH classification: 1.10.10.570 (+1 more: 1.10.10.10)

Sequence (693 aa):
MSALPPVYSFPPLYTRQPNSLTRRQQISTWIDIISQYCKTKKIWYMSVDGTVINDKNLFNNEDIQRSVSQVFIDEIWSQMTKEGKCLPIDQSGRRSTTTTRYFILWKSLDSWASLILQWFEDSGKLNQVITLYELSDETVNWEFHRMPESLLYYCLKPLCDRNRATMLKDENDKVIAIKVMSALPPVYSFPPLYTRQPNSLTRRQQISTWIDIISQYCKTKKIWYMSVDGTVNLFNNEDIQRSVSQVFIDEIWSQMTKEGKCLPIDQSGRRSSNTTTTRYFILWKSLDSWASLILQWFEDSGKLNQVITLYELSEETVNWEFHRMPESLLYYCLKPLCDRNRATMLKDENDKVIAIKVVALPPVYSFPPLYTRQPNSLTRRQQISTWIDIISQYCKTKKIWYMSVDGTVINDNKNLFNNEDIQRSVSQVFIDEIWSQMTKEGKCLPIDQSGRRSSNTTTTRYFILWKSLDSWASLILQWFEDSGKLNQVITLYELSETVNWEFHRMPESLLYYCLKPLCDRNRATMLKDENDKVIAIKVSALPPVYSFPPLYTRQPTRRQQISTWIDIISQYCKTKKIWYMSVDGTVINNLFNNEDIQRSVSQVFIDEIWSQMTKEGKCLPIYFILWKSLDSWASLILQWFGKLNQVITLYELSVNWEFHRMPESLLYYCLKPLCDRNTMLKDENDKVIAIKV

GO terms:
  GO:0000727 double-strand break repair via break-induced replication (P, HMP)
  GO:0005198 structural molecule activity (F, IDA)
  GO:0000814 ESCRT II complex (C, IDA)
  GO:0005198 structural molecule activity (F, IMP)
  GO:0005829 cytosol (C, HDA)
  GO:1904669 ATP export (P, IMP)
  GO:0006623 protein targeting to vacuole (P, IMP)
  GO:0000122 negative regulation of transcription by RNA polymerase II (P, IMP)
  GO:0005515 protein binding (F, IPI)
  GO:0043162 ubiquitin-dependent protein catabolic process via the multivesicular body sorting pathway (P, IDA)

Radius of gyration: 31.69 Å; Cα contacts (8 Å, |Δi|>4): 1108; chains: 4; bounding box: 77×80×81 Å

B-factor: mean 51.2, std 13.92, range [3.77, 110.7]

Nearest PDB structures (foldseek):
  1xb4-assembly1_B  TM=1.006E+00  e=8.210E-37  Saccharomyces cerevisiae
  1xb4-assembly2_C  TM=9.846E-01  e=3.038E-31  Saccharomyces cerevisiae
  1xb4-assembly1_A  TM=9.787E-01  e=1.050E-30  Saccharomyces cerevisiae
  1u5t-assembly1_C  TM=9.113E-01  e=3.670E-24  Saccharomyces cerevisiae
  1w7p-assembly1_B  TM=9.198E-01  e=3.266E-23  Saccharomyces cerevisiae